Protein AF-0000000066665286 (afdb_homodimer)

Nearest PDB structures (foldseek):
  4p9f-assembly1_A  TM=8.351E-01  e=4.610E-09  Escherichia coli UMEA 3718-1
  3ihu-assembly2_B  TM=8.152E-01  e=9.048E-09  Cupriavidus pinatubonensis JMP134
  3sxy-assembly1_B  TM=8.335E-01  e=9.134E-08  Thermotoga maritima
  2hs5-assembly1_A  TM=7.498E-01  e=5.377E-08  Rhodococcus jostii RHA1
  3fms-assembly1_A-2  TM=7.267E-01  e=4.883E-08  Thermotoga maritima MSB8

Foldseek 3Di:
DVVVVVVVVVVVVVCVVVVLVVVLVVLLVVVLVCDLVVVAAAPDADDLVVSCVVVVHDSVSSVVSLVVVVVLVQWHQDPPRGIGGHAADLVNLLVLLQVLLQLLLLLQLLLLQPPDPVLLVVLVVLLVCLLVDDPVPPCNVVSVVVSSLSSSVSSVDVVSSVNSVSSVSNSSNNPPVPDCDPVNSVVLSVLSVVLSVCSVVSPSNSNSVSSSVSSVVVSVVSVVVVVD/DVVVVVVVVVVVVVVVVVVLVVVLVVLLVVVLVCDLVVVAAAPDADDLVVSCVVVVHDSVSSVVSLVVVVVLVQWHQDPPRGIGGHAADLVNLLVLLQVLLQLLLLLQLLLLQPPDPVLLVVLVVLLVVLLVDDPVPPCNVVSVVVSSLSSSVSSVDVVSSVNSVSSVSNSSNHPPDDDCDPVNSVVLSVLSVVLSVCSVVSPSNSNSVSSSVSSVVVSVVSVVVVVD

InterPro domains:
  IPR000524 Transcription regulator HTH, GntR [PF00392] (27-85)
  IPR000524 Transcription regulator HTH, GntR [PS50949] (21-88)
  IPR000524 Transcription regulator HTH, GntR [SM00345] (27-85)
  IPR000524 Transcription regulator HTH, GntR [cd07377] (22-86)
  IPR008920 Transcription regulator FadR/GntR, C-terminal [G3DSA:1.20.120.530] (90-227)
  IPR008920 Transcription regulator FadR/GntR, C-terminal [SSF48008] (92-225)
  IPR011711 GntR, C-terminal [PF07729] (95-215)
  IPR011711 GntR, C-terminal [SM00895] (95-217)
  IPR036388 Winged helix-like DNA-binding domain superfamily [G3DSA:1.10.10.10] (19-87)
  IPR036390 Winged helix DNA-binding domain superfamily [SSF46785] (20-89)

Radius of gyration: 23.95 Å; Cα contacts (8 Å, |Δi|>4): 564; chains: 2; bounding box: 70×64×53 Å

pLDDT: mean 87.31, std 14.68, range [46.09, 98.94]

Secondary structure (DSSP, 8-state):
-HHHHHHHHHHHHHHHHHHHHHHHHHHHHHHHHHHHHTSS-TT-EE-HHHHHHHHTS-HHHHHHHHHHHHHTTSEEEETTTEEEEPP--HHHHHHHHHHHHHHHHHHHHHHHTT--HHHHHHHHHHHHHHHT--TTSS-HHHHHHHHHHHHHHTTS-HHHHHHHHHHHHHHHHH-------HHHHHHHHHHHHHHHHHHHTT-HHHHHHHHHHHHHHHHHHHHHHHH-/-HHHHHHHHHHHHHHHHHHHHHHHHHHHHHHHHHHHHTSS-TT-EE-HHHHHHHHTS-HHHHHHHHHHHHHTTSEEEETTTEEEEPP--HHHHHHHHHHHHHHHHHHHHHHHTT--HHHHHHHHHHHHHHHT--TTSS-HHHHHHHHHHHHHHTTS-HHHHHHHHHHHHHHHHH-SS----HHHHHHHHHHHHHHHHHHHTT-HHHHHHHHHHHHHHHHHHHHHHHH-

Organism: Nocardia brasiliensis (strain ATCC 700358 / HUJEG-1) (NCBI:txid1133849)

Solvent-accessible surface area (backbone atoms only — not comparable to full-atom values): 23353 Å² total; per-residue (Å²): 118,67,65,61,54,52,46,53,50,48,50,51,48,23,52,48,36,39,46,38,58,48,41,31,51,49,50,35,50,49,51,50,48,33,43,75,75,50,80,41,42,56,65,37,71,56,55,58,65,61,51,14,60,74,68,72,48,61,54,65,55,50,53,38,23,48,36,32,37,30,69,56,52,50,27,40,78,38,74,61,73,42,41,24,30,37,69,49,48,72,70,55,43,52,48,43,36,55,51,42,14,49,52,41,13,51,16,28,29,44,14,17,74,66,64,47,74,68,58,49,52,54,51,50,52,53,51,52,52,54,69,65,50,50,85,86,57,87,50,50,63,65,51,52,52,50,51,52,51,53,50,32,52,52,31,74,36,70,69,58,40,53,52,44,50,40,45,51,54,38,45,53,49,45,50,64,74,58,77,74,44,70,67,55,49,52,52,50,50,52,49,51,52,52,32,49,53,29,34,70,69,42,36,29,68,59,12,14,49,44,39,20,49,53,40,44,51,51,43,52,51,53,54,50,58,69,77,96,118,68,65,61,55,51,45,53,49,48,51,50,48,22,53,48,36,38,46,40,58,48,41,29,50,48,52,35,51,50,53,50,47,32,42,76,74,50,80,42,42,57,66,37,72,57,56,59,65,61,50,14,60,74,69,72,48,61,54,66,55,48,52,39,23,49,37,33,36,32,70,55,51,50,27,40,76,38,74,63,73,44,42,24,30,37,70,51,49,73,69,55,43,53,49,44,36,54,52,43,13,49,50,40,13,50,16,29,30,44,14,18,74,66,64,48,73,68,58,48,51,54,50,49,53,54,51,51,51,53,69,66,50,50,86,86,57,88,50,50,63,65,52,52,51,49,50,52,51,53,50,32,52,52,31,75,37,69,67,58,40,52,53,44,51,39,46,52,56,39,45,50,48,54,52,70,73,73,74,77,45,69,67,54,49,53,52,50,49,52,48,52,52,53,31,51,54,28,34,71,69,42,36,29,67,60,13,15,50,45,37,21,48,52,40,44,52,52,41,52,51,53,54,49,59,69,78,94

Sequence (456 aa):
MSEQTQAISALQRRVAEHQASSLLQLIADELEQMIITGALSGGDRINESSLAARLGVSRGPVREALRQLEYGKLVEFRTNRGMFVREVSVTEAAQLYDIRASLFGLAGRLAAEQVTPDQVRELRAKVDRLQAAVPTVDDYYPRNVDLHRTLVALSGNPRLVNLYDDVSKELHLFRRHGLETDAARHVSNDQHAAILDTLAAGDTAATAHLMEAHILSGKDRMLAAVHGMSEQTQAISALQRRVAEHQASSLLQLIADELEQMIITGALSGGDRINESSLAARLGVSRGPVREALRQLEYGKLVEFRTNRGMFVREVSVTEAAQLYDIRASLFGLAGRLAAEQVTPDQVRELRAKVDRLQAAVPTVDDYYPRNVDLHRTLVALSGNPRLVNLYDDVSKELHLFRRHGLETDAARHVSNDQHAAILDTLAAGDTAATAHLMEAHILSGKDRMLAAVHG

Structure (mmCIF, N/CA/C/O backbone):
data_AF-0000000066665286-model_v1
#
loop_
_entity.id
_entity.type
_entity.pdbx_description
1 polymer 'GntR family transcriptional regulator'
#
loop_
_atom_site.group_PDB
_atom_site.id
_atom_site.type_symbol
_atom_site.label_atom_id
_atom_site.label_alt_id
_atom_site.label_comp_id
_atom_site.label_asym_id
_atom_site.label_entity_id
_atom_site.label_seq_id
_atom_site.pdbx_PDB_ins_code
_atom_site.Cartn_x
_atom_site.Cartn_y
_atom_site.Cartn_z
_atom_site.occupancy
_atom_site.B_iso_or_equiv
_atom_site.auth_seq_id
_atom_site.auth_comp_id
_atom_site.auth_asym_id
_atom_site.auth_atom_id
_atom_site.pdbx_PDB_model_num
ATOM 1 N N . MET A 1 1 ? 46.812 -11.93 16.781 1 48.34 1 MET A N 1
ATOM 2 C CA . MET A 1 1 ? 46.656 -10.477 16.688 1 48.34 1 MET A CA 1
ATOM 3 C C . MET A 1 1 ? 45.812 -10.086 15.477 1 48.34 1 MET A C 1
ATOM 5 O O . MET A 1 1 ? 45.031 -9.125 15.539 1 48.34 1 MET A O 1
ATOM 9 N N . SER A 1 2 ? 45.844 -10.883 14.453 1 57.53 2 SER A N 1
ATOM 10 C CA . SER A 1 2 ? 45.188 -10.57 13.18 1 57.53 2 SER A CA 1
ATOM 11 C C . SER A 1 2 ? 43.719 -10.906 13.219 1 57.53 2 SER A C 1
ATOM 13 O O . SER A 1 2 ? 42.875 -10.156 12.688 1 57.53 2 SER A O 1
ATOM 15 N N . GLU A 1 3 ? 43.344 -11.836 13.906 1 57.12 3 GLU A N 1
ATOM 16 C CA . GLU A 1 3 ? 41.938 -12.266 13.961 1 57.12 3 GLU A CA 1
ATOM 17 C C . GLU A 1 3 ? 41.125 -11.312 14.812 1 57.12 3 GLU A C 1
ATOM 19 O O . GLU A 1 3 ? 39.969 -11.008 14.477 1 57.12 3 GLU A O 1
ATOM 24 N N . GLN A 1 4 ? 41.719 -10.836 15.883 1 47.97 4 GLN A N 1
ATOM 25 C CA . GLN A 1 4 ? 41.031 -9.906 16.766 1 47.97 4 GLN A CA 1
ATOM 26 C C . GLN A 1 4 ? 40.75 -8.578 16.062 1 47.97 4 GLN A C 1
ATOM 28 O O . GLN A 1 4 ? 39.688 -7.988 16.234 1 47.97 4 GLN A O 1
ATOM 33 N N . THR A 1 5 ? 41.688 -8.172 15.242 1 53.03 5 THR A N 1
ATOM 34 C CA . THR A 1 5 ? 41.5 -6.922 14.508 1 53.03 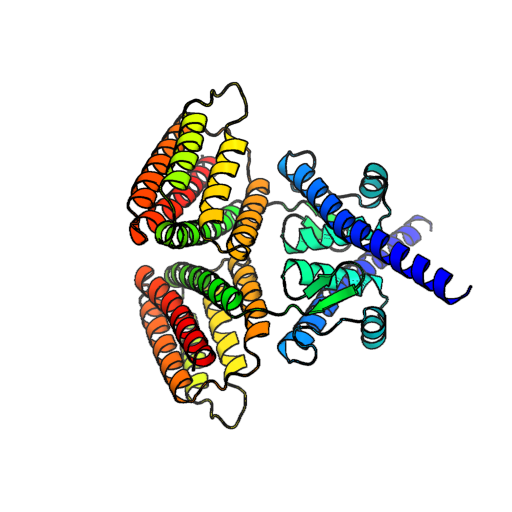5 THR A CA 1
ATOM 35 C C . THR A 1 5 ? 40.406 -7.059 13.477 1 53.03 5 THR A C 1
ATOM 37 O O . THR A 1 5 ? 39.594 -6.137 13.289 1 53.03 5 THR A O 1
ATOM 40 N N . GLN A 1 6 ? 40.25 -8.234 12.961 1 53 6 GLN A N 1
ATOM 41 C CA . GLN A 1 6 ? 39.219 -8.422 11.953 1 53 6 GLN A CA 1
ATOM 42 C C . GLN A 1 6 ? 37.844 -8.508 12.602 1 53 6 GLN A C 1
ATOM 44 O O . GLN A 1 6 ? 36.844 -8.031 12.023 1 53 6 GLN A O 1
ATOM 49 N N . ALA A 1 7 ? 37.906 -8.938 13.805 1 54.5 7 ALA A N 1
ATOM 50 C CA . ALA A 1 7 ? 36.625 -9.055 14.523 1 54.5 7 ALA A CA 1
ATOM 51 C C . ALA A 1 7 ? 36.125 -7.691 14.984 1 54.5 7 ALA A C 1
ATOM 53 O O . ALA A 1 7 ? 34.938 -7.395 14.898 1 54.5 7 ALA A O 1
ATOM 54 N N . ILE A 1 8 ? 37 -6.957 15.469 1 50.44 8 ILE A N 1
ATOM 55 C CA . ILE A 1 8 ? 36.656 -5.602 15.891 1 50.44 8 ILE A CA 1
ATOM 56 C C . ILE A 1 8 ? 36.156 -4.809 14.688 1 50.44 8 ILE A C 1
ATOM 58 O O . ILE A 1 8 ? 35.156 -4.086 14.789 1 50.44 8 ILE A O 1
ATOM 62 N N . SER A 1 9 ? 36.656 -5.219 13.5 1 56.12 9 SER A N 1
ATOM 63 C CA . SER A 1 9 ? 36.25 -4.512 12.289 1 56.12 9 SER A CA 1
ATOM 64 C C . SER A 1 9 ? 34.875 -4.941 11.836 1 56.12 9 SER A C 1
ATOM 66 O O . SER A 1 9 ? 34.062 -4.105 11.438 1 56.12 9 SER A O 1
ATOM 68 N N . ALA A 1 10 ? 34.656 -6.051 12.109 1 50.53 10 ALA A N 1
ATOM 69 C CA . ALA A 1 10 ? 33.312 -6.547 11.75 1 50.53 10 ALA A CA 1
ATOM 70 C C . ALA A 1 10 ? 32.25 -6.023 12.719 1 50.53 10 ALA A C 1
ATOM 72 O O . ALA A 1 10 ? 31.172 -5.637 12.297 1 50.53 10 ALA A O 1
ATOM 73 N N . LEU A 1 11 ? 32.562 -6.086 13.992 1 48.69 11 LEU A N 1
ATOM 74 C CA . LEU A 1 11 ? 31.656 -5.531 14.992 1 48.69 11 LEU A CA 1
ATOM 75 C C . LEU A 1 11 ? 31.422 -4.047 14.75 1 48.69 11 LEU A C 1
ATOM 77 O O . LEU A 1 11 ? 30.297 -3.568 14.844 1 48.69 11 LEU A O 1
ATOM 81 N N . GLN A 1 12 ? 32.5 -3.344 14.508 1 50.03 12 GLN A N 1
ATOM 82 C CA . GLN A 1 12 ? 32.375 -1.919 14.227 1 50.03 12 GLN A CA 1
ATOM 83 C C . GLN A 1 12 ? 31.516 -1.686 12.977 1 50.03 12 GLN A C 1
ATOM 85 O O . GLN A 1 12 ? 30.688 -0.771 12.945 1 50.03 12 GLN A O 1
ATOM 90 N N . ARG A 1 13 ? 31.688 -2.533 12.031 1 51.88 13 ARG A N 1
ATOM 91 C CA . ARG A 1 13 ? 30.875 -2.439 10.82 1 51.88 13 ARG A CA 1
ATOM 92 C C . ARG A 1 13 ? 29.406 -2.752 11.109 1 51.88 13 ARG A C 1
ATOM 94 O O . ARG A 1 13 ? 28.516 -2.094 10.578 1 51.88 13 ARG A O 1
ATOM 101 N N . ARG A 1 14 ? 29.219 -3.744 12 1 50.47 14 ARG A N 1
ATOM 102 C CA . ARG A 1 14 ? 27.859 -4.113 12.383 1 50.47 14 ARG A CA 1
ATOM 103 C C . ARG A 1 14 ? 27.188 -2.986 13.156 1 50.47 14 ARG A C 1
ATOM 105 O O . ARG A 1 14 ? 26.016 -2.705 12.953 1 50.47 14 ARG A O 1
ATOM 112 N N . VAL A 1 15 ? 27.906 -2.467 14.133 1 49 15 VAL A N 1
ATOM 113 C CA . VAL A 1 15 ? 27.391 -1.34 14.898 1 49 15 VAL A CA 1
ATOM 114 C C . VAL A 1 15 ? 27.094 -0.169 13.961 1 49 15 VAL A C 1
ATOM 116 O O . VAL A 1 15 ? 26.047 0.476 14.07 1 49 15 VAL A O 1
ATOM 119 N N . ALA A 1 16 ? 27.969 0.03 13.031 1 51.22 16 ALA A N 1
ATOM 120 C CA . ALA A 1 16 ? 27.812 1.121 12.07 1 51.22 16 ALA A CA 1
ATOM 121 C C . ALA A 1 16 ? 26.609 0.891 11.172 1 51.22 16 ALA A C 1
ATOM 123 O O . ALA A 1 16 ? 25.859 1.823 10.883 1 51.22 16 ALA A O 1
ATOM 124 N N . GLU A 1 17 ? 26.469 -0.277 10.812 1 51.38 17 GLU A N 1
ATOM 125 C CA . GLU A 1 17 ? 25.375 -0.637 9.93 1 51.38 17 GLU A CA 1
ATOM 126 C C . GLU A 1 17 ? 24.031 -0.604 10.672 1 51.38 17 GLU A C 1
ATOM 128 O O . GLU A 1 17 ? 23.031 -0.16 10.125 1 51.38 17 GLU A O 1
ATOM 133 N N . HIS A 1 18 ? 24.016 -1.262 11.891 1 52.19 18 HIS A N 1
ATOM 134 C CA . HIS A 1 18 ? 22.844 -1.104 12.742 1 52.19 18 HIS A CA 1
ATOM 135 C C . HIS A 1 18 ? 22.516 0.37 12.953 1 52.19 18 HIS A C 1
ATOM 137 O O . HIS A 1 18 ? 21.344 0.76 12.914 1 52.19 18 HIS A O 1
ATOM 143 N N . GLN A 1 19 ? 23.562 0.967 13.172 1 53.94 19 GLN A N 1
ATOM 144 C CA . GLN A 1 19 ? 23.422 2.406 13.367 1 53.94 19 GLN A CA 1
ATOM 145 C C . GLN A 1 19 ? 22.953 3.09 12.086 1 53.94 19 GLN A C 1
ATOM 147 O O . GLN A 1 19 ? 22.172 4.039 12.133 1 53.94 19 GLN A O 1
ATOM 152 N N . ALA A 1 20 ? 23.469 2.352 10.984 1 54.81 20 ALA A N 1
ATOM 153 C CA . ALA A 1 20 ? 23.109 2.953 9.703 1 54.81 20 ALA A CA 1
ATOM 154 C C . ALA A 1 20 ? 21.641 2.707 9.391 1 54.81 20 ALA A C 1
ATOM 156 O O . ALA A 1 20 ? 20.938 3.613 8.93 1 54.81 20 ALA A O 1
ATOM 157 N N . SER A 1 21 ? 21.156 1.356 9.508 1 59.88 21 SER A N 1
ATOM 158 C CA . SER A 1 21 ? 19.734 1.068 9.297 1 59.88 21 SER A CA 1
ATOM 159 C C . SER A 1 21 ? 18.875 1.865 10.266 1 59.88 21 SER A C 1
ATOM 161 O O . SER A 1 21 ? 17.844 2.412 9.867 1 59.88 21 SER A O 1
ATOM 163 N N . SER A 1 22 ? 19.438 1.928 11.359 1 70.56 22 SER A N 1
ATOM 164 C CA . SER A 1 22 ? 18.766 2.727 12.375 1 70.56 22 SER A CA 1
ATOM 165 C C . SER A 1 22 ? 18.828 4.215 12.039 1 70.56 22 SER A C 1
ATOM 167 O O . SER A 1 22 ? 17.828 4.926 12.18 1 70.56 22 SER A O 1
ATOM 169 N N . LEU A 1 23 ? 19.969 4.512 11.445 1 76.31 23 LEU A N 1
ATOM 170 C CA . LEU A 1 23 ? 20.125 5.918 11.094 1 76.31 23 LEU A CA 1
ATOM 171 C C . LEU A 1 23 ? 19.203 6.293 9.93 1 76.31 23 LEU A C 1
ATOM 173 O O . LEU A 1 23 ? 18.562 7.344 9.961 1 76.31 23 LEU A O 1
ATOM 177 N N . LEU A 1 24 ? 19.156 5.379 8.93 1 82.25 24 LEU A N 1
ATOM 178 C CA . LEU A 1 24 ? 18.281 5.605 7.777 1 82.25 24 LEU A CA 1
ATOM 179 C C . LEU A 1 24 ? 16.828 5.758 8.211 1 82.25 24 LEU A C 1
ATOM 181 O O . LEU A 1 24 ? 16.141 6.68 7.766 1 82.25 24 LEU A O 1
ATOM 185 N N . GLN A 1 25 ? 16.469 4.844 9.031 1 84.62 25 GLN A N 1
ATOM 186 C CA . GLN A 1 25 ? 15.086 4.902 9.516 1 84.62 25 GLN A CA 1
ATOM 187 C C . GLN A 1 25 ? 14.844 6.176 10.32 1 84.62 25 GLN A C 1
ATOM 189 O O . GLN A 1 25 ? 13.773 6.781 10.227 1 84.62 25 GLN A O 1
ATOM 194 N N . LEU A 1 26 ? 15.836 6.562 11.062 1 85.44 26 LEU A N 1
ATOM 195 C CA . LEU A 1 26 ? 15.719 7.785 11.852 1 85.44 26 LEU A CA 1
ATOM 196 C C . LEU A 1 26 ? 15.602 9 10.945 1 85.44 26 LEU A C 1
ATOM 198 O O . LEU A 1 26 ? 14.797 9.898 11.211 1 85.44 26 LEU A O 1
ATOM 202 N N . ILE A 1 27 ? 16.391 9.023 9.961 1 89 27 ILE A N 1
ATOM 203 C CA . ILE A 1 27 ? 16.359 10.133 9.023 1 89 27 ILE A CA 1
ATOM 204 C C . ILE A 1 27 ? 15 10.164 8.305 1 89 27 ILE A C 1
ATOM 206 O O . ILE A 1 27 ? 14.391 11.227 8.18 1 89 27 ILE A O 1
ATOM 210 N N . ALA A 1 28 ? 14.57 8.992 7.84 1 89.81 28 ALA A N 1
ATOM 211 C CA . ALA A 1 28 ? 13.281 8.906 7.168 1 89.81 28 ALA A CA 1
ATOM 212 C C . ALA A 1 28 ? 12.148 9.375 8.078 1 89.81 28 ALA A C 1
ATOM 214 O O . ALA A 1 28 ? 11.266 10.125 7.652 1 89.81 28 ALA A O 1
ATOM 215 N N . ASP A 1 29 ? 12.234 8.953 9.289 1 88.44 29 ASP A N 1
ATOM 216 C CA . ASP A 1 29 ? 11.227 9.344 10.273 1 88.44 29 ASP A CA 1
ATOM 217 C C . ASP A 1 29 ? 11.227 10.859 10.492 1 88.44 29 ASP A C 1
ATOM 219 O O . ASP A 1 29 ? 10.164 11.477 10.594 1 88.44 29 ASP A O 1
ATOM 223 N N . GLU A 1 30 ? 12.367 11.43 10.594 1 87.19 30 GLU A N 1
ATOM 224 C CA . GLU A 1 30 ? 12.484 12.867 10.789 1 87.19 30 GLU A CA 1
ATOM 225 C C . GLU A 1 30 ? 11.922 13.633 9.594 1 87.19 30 GLU A C 1
ATOM 227 O O . GLU A 1 30 ? 11.203 14.617 9.766 1 87.19 30 GLU A O 1
ATOM 232 N N . LEU A 1 31 ? 12.234 13.211 8.469 1 90.44 31 LEU A N 1
ATOM 233 C CA . LEU A 1 31 ? 11.727 13.844 7.258 1 90.44 31 LEU A CA 1
ATOM 234 C C . LEU A 1 31 ? 10.203 13.75 7.188 1 90.44 31 LEU A C 1
ATOM 236 O O . LEU A 1 31 ? 9.531 14.727 6.859 1 90.44 31 LEU A O 1
ATOM 240 N N . GLU A 1 32 ? 9.711 12.57 7.504 1 90.69 32 GLU A N 1
ATOM 241 C CA . GLU A 1 32 ? 8.266 12.391 7.543 1 90.69 32 GLU A CA 1
ATOM 242 C C . GLU A 1 32 ? 7.609 13.352 8.531 1 90.69 32 GLU A C 1
ATOM 244 O O . GLU A 1 32 ? 6.578 13.953 8.227 1 90.69 32 GLU A O 1
ATOM 249 N N . GLN A 1 33 ? 8.258 13.484 9.656 1 86.56 33 GLN A N 1
ATOM 250 C CA . GLN A 1 33 ? 7.738 14.391 10.672 1 86.56 33 GLN A CA 1
ATOM 251 C C . GLN A 1 33 ? 7.734 15.836 10.18 1 86.56 33 GLN A C 1
ATOM 253 O O . GLN A 1 33 ? 6.785 16.578 10.422 1 86.56 33 GLN A O 1
ATOM 258 N N . MET A 1 34 ? 8.75 16.219 9.508 1 86.56 34 MET A N 1
ATOM 259 C CA . MET A 1 34 ? 8.82 17.578 8.961 1 86.56 34 MET A CA 1
ATOM 260 C C . MET A 1 34 ? 7.703 17.812 7.949 1 86.56 34 MET A C 1
ATOM 262 O O . MET A 1 34 ? 7.152 18.906 7.879 1 86.56 34 MET A O 1
ATOM 266 N N . ILE A 1 35 ? 7.348 16.812 7.25 1 87.56 35 ILE A N 1
ATOM 267 C CA . ILE A 1 35 ? 6.305 16.906 6.234 1 87.56 35 ILE A CA 1
ATOM 268 C C . ILE A 1 35 ? 4.934 16.953 6.906 1 87.56 35 ILE A C 1
ATOM 270 O O . ILE A 1 35 ? 4.102 17.797 6.578 1 87.56 35 ILE A O 1
ATOM 274 N N . ILE A 1 36 ? 4.742 16.109 7.891 1 82 36 ILE A N 1
ATOM 275 C CA . ILE A 1 36 ? 3.455 15.969 8.562 1 82 36 ILE A CA 1
ATOM 276 C C . ILE A 1 36 ? 3.156 17.219 9.391 1 82 36 ILE A C 1
ATOM 278 O O . ILE A 1 36 ? 2.012 17.672 9.445 1 82 36 ILE A O 1
ATOM 282 N N . THR A 1 37 ? 4.219 17.844 9.984 1 79.31 37 THR A N 1
ATOM 283 C CA . THR A 1 37 ? 4.027 19 10.844 1 79.31 37 THR A CA 1
ATOM 284 C C . THR A 1 37 ? 3.953 20.281 10.008 1 79.31 37 THR A C 1
ATOM 286 O O . THR A 1 37 ? 3.598 21.344 10.523 1 79.31 37 THR A O 1
ATOM 289 N N . GLY A 1 38 ? 4.367 20.172 8.734 1 83.25 38 GLY A N 1
ATOM 290 C CA . GLY A 1 38 ? 4.289 21.328 7.844 1 83.25 38 GLY A CA 1
ATOM 291 C C . GLY A 1 38 ? 5.594 22.109 7.758 1 83.25 38 GLY A C 1
ATOM 292 O O . GLY A 1 38 ? 5.664 23.125 7.082 1 83.25 38 GLY A O 1
ATOM 293 N N . ALA A 1 39 ? 6.594 21.656 8.469 1 85.12 39 ALA A N 1
ATOM 294 C CA . ALA A 1 39 ? 7.906 22.281 8.297 1 85.12 39 ALA A CA 1
ATOM 295 C C . ALA A 1 39 ? 8.367 22.172 6.844 1 85.12 39 ALA A C 1
ATOM 297 O O . ALA A 1 39 ? 9.07 23.047 6.348 1 85.12 39 ALA A O 1
ATOM 298 N N . LEU A 1 40 ? 8.023 21.125 6.164 1 88.94 40 LEU A N 1
ATOM 299 C CA . LEU A 1 40 ? 8.102 20.938 4.715 1 88.94 40 LEU A CA 1
ATOM 300 C C . LEU A 1 40 ? 6.707 20.797 4.113 1 88.94 40 LEU A C 1
ATOM 302 O O . LEU A 1 40 ? 5.934 19.938 4.527 1 88.94 40 LEU A O 1
ATOM 306 N N . SER A 1 41 ? 6.402 21.656 3.15 1 89.69 41 SER A N 1
ATOM 307 C CA . SER A 1 41 ? 5.062 21.656 2.566 1 89.69 41 SER A CA 1
ATOM 308 C C . SER A 1 41 ? 5.078 21.094 1.15 1 89.69 41 SER A C 1
ATOM 310 O O . SER A 1 41 ? 6.129 21.031 0.511 1 89.69 41 SER A O 1
ATOM 312 N N . GLY A 1 42 ? 3.895 20.703 0.756 1 91.5 42 GLY A N 1
ATOM 313 C CA . GLY A 1 42 ? 3.783 20.281 -0.631 1 91.5 42 GLY A CA 1
ATOM 314 C C . GLY A 1 42 ? 4.352 21.297 -1.608 1 91.5 42 GLY A C 1
ATOM 315 O O . GLY A 1 42 ? 4.078 22.5 -1.499 1 91.5 42 GLY A O 1
ATOM 316 N N . GLY A 1 43 ? 5.184 20.766 -2.479 1 93.56 43 GLY A N 1
ATOM 317 C CA . GLY A 1 43 ? 5.773 21.625 -3.49 1 93.56 43 GLY A CA 1
ATOM 318 C C . GLY A 1 43 ? 7.145 22.141 -3.104 1 93.56 43 GLY A C 1
ATOM 319 O O . GLY A 1 43 ? 7.883 22.656 -3.949 1 93.56 43 GLY A O 1
ATOM 320 N N . ASP A 1 44 ? 7.535 22.031 -1.835 1 94.5 44 ASP A N 1
ATOM 321 C CA . ASP A 1 44 ? 8.852 22.484 -1.389 1 94.5 44 ASP A CA 1
ATOM 322 C C . ASP A 1 44 ? 9.961 21.625 -1.988 1 94.5 44 ASP A C 1
ATOM 324 O O . ASP A 1 44 ? 9.844 20.406 -2.051 1 94.5 44 ASP A O 1
ATOM 328 N N . ARG A 1 45 ? 11 22.234 -2.383 1 95.5 45 ARG A N 1
ATOM 329 C CA . ARG A 1 45 ? 12.211 21.516 -2.77 1 95.5 45 ARG A CA 1
ATOM 330 C C . ARG A 1 45 ? 12.992 21.062 -1.541 1 95.5 45 ARG A C 1
ATOM 332 O O . ARG A 1 45 ? 13.117 21.812 -0.569 1 95.5 45 ARG A O 1
ATOM 339 N N . ILE A 1 46 ? 13.43 19.906 -1.601 1 94.62 46 ILE A N 1
ATOM 340 C CA . ILE A 1 46 ? 14.25 19.375 -0.514 1 94.62 46 ILE A CA 1
ATOM 341 C C . ILE A 1 46 ? 15.727 19.5 -0.872 1 94.62 46 ILE A C 1
ATOM 343 O O . ILE A 1 46 ? 16.203 18.859 -1.81 1 94.62 46 ILE A O 1
ATOM 347 N N . ASN A 1 47 ? 16.438 20.312 -0.16 1 92.88 47 ASN A N 1
ATOM 348 C CA . ASN A 1 47 ? 17.875 20.453 -0.316 1 92.88 47 ASN A CA 1
ATOM 349 C C . ASN A 1 47 ? 18.625 19.391 0.491 1 92.88 47 ASN A C 1
ATOM 351 O O . ASN A 1 47 ? 18.75 19.516 1.711 1 92.88 47 ASN A O 1
ATOM 355 N N . GLU A 1 48 ? 19.125 18.406 -0.193 1 90.75 48 GLU A N 1
ATOM 356 C CA . GLU A 1 48 ? 19.75 17.266 0.452 1 90.75 48 GLU A CA 1
ATOM 357 C C . GLU A 1 48 ? 20.953 17.672 1.296 1 90.75 48 GLU A C 1
ATOM 359 O O . GLU A 1 48 ? 21.141 17.156 2.4 1 90.75 48 GLU A O 1
ATOM 364 N N . SER A 1 49 ? 21.75 18.625 0.755 1 91.38 49 SER A N 1
ATOM 365 C CA . SER A 1 49 ? 22.938 19.078 1.468 1 91.38 49 SER A CA 1
ATOM 366 C C . SER A 1 49 ? 22.562 19.812 2.754 1 91.38 49 SER A C 1
ATOM 368 O O . SER A 1 49 ? 23.172 19.562 3.805 1 91.38 49 SER A O 1
ATOM 370 N N . SER A 1 50 ? 21.672 20.688 2.623 1 90.62 50 SER A N 1
ATOM 371 C CA . SER A 1 50 ? 21.203 21.422 3.793 1 90.62 50 SER A CA 1
ATOM 372 C C . SER A 1 50 ? 20.609 20.484 4.84 1 90.62 50 SER A C 1
ATOM 374 O O . SER A 1 50 ? 20.875 20.641 6.039 1 90.62 50 SER A O 1
ATOM 376 N N . LEU A 1 51 ? 19.844 19.531 4.41 1 87.94 51 LEU A N 1
ATOM 377 C CA . LEU A 1 51 ? 19.219 18.578 5.316 1 87.94 51 LEU A CA 1
ATOM 378 C C . LEU A 1 51 ? 20.281 17.719 6 1 87.94 51 LEU A C 1
ATOM 380 O O . LEU A 1 51 ? 20.188 17.453 7.203 1 87.94 51 LEU A O 1
ATOM 384 N N . ALA A 1 52 ? 21.234 17.281 5.238 1 89.12 52 ALA A N 1
ATOM 385 C CA . ALA A 1 52 ? 22.328 16.5 5.793 1 89.12 52 ALA A CA 1
ATOM 386 C C . ALA A 1 52 ? 23.062 17.266 6.887 1 89.12 52 ALA A C 1
ATOM 388 O O . ALA A 1 52 ? 23.344 16.734 7.957 1 89.12 52 ALA A O 1
ATOM 389 N N . ALA A 1 53 ? 23.312 18.531 6.613 1 89.19 53 ALA A N 1
ATOM 390 C CA . ALA A 1 53 ? 23.984 19.406 7.578 1 89.19 53 ALA A CA 1
ATOM 391 C C . ALA A 1 53 ? 23.156 19.578 8.844 1 89.19 53 ALA A C 1
ATOM 393 O O . ALA A 1 53 ? 23.672 19.469 9.953 1 89.19 53 ALA A O 1
ATOM 394 N N . ARG A 1 54 ? 21.938 19.75 8.641 1 84.25 54 ARG A N 1
ATOM 395 C CA . ARG A 1 54 ? 21.016 19.938 9.758 1 84.25 54 ARG A CA 1
ATOM 396 C C . ARG A 1 54 ? 20.969 18.703 10.641 1 84.25 54 ARG A C 1
ATOM 398 O O . ARG A 1 54 ? 20.875 18.812 11.867 1 84.25 54 ARG A O 1
ATOM 405 N N . LEU A 1 55 ? 21.078 17.578 10 1 84.94 55 LEU A N 1
ATOM 406 C CA . LEU A 1 55 ? 20.922 16.328 10.734 1 84.94 55 LEU A CA 1
ATOM 407 C C . LEU A 1 55 ? 22.281 15.805 11.195 1 84.94 55 LEU A C 1
ATOM 409 O O . LEU A 1 55 ? 22.344 14.812 11.922 1 84.94 55 LEU A O 1
ATOM 413 N N . GLY A 1 56 ? 23.312 16.391 10.789 1 87.38 56 GLY A N 1
ATOM 414 C CA . GLY A 1 56 ? 24.656 15.992 11.18 1 87.38 56 GLY A CA 1
ATOM 415 C C . GLY A 1 56 ? 25.094 14.688 10.539 1 87.38 56 GLY A C 1
ATOM 416 O O . GLY A 1 56 ? 25.734 13.859 11.188 1 87.38 56 GLY A O 1
ATOM 417 N N . VAL A 1 57 ? 24.641 14.445 9.383 1 85.88 57 VAL A N 1
ATOM 418 C CA . VAL A 1 57 ? 24.984 13.219 8.68 1 85.88 57 VAL A CA 1
ATOM 419 C C . VAL A 1 57 ? 25.5 13.547 7.281 1 85.88 57 VAL A C 1
ATOM 421 O O . VAL A 1 57 ? 25.484 14.711 6.863 1 85.88 57 VAL A O 1
ATOM 424 N N . SER A 1 58 ? 26.062 12.477 6.664 1 86.56 58 SER A N 1
ATOM 425 C CA . SER A 1 58 ? 26.484 12.656 5.281 1 86.56 58 SER A CA 1
ATOM 426 C C . SER A 1 58 ? 25.297 12.633 4.328 1 86.56 58 SER A C 1
ATOM 428 O O . SER A 1 58 ? 24.188 12.305 4.727 1 86.56 58 SER A O 1
ATOM 430 N N . ARG A 1 59 ? 25.469 12.953 3.041 1 87.31 59 ARG A N 1
ATOM 431 C CA . ARG A 1 59 ? 24.391 13.047 2.053 1 87.31 59 ARG A CA 1
ATOM 432 C C . ARG A 1 59 ? 23.891 11.656 1.657 1 87.31 59 ARG A C 1
ATOM 434 O O . ARG A 1 59 ? 22.734 11.5 1.257 1 87.31 59 ARG A O 1
ATOM 441 N N . GLY A 1 60 ? 24.688 10.656 1.753 1 85.06 60 GLY A N 1
ATOM 442 C CA . GLY A 1 60 ? 24.344 9.297 1.358 1 85.06 60 GLY A CA 1
ATOM 443 C C . GLY A 1 60 ? 23.094 8.781 2.031 1 85.06 60 GLY A C 1
ATOM 444 O O . GLY A 1 60 ? 22.094 8.5 1.364 1 85.06 60 GLY A O 1
ATOM 445 N N . PRO A 1 61 ? 23.109 8.781 3.363 1 86.56 61 PRO A N 1
ATOM 446 C CA . PRO A 1 61 ? 21.922 8.312 4.098 1 86.56 61 PRO A CA 1
ATOM 447 C C . PRO A 1 61 ? 20.688 9.164 3.84 1 86.56 61 PRO A C 1
ATOM 449 O O . PRO A 1 61 ? 19.562 8.648 3.846 1 86.56 61 PRO A O 1
ATOM 452 N N . VAL A 1 62 ? 20.859 10.43 3.588 1 88.5 62 VAL A N 1
ATOM 453 C CA . VAL A 1 62 ? 19.734 11.312 3.293 1 88.5 62 VAL A CA 1
ATOM 454 C C . VAL A 1 62 ? 19.109 10.914 1.958 1 88.5 62 VAL A C 1
ATOM 456 O O . VAL A 1 62 ? 17.875 10.812 1.849 1 88.5 62 VAL A O 1
ATOM 459 N N . ARG A 1 63 ? 19.906 10.68 1.009 1 87.44 63 ARG A N 1
ATOM 460 C CA . ARG A 1 63 ? 19.422 10.266 -0.303 1 87.44 63 ARG A CA 1
ATOM 461 C C . ARG A 1 63 ? 18.688 8.93 -0.215 1 87.44 63 ARG A C 1
ATOM 463 O O . ARG A 1 63 ? 17.641 8.758 -0.842 1 87.44 63 ARG A O 1
ATOM 470 N N . GLU A 1 64 ? 19.234 8.055 0.53 1 87.31 64 GLU A N 1
ATOM 471 C CA . GLU A 1 64 ? 18.578 6.758 0.719 1 87.31 64 GLU A CA 1
ATOM 472 C C . GLU A 1 64 ? 17.219 6.914 1.385 1 87.31 64 GLU A C 1
ATOM 474 O O . GLU A 1 64 ? 16.25 6.281 0.972 1 87.31 64 GLU A O 1
ATOM 479 N N . ALA A 1 65 ? 17.172 7.734 2.381 1 89.69 65 ALA A N 1
ATOM 480 C CA . ALA A 1 65 ? 15.914 7.988 3.078 1 89.69 65 ALA A CA 1
ATOM 481 C C . ALA A 1 65 ? 14.891 8.625 2.145 1 89.69 65 ALA A C 1
ATOM 483 O O . ALA A 1 65 ? 13.711 8.273 2.178 1 89.69 65 ALA A O 1
ATOM 484 N N . LEU A 1 66 ? 15.367 9.516 1.342 1 91.12 66 LEU A N 1
ATOM 485 C CA . LEU A 1 66 ? 14.484 10.195 0.409 1 91.12 66 LEU A CA 1
ATOM 486 C C . LEU A 1 66 ? 13.938 9.227 -0.634 1 91.12 66 LEU A C 1
ATOM 488 O O . LEU A 1 66 ? 12.789 9.359 -1.064 1 91.12 66 LEU A O 1
ATOM 492 N N . ARG A 1 67 ? 14.688 8.289 -0.992 1 88.38 67 ARG A N 1
ATOM 493 C CA . ARG A 1 67 ? 14.211 7.289 -1.941 1 88.38 67 ARG A CA 1
ATOM 494 C C . ARG A 1 67 ? 13.133 6.414 -1.317 1 88.38 67 ARG A C 1
ATOM 496 O O . ARG A 1 67 ? 12.164 6.043 -1.984 1 88.38 67 ARG A O 1
ATOM 503 N N . GLN A 1 68 ? 13.32 6.117 -0.107 1 89.06 68 GLN A N 1
ATOM 504 C CA . GLN A 1 68 ? 12.281 5.387 0.604 1 89.06 68 GLN A CA 1
ATOM 505 C C . GLN A 1 68 ? 10.969 6.176 0.627 1 89.06 68 GLN A C 1
ATOM 507 O O . GLN A 1 68 ? 9.906 5.633 0.326 1 89.06 68 GLN A O 1
ATOM 512 N N . LEU A 1 69 ? 11.109 7.441 0.926 1 92 69 LEU A N 1
ATOM 513 C CA . LEU A 1 69 ? 9.93 8.289 1.024 1 92 69 LEU A CA 1
ATOM 514 C C . LEU A 1 69 ? 9.305 8.516 -0.349 1 92 69 LEU A C 1
ATOM 516 O O . LEU A 1 69 ? 8.109 8.781 -0.456 1 92 69 LEU A O 1
ATOM 520 N N . GLU A 1 70 ? 10.164 8.453 -1.377 1 92.75 70 GLU A N 1
ATOM 521 C CA . GLU A 1 70 ? 9.648 8.555 -2.736 1 92.75 70 GLU A CA 1
ATOM 522 C C . GLU A 1 70 ? 8.766 7.352 -3.08 1 92.75 70 GLU A C 1
ATOM 524 O O . GLU A 1 70 ? 7.711 7.504 -3.693 1 92.75 70 GLU A O 1
ATOM 529 N N . TYR A 1 71 ? 9.195 6.203 -2.658 1 89.56 71 TYR A N 1
ATOM 530 C CA . TYR A 1 71 ? 8.406 4.996 -2.875 1 89.56 71 TYR A CA 1
ATOM 531 C C . TYR A 1 71 ? 7.062 5.09 -2.16 1 89.56 71 TYR A C 1
ATOM 533 O O . TYR A 1 71 ? 6.039 4.66 -2.693 1 89.56 71 TYR A O 1
ATOM 541 N N . GLY A 1 72 ? 7.094 5.695 -1.019 1 91.75 72 GLY A N 1
ATOM 542 C CA . GLY A 1 72 ? 5.875 5.898 -0.255 1 91.75 72 GLY A CA 1
ATOM 543 C C . GLY A 1 72 ? 5.066 7.094 -0.729 1 91.75 72 GLY A C 1
ATOM 544 O O . GLY A 1 72 ? 4.012 7.398 -0.167 1 91.75 72 GLY A O 1
ATOM 545 N N . LYS A 1 73 ? 5.555 7.836 -1.686 1 95.5 73 LYS A N 1
ATOM 546 C CA . LYS A 1 73 ? 4.852 8.891 -2.412 1 95.5 73 LYS A CA 1
ATOM 547 C C . LYS A 1 73 ? 4.715 10.148 -1.559 1 95.5 73 LYS A C 1
ATOM 549 O O . LYS A 1 73 ? 3.746 10.898 -1.698 1 95.5 73 LYS A O 1
ATOM 554 N N . LEU A 1 74 ? 5.625 10.352 -0.62 1 94.62 74 LEU A N 1
ATOM 555 C CA . LEU A 1 74 ? 5.633 11.594 0.137 1 94.62 74 LEU A CA 1
ATOM 556 C C . LEU A 1 74 ? 6.469 12.656 -0.572 1 94.62 74 LEU A C 1
ATOM 558 O O . LEU A 1 74 ? 6.211 13.859 -0.428 1 94.62 74 LEU A O 1
ATOM 562 N N . VAL A 1 75 ? 7.516 12.148 -1.289 1 95.38 75 VAL A N 1
ATOM 563 C CA . VAL A 1 75 ? 8.367 13.039 -2.072 1 95.38 75 VAL A CA 1
ATOM 564 C C . VAL A 1 75 ? 8.469 12.531 -3.508 1 95.38 75 VAL A C 1
ATOM 566 O O . VAL A 1 75 ? 8.055 11.406 -3.803 1 95.38 75 VAL A O 1
ATOM 569 N N . GLU A 1 76 ? 8.883 13.312 -4.387 1 94.62 76 GLU A N 1
ATOM 570 C CA . GLU A 1 76 ? 9.039 12.93 -5.785 1 94.62 76 GLU A CA 1
ATOM 571 C C . GLU A 1 76 ? 10.281 13.57 -6.398 1 94.62 76 GLU A C 1
ATOM 573 O O . GLU A 1 76 ? 10.602 14.719 -6.102 1 94.62 76 GLU A O 1
ATOM 578 N N . PHE A 1 77 ? 10.922 12.789 -7.125 1 90.88 77 PHE A N 1
ATOM 579 C CA . PHE A 1 77 ? 12.047 13.312 -7.891 1 90.88 77 PHE A CA 1
ATOM 580 C C . PHE A 1 77 ? 11.562 13.938 -9.195 1 90.88 77 PHE A C 1
ATOM 582 O O . PHE A 1 77 ? 10.773 13.344 -9.93 1 90.88 77 PHE A O 1
ATOM 589 N N . ARG A 1 78 ? 11.93 15.094 -9.398 1 88.5 78 ARG A N 1
ATOM 590 C CA . ARG A 1 78 ? 11.688 15.781 -10.664 1 88.5 78 ARG A CA 1
ATOM 591 C C . ARG A 1 78 ? 12.977 15.938 -11.461 1 88.5 78 ARG A C 1
ATOM 593 O O . ARG A 1 78 ? 13.945 16.516 -10.961 1 88.5 78 ARG A O 1
ATOM 600 N N . THR A 1 79 ? 12.844 15.461 -12.625 1 83.62 79 THR A N 1
ATOM 601 C CA . THR A 1 79 ? 14.023 15.438 -13.484 1 83.62 79 THR A CA 1
ATOM 602 C C . THR A 1 79 ? 14.648 16.828 -13.578 1 83.62 79 THR A C 1
ATOM 604 O O . THR A 1 79 ? 13.953 17.812 -13.82 1 83.62 79 THR A O 1
ATOM 607 N N . ASN A 1 80 ? 15.914 16.859 -13.25 1 80.25 80 ASN A N 1
ATOM 608 C CA . ASN A 1 80 ? 16.766 18.047 -13.344 1 80.25 80 ASN A CA 1
ATOM 609 C C . ASN A 1 80 ? 16.375 19.094 -12.312 1 80.25 80 ASN A C 1
ATOM 611 O O . ASN A 1 80 ? 16.797 20.25 -12.406 1 80.25 80 ASN A O 1
ATOM 615 N N . ARG A 1 81 ? 15.523 18.812 -11.477 1 87.75 81 ARG A N 1
ATOM 616 C CA . ARG A 1 81 ? 15.094 19.781 -10.477 1 87.75 81 ARG A CA 1
ATOM 617 C C . ARG A 1 81 ? 15.352 19.266 -9.062 1 87.75 81 ARG A C 1
ATOM 619 O O . ARG A 1 81 ? 15.492 20.047 -8.125 1 87.75 81 ARG A O 1
ATOM 626 N N . GLY A 1 82 ? 15.367 17.922 -8.969 1 90.69 82 GLY A N 1
ATOM 627 C CA . GLY A 1 82 ? 15.688 17.359 -7.664 1 90.69 82 GLY A CA 1
ATOM 628 C C . GLY A 1 82 ? 14.477 16.797 -6.945 1 90.69 82 GLY A C 1
ATOM 629 O O . GLY A 1 82 ? 13.547 16.297 -7.582 1 90.69 82 GLY A O 1
ATOM 630 N N . MET A 1 83 ? 14.578 16.734 -5.629 1 93.69 83 MET A N 1
ATOM 631 C CA . MET A 1 83 ? 13.555 16.109 -4.797 1 93.69 83 MET A CA 1
ATOM 632 C C . MET A 1 83 ? 12.594 17.156 -4.238 1 93.69 83 MET A C 1
ATOM 634 O O . MET A 1 83 ? 13.023 18.203 -3.771 1 93.69 83 MET A O 1
ATOM 638 N N . PHE A 1 84 ? 11.305 16.875 -4.348 1 95.94 84 PHE A N 1
ATOM 639 C CA . PHE A 1 84 ? 10.258 17.766 -3.855 1 95.94 84 PHE A CA 1
ATOM 640 C C . PHE A 1 84 ? 9.281 17.016 -2.963 1 95.94 84 PHE A C 1
ATOM 642 O O . PHE A 1 84 ? 9.031 15.82 -3.168 1 95.94 84 PHE A O 1
ATOM 649 N N . VAL A 1 85 ? 8.727 17.719 -2 1 95.88 85 VAL A N 1
ATOM 650 C CA . VAL A 1 85 ? 7.547 17.188 -1.328 1 95.88 85 VAL A CA 1
ATOM 651 C C . VAL A 1 85 ? 6.371 17.141 -2.299 1 95.88 85 VAL A C 1
ATOM 653 O O . VAL A 1 85 ? 6.094 18.125 -2.992 1 95.88 85 VAL A O 1
ATOM 656 N N . ARG A 1 86 ? 5.695 16.062 -2.344 1 95.38 86 ARG A N 1
ATOM 657 C CA . ARG A 1 86 ? 4.602 15.898 -3.299 1 95.38 86 ARG A CA 1
ATOM 658 C C . ARG A 1 86 ? 3.43 16.812 -2.955 1 95.38 86 ARG A C 1
ATOM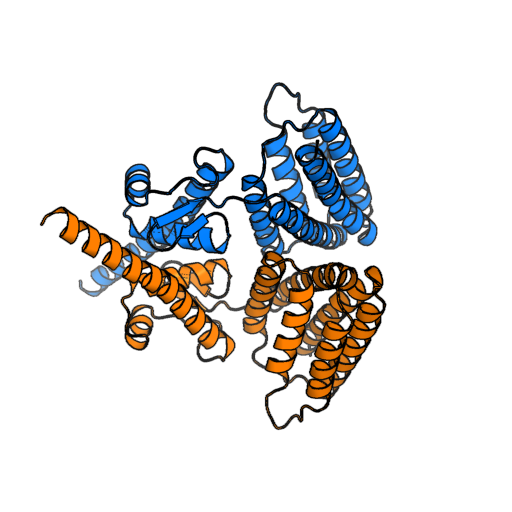 660 O O . ARG A 1 86 ? 3.178 17.078 -1.78 1 95.38 86 ARG A O 1
ATOM 667 N N . GLU A 1 87 ? 2.777 17.281 -4.031 1 93.75 87 GLU A N 1
ATOM 668 C CA . GLU A 1 87 ? 1.466 17.906 -3.916 1 93.75 87 GLU A CA 1
ATOM 669 C C . GLU A 1 87 ? 0.353 16.953 -4.324 1 93.75 87 GLU A C 1
ATOM 671 O O . GLU A 1 87 ? 0.475 16.234 -5.324 1 93.75 87 GLU A O 1
ATOM 676 N N . VAL A 1 88 ? -0.642 16.922 -3.527 1 94.25 88 VAL A N 1
ATOM 677 C CA . VAL A 1 88 ? -1.754 16.016 -3.777 1 94.25 88 VAL A CA 1
ATOM 678 C C . VAL A 1 88 ? -2.969 16.797 -4.262 1 94.25 88 VAL A C 1
ATOM 680 O O . VAL A 1 88 ? -3.426 17.719 -3.588 1 94.25 88 VAL A O 1
ATOM 683 N N . SER A 1 89 ? -3.451 16.484 -5.449 1 93.94 89 SER A N 1
ATOM 684 C CA . SER A 1 89 ? -4.633 17.141 -6 1 93.94 89 SER A CA 1
ATOM 685 C C . SER A 1 89 ? -5.906 16.641 -5.324 1 93.94 89 SER A C 1
ATOM 687 O O . SER A 1 89 ? -5.879 15.641 -4.602 1 93.94 89 SER A O 1
ATOM 689 N N . VAL A 1 90 ? -7 17.328 -5.582 1 93.94 90 VAL A N 1
ATOM 690 C CA . VAL A 1 90 ? -8.297 16.922 -5.055 1 93.94 90 VAL A CA 1
ATOM 691 C C . VAL A 1 90 ? -8.656 15.539 -5.574 1 93.94 90 VAL A C 1
ATOM 693 O O . VAL A 1 90 ? -9.141 14.688 -4.82 1 93.94 90 VAL A O 1
ATOM 696 N N . THR A 1 91 ? -8.367 15.305 -6.859 1 96 91 THR A N 1
ATOM 697 C CA . THR A 1 91 ? -8.656 14.008 -7.469 1 96 91 THR A CA 1
ATOM 698 C C . THR A 1 91 ? -7.832 12.906 -6.812 1 96 91 THR A C 1
ATOM 700 O O . THR A 1 91 ? -8.367 11.844 -6.473 1 96 91 THR A O 1
ATOM 703 N N . GLU A 1 92 ? -6.555 13.164 -6.621 1 96.25 92 GLU A N 1
ATOM 704 C CA . GLU A 1 92 ? -5.695 12.18 -5.961 1 96.25 92 GLU A CA 1
ATOM 705 C C . GLU A 1 92 ? -6.145 11.93 -4.523 1 96.25 92 GLU A C 1
ATOM 707 O O . GLU A 1 92 ? -6.137 10.789 -4.059 1 96.25 92 GLU A O 1
ATOM 712 N N . ALA A 1 93 ? -6.508 13 -3.834 1 95.5 93 ALA A N 1
ATOM 713 C CA . ALA A 1 93 ? -6.988 12.852 -2.461 1 95.5 93 ALA A CA 1
ATOM 714 C C . ALA A 1 93 ? -8.227 11.969 -2.402 1 95.5 93 ALA A C 1
ATOM 716 O O . ALA A 1 93 ? -8.328 11.078 -1.55 1 95.5 93 ALA A O 1
ATOM 717 N N . ALA A 1 94 ? -9.148 12.195 -3.326 1 96.88 94 ALA A N 1
ATOM 718 C CA . ALA A 1 94 ? -10.367 11.391 -3.375 1 96.88 94 ALA A CA 1
ATOM 719 C C . ALA A 1 94 ? -10.047 9.922 -3.609 1 96.88 94 ALA A C 1
ATOM 721 O O . ALA A 1 94 ? -10.641 9.039 -2.986 1 96.88 94 ALA A O 1
ATOM 722 N N . GLN A 1 95 ? -9.109 9.703 -4.465 1 98.31 95 GLN A N 1
ATOM 723 C CA . GLN A 1 95 ? -8.672 8.344 -4.762 1 98.31 95 GLN A CA 1
ATOM 724 C C . GLN A 1 95 ? -8 7.707 -3.551 1 98.31 95 GLN A C 1
ATOM 726 O O . GLN A 1 95 ? -8.203 6.52 -3.277 1 98.31 95 GLN A O 1
ATOM 731 N N . LEU A 1 96 ? -7.211 8.461 -2.855 1 97.88 96 LEU A N 1
ATOM 732 C CA . LEU A 1 96 ? -6.559 7.969 -1.646 1 97.88 96 LEU A CA 1
ATOM 733 C C . LEU A 1 96 ? -7.586 7.633 -0.57 1 97.88 96 LEU A C 1
ATOM 735 O O . LEU A 1 96 ? -7.43 6.652 0.16 1 97.88 96 LEU A O 1
ATOM 739 N N . TYR A 1 97 ? -8.656 8.453 -0.447 1 97.81 97 TYR A N 1
ATOM 740 C CA . TYR A 1 97 ? -9.727 8.156 0.503 1 97.81 97 TYR A CA 1
ATOM 741 C C . TYR A 1 97 ? -10.359 6.801 0.208 1 97.81 97 TYR A C 1
ATOM 743 O O . TYR A 1 97 ? -10.664 6.039 1.128 1 97.81 97 TYR A O 1
ATOM 751 N N . ASP A 1 98 ? -10.547 6.504 -1.078 1 98.75 98 ASP A N 1
ATOM 752 C CA . ASP A 1 98 ? -11.133 5.219 -1.451 1 98.75 98 ASP A CA 1
ATOM 753 C C . ASP A 1 98 ? -10.258 4.059 -0.972 1 98.75 98 ASP A C 1
ATOM 755 O O . ASP A 1 98 ? -10.766 3.078 -0.426 1 98.75 98 ASP A O 1
ATOM 759 N N . ILE A 1 99 ? -8.984 4.191 -1.205 1 98.88 99 ILE A N 1
ATOM 760 C CA . ILE A 1 99 ? -8.055 3.146 -0.794 1 98.88 99 ILE A CA 1
ATOM 761 C C . ILE A 1 99 ? -8.047 3.033 0.729 1 98.88 99 ILE A C 1
ATOM 763 O O . ILE A 1 99 ? -8.148 1.932 1.275 1 98.88 99 ILE A O 1
ATOM 767 N N . ARG A 1 100 ? -7.906 4.148 1.434 1 98.75 100 ARG A N 1
ATOM 768 C CA . ARG A 1 100 ? -7.867 4.164 2.893 1 98.75 100 ARG A CA 1
ATOM 769 C C . ARG A 1 100 ? -9.109 3.51 3.48 1 98.75 100 ARG A C 1
ATOM 771 O O . ARG A 1 100 ? -9.023 2.738 4.438 1 98.75 100 ARG A O 1
ATOM 778 N N . ALA A 1 101 ? -10.266 3.871 2.871 1 98.88 101 ALA A N 1
ATOM 779 C CA . ALA A 1 101 ? -11.531 3.301 3.334 1 98.88 101 ALA A CA 1
ATOM 780 C C . ALA A 1 101 ? -11.531 1.781 3.197 1 98.88 101 ALA A C 1
ATOM 782 O O . ALA A 1 101 ? -11.945 1.069 4.113 1 98.88 101 ALA A O 1
ATOM 783 N N . SER A 1 102 ? -11.055 1.317 2.1 1 98.88 102 SER A N 1
ATOM 784 C CA . SER A 1 102 ? -11.008 -0.121 1.855 1 98.88 102 SER A CA 1
ATOM 785 C C . SER A 1 102 ? -10.094 -0.822 2.854 1 98.88 102 SER A C 1
ATOM 787 O O . SER A 1 102 ? -10.469 -1.846 3.432 1 98.88 102 SER A O 1
ATOM 789 N N . LEU A 1 103 ? -8.914 -0.271 3.072 1 98.94 103 LEU A N 1
ATOM 790 C CA . LEU A 1 103 ? -7.969 -0.848 4.02 1 98.94 103 LEU A CA 1
ATOM 791 C C . LEU A 1 103 ? -8.523 -0.808 5.438 1 98.94 103 LEU A C 1
ATOM 793 O O . LEU A 1 103 ? -8.344 -1.758 6.207 1 98.94 103 LEU A O 1
ATOM 797 N N . PHE A 1 104 ? -9.156 0.285 5.797 1 98.94 104 PHE A N 1
ATOM 798 C CA . PHE A 1 104 ? -9.742 0.432 7.125 1 98.94 104 PHE A CA 1
ATOM 799 C C . PHE A 1 104 ? -10.859 -0.58 7.34 1 98.94 104 PHE A C 1
ATOM 801 O O . PHE A 1 104 ? -10.961 -1.178 8.414 1 98.94 104 PHE A O 1
ATOM 808 N N . GLY A 1 105 ? -11.719 -0.771 6.324 1 98.88 105 GLY A N 1
ATOM 809 C CA . GLY A 1 105 ? -12.758 -1.785 6.391 1 98.88 105 GLY A CA 1
ATOM 810 C C . GLY A 1 105 ? -12.211 -3.186 6.59 1 98.88 105 GLY A C 1
ATOM 811 O O . GLY A 1 105 ? -12.727 -3.947 7.414 1 98.88 105 GLY A O 1
ATOM 812 N N . LEU A 1 106 ? -11.156 -3.492 5.848 1 98.94 106 LEU A N 1
ATOM 813 C CA . LEU A 1 106 ? -10.516 -4.793 6.027 1 98.94 106 LEU A CA 1
ATOM 814 C C . LEU A 1 106 ? -10.008 -4.957 7.453 1 98.94 106 LEU A C 1
ATOM 816 O O . LEU A 1 106 ? -10.195 -6.008 8.07 1 98.94 106 LEU A O 1
ATOM 820 N N . ALA A 1 107 ? -9.344 -3.906 7.941 1 98.94 107 ALA A N 1
ATOM 821 C CA . ALA A 1 107 ? -8.844 -3.947 9.312 1 98.94 107 ALA A CA 1
ATOM 822 C C . ALA A 1 107 ? -9.969 -4.215 10.305 1 98.94 107 ALA A C 1
ATOM 824 O O . ALA A 1 107 ? -9.797 -4.988 11.25 1 98.94 107 ALA A O 1
ATOM 825 N N . GLY A 1 108 ? -11.086 -3.531 10.078 1 98.88 108 GLY A N 1
ATOM 826 C CA . GLY A 1 108 ? -12.227 -3.738 10.953 1 98.88 108 GLY A CA 1
ATOM 827 C C . GLY A 1 108 ? -12.734 -5.168 10.938 1 98.88 108 GLY A C 1
ATOM 828 O O . GLY A 1 108 ? -13.039 -5.73 11.992 1 98.88 108 GLY A O 1
ATOM 829 N N . ARG A 1 109 ? -12.852 -5.738 9.719 1 98.75 109 ARG A N 1
ATOM 830 C CA . ARG A 1 109 ? -13.281 -7.125 9.602 1 98.75 109 ARG A CA 1
ATOM 831 C C . ARG A 1 109 ? -12.375 -8.055 10.398 1 98.75 109 ARG A C 1
ATOM 833 O O . ARG A 1 109 ? -12.852 -8.875 11.18 1 98.75 109 ARG A O 1
ATOM 840 N N . LEU A 1 110 ? -11.094 -7.934 10.188 1 98.75 110 LEU A N 1
ATOM 841 C CA . LEU A 1 110 ? -10.109 -8.797 10.836 1 98.75 110 LEU A CA 1
ATOM 842 C C . LEU A 1 110 ? -10.094 -8.562 12.344 1 98.75 110 LEU A C 1
ATOM 844 O O . LEU A 1 110 ? -10.008 -9.508 13.117 1 98.75 110 LEU A O 1
ATOM 848 N N . ALA A 1 111 ? -10.156 -7.312 12.75 1 98.75 111 ALA A N 1
ATOM 849 C CA . ALA A 1 111 ? -10.133 -6.965 14.172 1 98.75 111 ALA A CA 1
ATOM 850 C C . ALA A 1 111 ? -11.336 -7.566 14.898 1 98.75 111 ALA A C 1
ATOM 852 O O . ALA A 1 111 ? -11.195 -8.07 16.016 1 98.75 111 ALA A O 1
ATOM 853 N N . ALA A 1 112 ? -12.484 -7.523 14.289 1 98.75 112 ALA A N 1
ATOM 854 C CA . ALA A 1 112 ? -13.719 -7.992 14.914 1 98.75 112 ALA A CA 1
ATOM 855 C C . ALA A 1 112 ? -13.664 -9.492 15.18 1 98.75 112 ALA A C 1
ATOM 857 O O . ALA A 1 112 ? -14.383 -10 16.047 1 98.75 112 ALA A O 1
ATOM 858 N N . GLU A 1 113 ? -12.852 -10.234 14.445 1 98.06 113 GLU A N 1
ATOM 859 C CA . GLU A 1 113 ? -12.711 -11.68 14.609 1 98.06 113 GLU A CA 1
ATOM 860 C C . GLU A 1 113 ? -11.938 -12.016 15.875 1 98.06 113 GLU A C 1
ATOM 862 O O . GLU A 1 113 ? -12.008 -13.141 16.375 1 98.06 113 GLU A O 1
ATOM 867 N N . GLN A 1 114 ? -11.18 -11.062 16.375 1 97.5 114 GLN A N 1
ATOM 868 C CA . GLN A 1 114 ? -10.219 -11.5 17.375 1 97.5 114 GLN A CA 1
ATOM 869 C C . GLN A 1 114 ? -10.156 -10.516 18.547 1 97.5 114 GLN A C 1
ATOM 871 O O . GLN A 1 114 ? -9.43 -10.734 19.516 1 97.5 114 GLN A O 1
ATOM 876 N N . VAL A 1 115 ? -10.828 -9.391 18.484 1 98.12 115 VAL A N 1
ATOM 877 C CA . VAL A 1 115 ? -10.711 -8.328 19.469 1 98.12 115 VAL A CA 1
ATOM 878 C C . VAL A 1 115 ? -11.133 -8.859 20.844 1 98.12 115 VAL A C 1
ATOM 880 O O . VAL A 1 115 ? -12.07 -9.656 20.953 1 98.12 115 VAL A O 1
ATOM 883 N N . THR A 1 116 ? -10.477 -8.383 21.891 1 98.25 116 THR A N 1
ATOM 884 C CA . THR A 1 116 ? -10.805 -8.758 23.266 1 98.25 116 THR A CA 1
ATOM 885 C C . THR A 1 116 ? -11.57 -7.648 23.969 1 98.25 116 THR A C 1
ATOM 887 O O . THR A 1 116 ? -11.492 -6.484 23.578 1 98.25 116 THR A O 1
ATOM 890 N N . PRO A 1 117 ? -12.258 -8.023 25 1 98 117 PRO A N 1
ATOM 891 C CA . PRO A 1 117 ? -12.984 -7.008 25.766 1 98 117 PRO A CA 1
ATOM 892 C C . PRO A 1 117 ? -12.062 -5.918 26.312 1 98 117 PRO A C 1
ATOM 894 O O . PRO A 1 117 ? -12.438 -4.742 26.344 1 98 117 PRO A O 1
ATOM 897 N N . ASP A 1 118 ? -10.875 -6.266 26.719 1 98.38 118 ASP A N 1
ATOM 898 C CA . ASP A 1 118 ? -9.922 -5.289 27.234 1 98.38 118 ASP A CA 1
ATOM 899 C C . ASP A 1 118 ? -9.5 -4.301 26.141 1 98.38 118 ASP A C 1
ATOM 901 O O . ASP A 1 118 ? -9.375 -3.104 26.406 1 98.38 118 ASP A O 1
ATOM 905 N N . GLN A 1 119 ? -9.281 -4.781 24.969 1 98.5 119 GLN A N 1
ATOM 906 C CA . GLN A 1 119 ? -8.922 -3.918 23.844 1 98.5 119 GLN A CA 1
ATOM 907 C C . GLN A 1 119 ? -10.055 -2.957 23.5 1 98.5 119 GLN A C 1
ATOM 909 O O . GLN A 1 119 ? -9.82 -1.785 23.203 1 98.5 119 GLN A O 1
ATOM 914 N N . VAL A 1 120 ? -11.305 -3.461 23.562 1 98.56 120 VAL A N 1
ATOM 915 C CA . VAL A 1 120 ? -12.461 -2.609 23.297 1 98.56 120 VAL A CA 1
ATOM 916 C C . VAL A 1 120 ? -12.539 -1.513 24.359 1 98.56 120 VAL A C 1
ATOM 918 O O . VAL A 1 120 ? -12.82 -0.354 24.047 1 98.56 120 VAL A O 1
ATOM 921 N N . ARG A 1 121 ? -12.32 -1.859 25.594 1 98.19 121 ARG A N 1
ATOM 922 C CA . ARG A 1 121 ? -12.344 -0.887 26.672 1 98.19 121 ARG A CA 1
ATOM 923 C C . ARG A 1 121 ? -11.312 0.211 26.453 1 98.19 121 ARG A C 1
ATOM 925 O O . ARG A 1 121 ? -11.602 1.393 26.656 1 98.19 121 ARG A O 1
ATOM 932 N N . GLU A 1 122 ? -10.125 -0.154 26.047 1 98 122 GLU A N 1
ATOM 933 C CA . GLU A 1 122 ? -9.07 0.816 25.75 1 98 122 GLU A CA 1
ATOM 934 C C . GLU A 1 122 ? -9.477 1.748 24.625 1 98 122 GLU A C 1
ATOM 936 O O . GLU A 1 122 ? -9.219 2.953 24.672 1 98 122 GLU A O 1
ATOM 941 N N . LEU A 1 123 ? -10.086 1.207 23.594 1 98.5 123 LEU A N 1
ATOM 942 C CA . LEU A 1 123 ? -10.539 2.004 22.453 1 98.5 123 LEU A CA 1
ATOM 943 C C . LEU A 1 123 ? -11.633 2.979 22.875 1 98.5 123 LEU A C 1
ATOM 945 O O . LEU A 1 123 ? -11.641 4.133 22.453 1 98.5 123 LEU A O 1
ATOM 949 N N . ARG A 1 124 ? -12.531 2.523 23.719 1 98.12 124 ARG A N 1
ATOM 950 C CA . ARG A 1 124 ? -13.594 3.398 24.203 1 98.12 124 ARG A CA 1
ATOM 951 C C . ARG A 1 124 ? -13.023 4.566 25 1 98.12 124 ARG A C 1
ATOM 953 O O . ARG A 1 124 ? -13.508 5.695 24.891 1 98.12 124 ARG A O 1
ATOM 960 N N . ALA A 1 125 ? -12.016 4.273 25.797 1 97.31 125 ALA A N 1
ATOM 961 C CA . ALA A 1 125 ? -11.344 5.34 26.547 1 97.31 125 ALA A CA 1
ATOM 962 C C . ALA A 1 125 ? -10.734 6.367 25.594 1 97.31 125 ALA A C 1
ATOM 964 O O . ALA A 1 125 ? -10.773 7.57 25.875 1 97.31 125 ALA A O 1
ATOM 965 N N . LYS A 1 126 ? -10.141 5.941 24.484 1 95.94 126 LYS A N 1
ATOM 966 C CA . LYS A 1 126 ? -9.586 6.852 23.484 1 95.94 126 LYS A CA 1
ATOM 967 C C . LYS A 1 126 ? -10.68 7.715 22.859 1 95.94 126 LYS A C 1
ATOM 969 O O . LYS A 1 126 ? -10.492 8.922 22.672 1 95.94 126 LYS A O 1
ATOM 974 N N . VAL A 1 127 ? -11.844 7.102 22.547 1 95.75 127 VAL A N 1
ATOM 975 C CA . VAL A 1 127 ? -12.953 7.836 21.938 1 95.75 127 VAL A CA 1
ATOM 976 C C . VAL A 1 127 ? -13.492 8.867 22.922 1 95.75 127 VAL A C 1
ATOM 978 O O . VAL A 1 127 ? -13.805 10 22.547 1 95.75 127 VAL A O 1
ATOM 981 N N . ASP A 1 128 ? -13.57 8.508 24.188 1 94.38 128 ASP A N 1
ATOM 982 C CA . ASP A 1 128 ? -14.023 9.422 25.234 1 94.38 128 ASP A CA 1
ATOM 983 C C . ASP A 1 128 ? -13.109 10.641 25.328 1 94.38 128 ASP A C 1
ATOM 985 O O . ASP A 1 128 ? -13.578 11.766 25.484 1 94.38 128 ASP A O 1
ATOM 989 N N . ARG A 1 129 ? -11.844 10.422 25.25 1 91.88 129 ARG A N 1
ATOM 990 C CA . ARG A 1 129 ? -10.875 11.516 25.281 1 91.88 129 ARG A CA 1
ATOM 991 C C . ARG A 1 129 ? -11.039 12.43 24.078 1 91.88 129 ARG A C 1
ATOM 993 O O . ARG A 1 129 ? -10.883 13.648 24.188 1 91.88 129 ARG A O 1
ATOM 1000 N N . LEU A 1 130 ? -11.352 11.844 22.922 1 91.12 130 LEU A N 1
ATOM 1001 C CA . LEU A 1 130 ? -11.594 12.633 21.719 1 91.12 130 LEU A CA 1
ATOM 1002 C C . LEU A 1 130 ? -12.836 13.508 21.891 1 91.12 130 LEU A C 1
ATOM 1004 O O . LEU A 1 130 ? -12.828 14.68 21.5 1 91.12 130 LEU A O 1
ATOM 1008 N N . GLN A 1 131 ? -13.859 12.922 22.453 1 88.88 131 GLN A N 1
ATOM 1009 C CA . GLN A 1 131 ? -15.109 13.648 22.656 1 88.88 131 GLN A CA 1
ATOM 1010 C C . GLN A 1 131 ? -14.906 14.812 23.625 1 88.88 131 GLN A C 1
ATOM 1012 O O . GLN A 1 131 ? -15.539 15.859 23.484 1 88.88 131 GLN A O 1
ATOM 1017 N N . ALA A 1 132 ? -14.008 14.648 24.531 1 86.44 132 ALA A N 1
ATOM 1018 C CA . ALA A 1 132 ? -13.773 15.656 25.562 1 86.44 132 ALA A CA 1
ATOM 1019 C C . ALA A 1 132 ? -12.797 16.719 25.062 1 86.44 132 ALA A C 1
ATOM 1021 O O . ALA A 1 132 ? -12.586 17.734 25.75 1 86.44 132 ALA A O 1
ATOM 1022 N N . ALA A 1 133 ? -12.172 16.344 23.906 1 78.69 133 ALA A N 1
ATOM 1023 C CA . ALA A 1 133 ? -11.172 17.281 23.406 1 78.69 133 ALA A CA 1
ATOM 1024 C C . ALA A 1 133 ? -11.797 18.641 23.109 1 78.69 133 ALA A C 1
ATOM 1026 O O . ALA A 1 133 ? -12.922 18.719 22.594 1 78.69 133 ALA A O 1
ATOM 1027 N N . VAL A 1 134 ? -11.273 19.719 23.609 1 66.19 134 VAL A N 1
ATOM 1028 C CA . VAL A 1 134 ? -11.727 21.094 23.438 1 66.19 134 VAL A CA 1
ATOM 1029 C C . VAL A 1 134 ? -10.938 21.766 22.312 1 66.19 134 VAL A C 1
ATOM 1031 O O . VAL A 1 134 ? -9.75 21.5 22.141 1 66.19 134 VAL A O 1
ATOM 1034 N N . PRO A 1 135 ? -11.758 22.453 21.391 1 61.31 135 PRO A N 1
ATOM 1035 C CA . PRO A 1 135 ? -11.188 23.125 20.219 1 61.31 135 PRO A CA 1
ATOM 1036 C C . PRO A 1 135 ? -9.875 23.828 20.531 1 61.31 135 PRO A C 1
ATOM 1038 O O . PRO A 1 135 ? -8.992 23.906 19.656 1 61.31 135 PRO A O 1
ATOM 1041 N N . THR A 1 136 ? -9.898 24.453 21.703 1 54.34 136 THR A N 1
ATOM 1042 C CA . THR A 1 136 ? -8.781 25.359 21.938 1 54.34 136 THR A CA 1
ATOM 1043 C C . THR A 1 136 ? -7.461 24.594 21.969 1 54.34 136 THR A C 1
ATOM 1045 O O . THR A 1 136 ? -6.406 25.156 21.672 1 54.34 136 THR A O 1
ATOM 1048 N N . VAL A 1 137 ? -7.461 23.422 22.484 1 54.53 137 VAL A N 1
ATOM 1049 C CA . VAL A 1 137 ? -6.188 22.719 22.594 1 54.53 137 VAL A CA 1
ATOM 1050 C C . VAL A 1 137 ? -6.043 21.75 21.406 1 54.53 137 VAL A C 1
ATOM 1052 O O . VAL A 1 137 ? -6.949 20.953 21.141 1 54.53 137 VAL A O 1
ATOM 1055 N N . ASP A 1 138 ? -5.449 22.047 20.25 1 58.41 138 ASP A N 1
ATOM 1056 C CA . ASP A 1 138 ? -5.078 21.469 18.953 1 58.41 138 ASP A CA 1
ATOM 1057 C C . ASP A 1 138 ? -4.629 20.016 19.094 1 58.41 138 ASP A C 1
ATOM 1059 O O . ASP A 1 138 ? -3.547 19.656 18.641 1 58.41 138 ASP A O 1
ATOM 1063 N N . ASP A 1 139 ? -5.531 19.234 20 1 71.62 139 ASP A N 1
ATOM 1064 C CA . ASP A 1 139 ? -4.973 17.906 20.156 1 71.62 139 ASP A CA 1
ATOM 1065 C C . ASP A 1 139 ? -5.898 16.844 19.562 1 71.62 139 ASP A C 1
ATOM 1067 O O . ASP A 1 139 ? -5.656 15.641 19.703 1 71.62 139 ASP A O 1
ATOM 1071 N N . TYR A 1 140 ? -6.938 17.297 18.875 1 82.94 140 TYR A N 1
ATOM 1072 C CA . TYR A 1 140 ? -7.887 16.297 18.375 1 82.94 140 TYR A CA 1
ATOM 1073 C C . TYR A 1 140 ? -7.254 15.445 17.281 1 82.94 140 TYR A C 1
ATOM 1075 O O . TYR A 1 140 ? -7.344 14.219 17.312 1 82.94 140 TYR A O 1
ATOM 1083 N N . TYR A 1 141 ? -6.582 16.109 16.422 1 82.62 141 TYR A N 1
ATOM 1084 C CA . TYR A 1 141 ? -6.117 15.422 15.227 1 82.62 141 TYR A CA 1
ATOM 1085 C C . TYR A 1 141 ? -5.145 14.305 15.578 1 82.62 141 TYR A C 1
ATOM 1087 O O . TYR A 1 141 ? -5.34 13.156 15.172 1 82.62 141 TYR A O 1
ATOM 1095 N N . PRO A 1 142 ? -4.117 14.602 16.406 1 83.88 142 PRO A N 1
ATOM 1096 C CA . PRO A 1 142 ? -3.203 13.508 16.75 1 83.88 142 PRO A CA 1
ATOM 1097 C C . PRO A 1 142 ? -3.896 12.359 17.469 1 83.88 142 PRO A C 1
ATOM 1099 O O . PRO A 1 142 ? -3.535 11.195 17.281 1 83.88 142 PRO A O 1
ATOM 1102 N N . ARG A 1 143 ? -4.836 12.672 18.25 1 89.25 143 ARG A N 1
ATOM 1103 C CA . ARG A 1 143 ? -5.57 11.641 18.984 1 89.25 143 ARG A CA 1
ATOM 1104 C C . ARG A 1 143 ? -6.438 10.812 18.031 1 89.25 143 ARG A C 1
ATOM 1106 O O . ARG A 1 143 ? -6.578 9.602 18.219 1 89.25 143 ARG A O 1
ATOM 1113 N N . ASN A 1 144 ? -7.055 11.516 17.094 1 92 144 ASN A N 1
ATOM 1114 C CA . ASN A 1 144 ? -7.855 10.828 16.094 1 92 144 ASN A CA 1
ATOM 1115 C C . ASN A 1 144 ? -7.004 9.891 15.242 1 92 144 ASN A C 1
ATOM 1117 O O . ASN A 1 144 ? -7.41 8.766 14.953 1 92 144 ASN A O 1
ATOM 1121 N N . VAL A 1 145 ? -5.836 10.32 14.883 1 90.69 145 VAL A N 1
ATOM 1122 C CA . VAL A 1 145 ? -4.895 9.508 14.125 1 90.69 145 VAL A CA 1
ATOM 1123 C C . VAL A 1 145 ? -4.496 8.281 14.945 1 90.69 145 VAL A C 1
ATOM 1125 O O . VAL A 1 145 ? -4.453 7.164 14.422 1 90.69 145 VAL A O 1
ATOM 1128 N N . ASP A 1 146 ? -4.23 8.492 16.172 1 93.31 146 ASP A N 1
ATOM 1129 C CA . ASP A 1 146 ? -3.834 7.402 17.047 1 93.31 146 ASP A CA 1
ATOM 1130 C C . ASP A 1 146 ? -4.949 6.363 17.172 1 93.31 146 ASP A C 1
ATOM 1132 O O . ASP A 1 146 ? -4.684 5.16 17.188 1 93.31 146 ASP A O 1
ATOM 1136 N N . LEU A 1 147 ? -6.168 6.809 17.328 1 97 147 LEU A N 1
ATOM 1137 C CA . LEU A 1 147 ? -7.305 5.902 17.406 1 97 147 LEU A CA 1
ATOM 1138 C C . LEU A 1 147 ? -7.391 5.02 16.172 1 97 147 LEU A C 1
ATOM 1140 O O . LEU A 1 147 ? -7.508 3.797 16.266 1 97 147 LEU A O 1
ATOM 1144 N N . HIS A 1 148 ? -7.309 5.605 14.992 1 97.81 148 HIS A N 1
ATOM 1145 C CA . HIS A 1 148 ? -7.41 4.859 13.742 1 97.81 148 HIS A CA 1
ATOM 1146 C C . HIS A 1 148 ? -6.285 3.834 13.617 1 97.81 148 HIS A C 1
ATOM 1148 O O . HIS A 1 148 ? -6.523 2.691 13.227 1 97.81 148 HIS A O 1
ATOM 1154 N N . ARG A 1 149 ? -5.137 4.258 13.977 1 96.69 149 ARG A N 1
ATOM 1155 C CA . ARG A 1 149 ? -3.996 3.35 13.898 1 96.69 149 ARG A CA 1
ATOM 1156 C C . ARG A 1 149 ? -4.168 2.166 14.844 1 96.69 149 ARG A C 1
ATOM 1158 O O . ARG A 1 149 ? -3.82 1.034 14.5 1 96.69 149 ARG A O 1
ATOM 1165 N N . THR A 1 150 ? -4.645 2.457 16.047 1 98 150 THR A N 1
ATOM 1166 C CA . THR A 1 150 ? -4.898 1.394 17.016 1 98 150 THR A CA 1
ATOM 1167 C C . THR A 1 150 ? -5.922 0.401 16.469 1 98 150 THR A C 1
ATOM 1169 O O . THR A 1 150 ? -5.746 -0.812 16.594 1 98 150 THR A O 1
ATOM 1172 N N . LEU A 1 151 ? -6.961 0.883 15.867 1 98.69 151 LEU A N 1
ATOM 1173 C CA . LEU A 1 151 ? -7.988 0.037 15.273 1 98.69 151 LEU A CA 1
ATOM 1174 C C . LEU A 1 151 ? -7.395 -0.853 14.188 1 98.69 151 LEU A C 1
ATOM 1176 O O . LEU A 1 151 ? -7.641 -2.061 14.164 1 98.69 151 LEU A O 1
ATOM 1180 N N . VAL A 1 152 ? -6.586 -0.29 13.328 1 98.81 152 VAL A N 1
ATOM 1181 C CA . VAL A 1 152 ? -5.996 -1.05 12.227 1 98.81 152 VAL A CA 1
ATOM 1182 C C . VAL A 1 152 ? -5.027 -2.092 12.789 1 98.81 152 VAL A C 1
ATOM 1184 O O . VAL A 1 152 ? -4.969 -3.221 12.289 1 98.81 152 VAL A O 1
ATOM 1187 N N . ALA A 1 153 ? -4.309 -1.752 13.836 1 98.44 153 ALA A N 1
ATOM 1188 C CA . ALA A 1 153 ? -3.336 -2.658 14.438 1 98.44 153 ALA A CA 1
ATOM 1189 C C . ALA A 1 153 ? -4.016 -3.902 15 1 98.44 153 ALA A C 1
ATOM 1191 O O . ALA A 1 153 ? -3.42 -4.98 15.039 1 98.44 153 ALA A O 1
ATOM 1192 N N . LEU A 1 154 ? -5.238 -3.805 15.375 1 98.5 154 LEU A N 1
ATOM 1193 C CA . LEU A 1 154 ? -5.98 -4.926 15.945 1 98.5 154 LEU A CA 1
ATOM 1194 C C . LEU A 1 154 ? -6.273 -5.98 14.883 1 98.5 154 LEU A C 1
ATOM 1196 O O . LEU A 1 154 ? -6.672 -7.098 15.203 1 98.5 154 LEU A O 1
ATOM 1200 N N . SER A 1 155 ? -6.066 -5.652 13.617 1 98.56 155 SER A N 1
ATOM 1201 C CA . SER A 1 155 ? -6.25 -6.609 12.531 1 98.56 155 SER A CA 1
ATOM 1202 C C . SER A 1 155 ? -5.27 -7.77 12.641 1 98.56 155 SER A C 1
ATOM 1204 O O . SER A 1 155 ? -5.449 -8.805 12 1 98.56 155 SER A O 1
ATOM 1206 N N . GLY A 1 156 ? -4.141 -7.539 13.367 1 97.81 156 GLY A N 1
ATOM 1207 C CA . GLY A 1 156 ? -3.09 -8.547 13.438 1 97.81 156 GLY A CA 1
ATOM 1208 C C . GLY A 1 156 ? -2.336 -8.711 12.133 1 97.81 156 GLY A C 1
ATOM 1209 O O . GLY A 1 156 ? -1.709 -9.75 11.898 1 97.81 156 GLY A O 1
ATOM 1210 N N . ASN A 1 157 ? -2.418 -7.844 11.266 1 98.44 157 ASN A N 1
ATOM 1211 C CA . ASN A 1 157 ? -1.773 -7.82 9.961 1 98.44 157 ASN A CA 1
ATOM 1212 C C . ASN A 1 157 ? -0.827 -6.633 9.82 1 98.44 157 ASN A C 1
ATOM 1214 O O . ASN A 1 157 ? -1.23 -5.562 9.359 1 98.44 157 ASN A O 1
ATOM 1218 N N . PRO A 1 158 ? 0.477 -6.777 10.133 1 97.69 158 PRO A N 1
ATOM 1219 C CA . PRO A 1 158 ? 1.416 -5.652 10.156 1 97.69 158 PRO A CA 1
ATOM 1220 C C . PRO A 1 158 ? 1.55 -4.969 8.797 1 97.69 158 PRO A C 1
ATOM 1222 O O . PRO A 1 158 ? 1.732 -3.748 8.727 1 97.69 158 PRO A O 1
ATOM 1225 N N . ARG A 1 159 ? 1.483 -5.742 7.738 1 98.19 159 ARG A N 1
ATOM 1226 C CA . ARG A 1 159 ? 1.592 -5.148 6.406 1 98.19 159 ARG A CA 1
ATOM 1227 C C . ARG A 1 159 ? 0.404 -4.238 6.117 1 98.19 159 ARG A C 1
ATOM 1229 O O . ARG A 1 159 ? 0.559 -3.189 5.488 1 98.19 159 ARG A O 1
ATOM 1236 N N . LEU A 1 160 ? -0.801 -4.633 6.547 1 98.69 160 LEU A N 1
ATOM 1237 C CA . LEU A 1 160 ? -1.986 -3.789 6.43 1 98.69 160 LEU A CA 1
ATOM 1238 C C . LEU A 1 160 ? -1.792 -2.469 7.168 1 98.69 160 LEU A C 1
ATOM 1240 O O . LEU A 1 160 ? -2.145 -1.406 6.648 1 98.69 160 LEU A O 1
ATOM 1244 N N . VAL A 1 161 ? -1.175 -2.506 8.352 1 98.25 161 VAL A N 1
ATOM 1245 C CA . VAL A 1 161 ? -0.9 -1.312 9.141 1 98.25 161 VAL A CA 1
ATOM 1246 C C . VAL A 1 161 ? 0.023 -0.377 8.367 1 98.25 161 VAL A C 1
ATOM 1248 O O . VAL A 1 161 ? -0.234 0.825 8.273 1 98.25 161 VAL A O 1
ATOM 1251 N N . ASN A 1 162 ? 1.038 -0.954 7.766 1 96.62 162 ASN A N 1
ATOM 1252 C CA . ASN A 1 162 ? 1.999 -0.16 7.008 1 96.62 162 ASN A CA 1
ATOM 1253 C C . ASN A 1 162 ? 1.339 0.533 5.82 1 96.62 162 ASN A C 1
ATOM 1255 O O . ASN A 1 162 ? 1.574 1.718 5.578 1 96.62 162 ASN A O 1
ATOM 1259 N N . LEU A 1 163 ? 0.537 -0.197 5.074 1 98 163 LEU A N 1
ATOM 1260 C CA . LEU A 1 163 ? -0.109 0.352 3.887 1 98 163 LEU A CA 1
ATOM 1261 C C . LEU A 1 163 ? -1.106 1.441 4.266 1 98 163 LEU A C 1
ATOM 1263 O O . LEU A 1 163 ? -1.178 2.48 3.604 1 98 163 LEU A O 1
ATOM 1267 N N . TYR A 1 164 ? -1.877 1.219 5.312 1 98.38 164 TYR A N 1
ATOM 1268 C CA . TYR A 1 164 ? -2.818 2.225 5.793 1 98.38 164 TYR A CA 1
ATOM 1269 C C . TYR A 1 164 ? -2.096 3.512 6.168 1 98.38 164 TYR A C 1
ATOM 1271 O O . TYR A 1 164 ? -2.529 4.605 5.797 1 98.38 164 TYR A O 1
ATOM 1279 N N . ASP A 1 165 ? -0.98 3.363 6.898 1 95.5 165 ASP A N 1
ATOM 1280 C CA . ASP A 1 165 ? -0.191 4.516 7.328 1 95.5 165 ASP A CA 1
ATOM 1281 C C . ASP A 1 165 ? 0.352 5.285 6.125 1 95.5 165 ASP A C 1
ATOM 1283 O O . ASP A 1 165 ? 0.338 6.516 6.113 1 95.5 165 ASP A O 1
ATOM 1287 N N . ASP A 1 166 ? 0.798 4.531 5.156 1 94.81 166 ASP A N 1
ATOM 1288 C CA . ASP A 1 166 ? 1.341 5.172 3.963 1 94.81 166 ASP A CA 1
ATOM 1289 C C . ASP A 1 166 ? 0.285 6.031 3.273 1 94.81 166 ASP A C 1
ATOM 1291 O O . ASP A 1 166 ? 0.534 7.199 2.961 1 94.81 166 ASP A O 1
ATOM 1295 N N . VAL A 1 167 ? -0.882 5.5 3.076 1 96.88 167 VAL A N 1
ATOM 1296 C CA . VAL A 1 167 ? -1.968 6.211 2.406 1 96.88 167 VAL A CA 1
ATOM 1297 C C . VAL A 1 167 ? -2.402 7.406 3.252 1 96.88 167 VAL A C 1
ATOM 1299 O O . VAL A 1 167 ? -2.658 8.492 2.719 1 96.88 167 VAL A O 1
ATOM 1302 N N . SER A 1 168 ? -2.445 7.219 4.57 1 94.19 168 SER A N 1
ATOM 1303 C CA . SER A 1 168 ? -2.826 8.297 5.477 1 94.19 168 SER A CA 1
ATOM 1304 C C . SER A 1 168 ? -1.828 9.453 5.418 1 94.19 168 SER A C 1
ATOM 1306 O O . SER A 1 168 ? -2.219 10.617 5.406 1 94.19 168 SER A O 1
ATOM 1308 N N . LYS A 1 169 ? -0.573 9.125 5.371 1 91.94 169 LYS A N 1
ATOM 1309 C CA . LYS A 1 169 ? 0.463 10.156 5.301 1 91.94 169 LYS A CA 1
ATOM 1310 C C . LYS A 1 169 ? 0.376 10.938 3.992 1 91.94 169 LYS A C 1
ATOM 1312 O O . LYS A 1 169 ? 0.584 12.148 3.975 1 91.94 169 LYS A O 1
ATOM 1317 N N . GLU A 1 170 ? 0.127 10.234 2.9 1 93.25 170 GLU A N 1
ATOM 1318 C CA . GLU A 1 170 ? -0.07 10.914 1.624 1 93.25 170 GLU A CA 1
ATOM 1319 C C . GLU A 1 170 ? -1.23 11.898 1.699 1 93.25 170 GLU A C 1
ATOM 1321 O O . GLU A 1 170 ? -1.131 13.023 1.198 1 93.25 170 GLU A O 1
ATOM 1326 N N . LEU A 1 171 ? -2.305 11.469 2.303 1 91.75 171 LEU A N 1
ATOM 1327 C CA . LEU A 1 171 ? -3.488 12.32 2.42 1 91.75 171 LEU A CA 1
ATOM 1328 C C . LEU A 1 171 ? -3.197 13.539 3.285 1 91.75 171 LEU A C 1
ATOM 1330 O O . LEU A 1 171 ? -3.824 14.586 3.113 1 91.75 171 LEU A O 1
ATOM 1334 N N . HIS A 1 172 ? -2.303 13.352 4.195 1 87.06 172 HIS A N 1
ATOM 1335 C CA . HIS A 1 172 ? -1.915 14.469 5.043 1 87.06 172 HIS A CA 1
ATOM 1336 C C . HIS A 1 172 ? -1.324 15.609 4.215 1 87.06 172 HIS A C 1
ATOM 1338 O O . HIS A 1 172 ? -1.427 16.781 4.598 1 87.06 172 HIS A O 1
ATOM 1344 N N . LEU A 1 173 ? -0.743 15.273 3.098 1 86.69 173 LEU A N 1
ATOM 1345 C CA . LEU A 1 173 ? -0.171 16.297 2.219 1 86.69 173 LEU A CA 1
ATOM 1346 C C . LEU A 1 173 ? -1.263 17.172 1.629 1 86.69 173 LEU A C 1
ATOM 1348 O O . LEU A 1 173 ? -1 18.312 1.237 1 86.69 173 LEU A O 1
ATOM 1352 N N . PHE A 1 174 ? -2.475 16.609 1.215 1 80.88 174 PHE A N 1
ATOM 1353 C CA . PHE A 1 174 ? -3.588 17.391 0.675 1 80.88 174 PHE A CA 1
ATOM 1354 C C . PHE A 1 174 ? -4.117 18.375 1.711 1 80.88 174 PHE A C 1
ATOM 1356 O O . PHE A 1 174 ? -4.605 19.438 1.36 1 80.88 174 PHE A O 1
ATOM 1363 N N . ARG A 1 175 ? -4.168 17.781 3.113 1 61.53 175 ARG A N 1
ATOM 1364 C CA . ARG A 1 175 ? -4.887 18.375 4.238 1 61.53 175 ARG A CA 1
ATOM 1365 C C . ARG A 1 175 ? -4.625 19.875 4.324 1 61.53 175 ARG A C 1
ATOM 1367 O O . ARG A 1 175 ? -3.516 20.297 4.648 1 61.53 175 ARG A O 1
ATOM 1374 N N . ARG A 1 176 ? -5.199 20.672 3.326 1 52.91 176 ARG A N 1
ATOM 1375 C CA . ARG A 1 176 ? -5.703 21.859 4 1 52.91 176 ARG A CA 1
ATOM 1376 C C . ARG A 1 176 ? -6.133 21.547 5.426 1 52.91 176 ARG A C 1
ATOM 1378 O O . ARG A 1 176 ? -6.941 20.641 5.652 1 52.91 176 ARG A O 1
ATOM 1385 N N . HIS A 1 177 ? -5.305 21.266 6.367 1 49.5 177 HIS A N 1
ATOM 1386 C CA . HIS A 1 177 ? -5.824 21.266 7.73 1 49.5 177 HIS A CA 1
ATOM 1387 C C . HIS A 1 177 ? -7.195 21.922 7.805 1 49.5 177 HIS A C 1
ATOM 1389 O O . HIS A 1 177 ? -7.289 23.156 7.938 1 49.5 177 HIS A O 1
ATOM 1395 N N . GLY A 1 178 ? -7.781 21.766 6.863 1 48.38 178 GLY A N 1
ATOM 1396 C CA . GLY A 1 178 ? -9.055 22.438 7.09 1 48.38 178 GLY A CA 1
ATOM 1397 C C . GLY A 1 178 ? -9.609 22.203 8.477 1 48.38 178 GLY A C 1
ATOM 1398 O O . GLY A 1 178 ? -9.234 21.234 9.148 1 48.38 178 GLY A O 1
ATOM 1399 N N . LEU A 1 179 ? -9.875 23.172 9.188 1 54.44 179 LEU A N 1
ATOM 1400 C CA . LEU A 1 179 ? -10.586 23.344 10.445 1 54.44 179 LEU A CA 1
ATOM 1401 C C . LEU A 1 179 ? -11.742 22.344 10.562 1 54.44 179 LEU A C 1
ATOM 1403 O O . LEU A 1 179 ? -12.664 22.375 9.75 1 54.44 179 LEU A O 1
ATOM 1407 N N . GLU A 1 180 ? -11.336 21.031 10.883 1 68.88 180 GLU A N 1
ATOM 1408 C CA . GLU A 1 180 ? -12.484 20.219 11.297 1 68.88 180 GLU A CA 1
ATOM 1409 C C . GLU A 1 180 ? -13.438 21.031 12.172 1 68.88 180 GLU A C 1
ATOM 1411 O O . GLU A 1 180 ? -13.039 21.562 13.211 1 68.88 180 GLU A O 1
ATOM 1416 N N . THR A 1 181 ? -14.539 21.281 11.578 1 78.12 181 THR A N 1
ATOM 1417 C CA . THR A 1 181 ? -15.555 21.969 12.352 1 78.12 181 THR A CA 1
ATOM 1418 C C . THR A 1 181 ? -15.953 21.156 13.57 1 78.12 181 THR A C 1
ATOM 1420 O O . THR A 1 181 ? -15.727 19.938 13.617 1 78.12 181 THR A O 1
ATOM 1423 N N . ASP A 1 182 ? -16.359 21.828 14.508 1 82.44 182 ASP A N 1
ATOM 1424 C CA . ASP A 1 182 ? -16.875 21.141 15.695 1 82.44 182 ASP A CA 1
ATOM 1425 C C . ASP A 1 182 ? -17.938 20.125 15.312 1 82.44 182 ASP A C 1
ATOM 1427 O O . ASP A 1 182 ? -17.953 19.016 15.852 1 82.44 182 ASP A O 1
ATOM 1431 N N . ALA A 1 183 ? -18.75 20.516 14.398 1 85.69 183 ALA A N 1
ATOM 1432 C CA . ALA A 1 183 ? -19.812 19.625 13.961 1 85.69 183 ALA A CA 1
ATOM 1433 C C . ALA A 1 183 ? -19.234 18.359 13.336 1 85.69 183 ALA A C 1
ATOM 1435 O O . ALA A 1 183 ? -19.734 17.25 13.594 1 85.69 183 ALA A O 1
ATOM 1436 N N . ALA A 1 184 ? -18.25 18.484 12.547 1 86.75 184 ALA A N 1
ATOM 1437 C CA . ALA A 1 184 ? -17.625 17.344 11.898 1 86.75 184 ALA A CA 1
ATOM 1438 C C . ALA A 1 184 ? -16.969 16.422 12.922 1 86.75 184 ALA A C 1
ATOM 1440 O O . ALA A 1 184 ? -17.016 15.188 12.781 1 86.75 184 ALA A O 1
ATOM 1441 N N . ARG A 1 185 ? -16.406 17.016 13.93 1 87.81 185 ARG A N 1
ATOM 1442 C CA . ARG A 1 185 ? -15.766 16.234 14.984 1 87.81 185 ARG A CA 1
ATOM 1443 C C . ARG A 1 185 ? -16.797 15.383 15.727 1 87.81 185 ARG A C 1
ATOM 1445 O O . ARG A 1 185 ? -16.547 14.227 16.047 1 87.81 185 ARG A O 1
ATOM 1452 N N . HIS A 1 186 ? -17.906 16.016 16.031 1 90.12 186 HIS A N 1
ATOM 1453 C CA . HIS A 1 186 ? -18.969 15.312 16.75 1 90.12 186 HIS A CA 1
ATOM 1454 C C . HIS A 1 186 ? -19.484 14.141 15.938 1 90.12 186 HIS A C 1
ATOM 1456 O O . HIS A 1 186 ? -19.688 13.047 16.469 1 90.12 186 HIS A O 1
ATOM 1462 N N . VAL A 1 187 ? -19.703 14.383 14.695 1 92.5 187 VAL A N 1
ATOM 1463 C CA . VAL A 1 187 ? -20.156 13.32 13.812 1 92.5 187 VAL A CA 1
ATOM 1464 C C . VAL A 1 187 ? -19.141 12.195 13.773 1 92.5 187 VAL A C 1
ATOM 1466 O O . VAL A 1 187 ? -19.484 11.016 13.906 1 92.5 187 VAL A O 1
ATOM 1469 N N . SER A 1 188 ? -17.906 12.547 13.625 1 93.69 188 SER A N 1
ATOM 1470 C CA . SER A 1 188 ? -16.828 11.57 13.586 1 93.69 188 SER A CA 1
ATOM 1471 C C . SER A 1 188 ? -16.766 10.75 14.875 1 93.69 188 SER A C 1
ATOM 1473 O O . SER A 1 188 ? -16.625 9.531 14.836 1 93.69 188 SER A O 1
ATOM 1475 N N . ASN A 1 189 ? -16.906 11.391 16.016 1 93.56 189 ASN A N 1
ATOM 1476 C CA . ASN A 1 189 ? -16.859 10.703 17.297 1 93.56 189 ASN A CA 1
ATOM 1477 C C . ASN A 1 189 ? -18.047 9.758 17.469 1 93.56 189 ASN A C 1
ATOM 1479 O O . ASN A 1 189 ? -17.906 8.672 18.031 1 93.56 189 ASN A O 1
ATOM 1483 N N . ASP A 1 190 ? -19.203 10.195 16.984 1 96.31 190 ASP A N 1
ATOM 1484 C CA . ASP A 1 190 ? -20.375 9.32 17.016 1 96.31 190 ASP A CA 1
ATOM 1485 C C . ASP A 1 190 ? -20.141 8.07 16.156 1 96.31 190 ASP A C 1
ATOM 1487 O O . ASP A 1 190 ? -20.516 6.965 16.547 1 96.31 190 ASP A O 1
ATOM 1491 N N . GLN A 1 191 ? -19.578 8.273 15.07 1 97.94 191 GLN A N 1
ATOM 1492 C CA . GLN A 1 191 ? -19.25 7.152 14.188 1 97.94 191 GLN A CA 1
ATOM 1493 C C . GLN A 1 191 ? -18.25 6.215 14.844 1 97.94 191 GLN A C 1
ATOM 1495 O O . GLN A 1 191 ? -18.375 4.992 14.742 1 97.94 191 GLN A O 1
ATOM 1500 N N . HIS A 1 192 ? -17.203 6.758 15.508 1 98.25 192 HIS A N 1
ATOM 1501 C CA . HIS A 1 192 ? -16.25 5.93 16.234 1 98.25 192 HIS A CA 1
ATOM 1502 C C . HIS A 1 192 ? -16.953 5.062 17.266 1 98.25 192 HIS A C 1
ATOM 1504 O O . HIS A 1 192 ? -16.656 3.871 17.391 1 98.25 192 HIS A O 1
ATOM 1510 N N . ALA A 1 193 ? -17.859 5.684 17.969 1 98 193 ALA A N 1
ATOM 1511 C CA . ALA A 1 193 ? -18.594 4.945 19 1 98 193 ALA A CA 1
ATOM 1512 C C . ALA A 1 193 ? -19.391 3.793 18.391 1 98 193 ALA A C 1
ATOM 1514 O O . ALA A 1 193 ? -19.391 2.682 18.922 1 98 193 ALA A O 1
ATOM 1515 N N . ALA A 1 194 ? -20.047 4.027 17.297 1 98.62 194 ALA A N 1
ATOM 1516 C CA . ALA A 1 194 ? -20.812 2.998 16.609 1 98.62 194 ALA A CA 1
ATOM 1517 C C . ALA A 1 194 ? -19.922 1.868 16.125 1 98.62 194 ALA A C 1
ATOM 1519 O O . ALA A 1 194 ? -20.281 0.694 16.188 1 98.62 194 ALA A O 1
ATOM 1520 N N . ILE A 1 195 ? -18.75 2.188 15.602 1 98.88 195 ILE A N 1
ATOM 1521 C CA . ILE A 1 195 ? -17.766 1.201 15.172 1 98.88 195 ILE A CA 1
ATO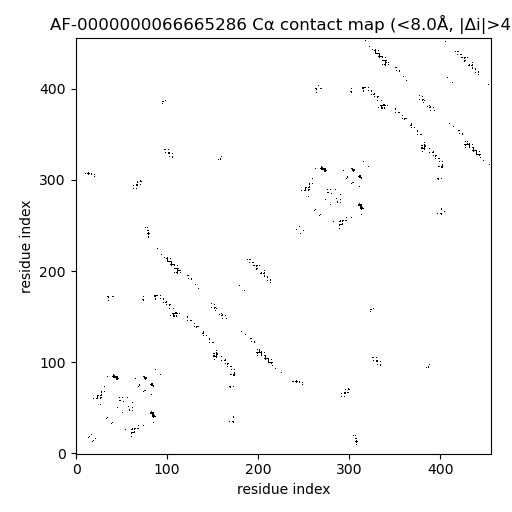M 1522 C C . ILE A 1 195 ? -17.391 0.299 16.344 1 98.88 195 ILE A C 1
ATOM 1524 O O . ILE A 1 195 ? -17.375 -0.927 16.219 1 98.88 195 ILE A O 1
ATOM 1528 N N . LEU A 1 196 ? -17.109 0.937 17.516 1 98.75 196 LEU A N 1
ATOM 1529 C CA . LEU A 1 196 ? -16.672 0.16 18.656 1 98.75 196 LEU A CA 1
ATOM 1530 C C . LEU A 1 196 ? -17.781 -0.758 19.156 1 98.75 196 LEU A C 1
ATOM 1532 O O . LEU A 1 196 ? -17.516 -1.856 19.656 1 98.75 196 LEU A O 1
ATOM 1536 N N . ASP A 1 197 ? -19.094 -0.334 18.984 1 98.75 197 ASP A N 1
ATOM 1537 C CA . ASP A 1 197 ? -20.219 -1.183 19.359 1 98.75 197 ASP A CA 1
ATOM 1538 C C . ASP A 1 197 ? -20.234 -2.463 18.531 1 98.75 197 ASP A C 1
ATOM 1540 O O . ASP A 1 197 ? -20.391 -3.559 19.062 1 98.75 197 ASP A O 1
ATOM 1544 N N . THR A 1 198 ? -20.109 -2.305 17.25 1 98.81 198 THR A N 1
ATOM 1545 C CA . THR A 1 198 ? -20.125 -3.479 16.375 1 98.81 198 THR A CA 1
ATOM 1546 C C . THR A 1 198 ? -18.859 -4.312 16.578 1 98.81 198 THR A C 1
ATOM 1548 O O . THR A 1 198 ? -18.906 -5.543 16.5 1 98.81 198 THR A O 1
ATOM 1551 N N . LEU A 1 199 ? -17.734 -3.656 16.859 1 98.75 199 LEU A N 1
ATOM 1552 C CA . LEU A 1 199 ? -16.484 -4.348 17.156 1 98.75 199 LEU A CA 1
ATOM 1553 C C . LEU A 1 199 ? -16.625 -5.215 18.406 1 98.75 199 LEU A C 1
ATOM 1555 O O . LEU A 1 199 ? -16.25 -6.391 18.391 1 98.75 199 LEU A O 1
ATOM 1559 N N . ALA A 1 200 ? -17.188 -4.672 19.422 1 98.38 200 ALA A N 1
ATOM 1560 C CA . ALA A 1 200 ? -17.406 -5.375 20.672 1 98.38 200 ALA A CA 1
ATOM 1561 C C . ALA A 1 200 ? -18.328 -6.574 20.484 1 98.38 200 ALA A C 1
ATOM 1563 O O . ALA A 1 200 ? -18.172 -7.602 21.156 1 98.38 200 ALA A O 1
ATOM 1564 N N . ALA A 1 201 ? -19.281 -6.477 19.594 1 98.31 201 ALA A N 1
ATOM 1565 C CA . ALA A 1 201 ? -20.266 -7.531 19.328 1 98.31 201 ALA A CA 1
ATOM 1566 C C . ALA A 1 201 ? -19.672 -8.625 18.453 1 98.31 201 ALA A C 1
ATOM 1568 O O . ALA A 1 201 ? -20.281 -9.664 18.234 1 98.31 201 ALA A O 1
ATOM 1569 N N . GLY A 1 202 ? -18.531 -8.336 17.891 1 98.19 202 GLY A N 1
ATOM 1570 C CA . GLY A 1 202 ? -17.891 -9.289 17 1 98.19 202 GLY A CA 1
ATOM 1571 C C . GLY A 1 202 ? -18.578 -9.398 15.656 1 98.19 202 GLY A C 1
ATOM 1572 O O . GLY A 1 202 ? -18.516 -10.438 15 1 98.19 202 GLY A O 1
ATOM 1573 N N . ASP A 1 203 ? -19.312 -8.406 15.336 1 98.5 203 ASP A N 1
ATOM 1574 C CA . ASP A 1 203 ? -20 -8.383 14.055 1 98.5 203 ASP A CA 1
ATOM 1575 C C . ASP A 1 203 ? -19.062 -7.93 12.938 1 98.5 203 ASP A C 1
ATOM 1577 O O . ASP A 1 203 ? -18.969 -6.738 12.633 1 98.5 203 ASP A O 1
ATOM 1581 N N . THR A 1 204 ? -18.438 -8.883 12.266 1 98.56 204 THR A N 1
ATOM 1582 C CA . THR A 1 204 ? -17.359 -8.609 11.312 1 98.56 204 THR A CA 1
ATOM 1583 C C . THR A 1 204 ? -17.875 -7.777 10.141 1 98.56 204 THR A C 1
ATOM 1585 O O . THR A 1 204 ? -17.25 -6.793 9.75 1 98.56 204 THR A O 1
ATOM 1588 N N . ALA A 1 205 ? -19.016 -8.133 9.609 1 98.25 205 ALA A N 1
ATOM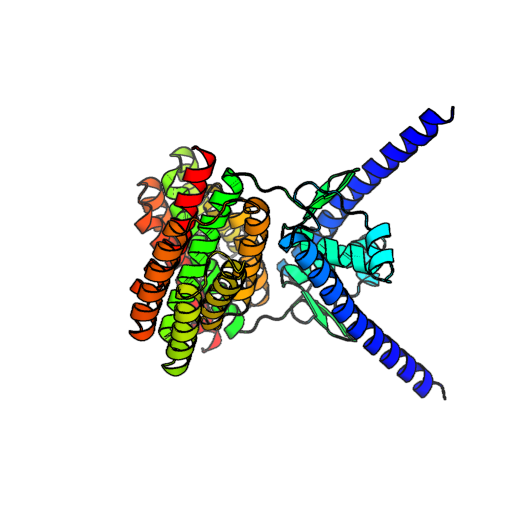 1589 C CA . ALA A 1 205 ? -19.562 -7.434 8.445 1 98.25 205 ALA A CA 1
ATOM 1590 C C . ALA A 1 205 ? -19.922 -5.992 8.797 1 98.25 205 ALA A C 1
ATOM 1592 O O . ALA A 1 205 ? -19.594 -5.062 8.062 1 98.25 205 ALA A O 1
ATOM 1593 N N . ALA A 1 206 ? -20.594 -5.797 9.891 1 98.75 206 ALA A N 1
ATOM 1594 C CA . ALA A 1 206 ? -21.016 -4.457 10.305 1 98.75 206 ALA A CA 1
ATOM 1595 C C . ALA A 1 206 ? -19.812 -3.586 10.633 1 98.75 206 ALA A C 1
ATOM 1597 O O . ALA A 1 206 ? -19.781 -2.402 10.289 1 98.75 206 ALA A O 1
ATOM 1598 N N . THR A 1 207 ? -18.812 -4.148 11.344 1 98.88 207 THR A N 1
ATOM 1599 C CA . THR A 1 207 ? -17.625 -3.383 11.688 1 98.88 207 THR A CA 1
ATOM 1600 C C . THR A 1 207 ? -16.891 -2.924 10.43 1 98.88 207 THR A C 1
ATOM 1602 O O . THR A 1 207 ? -16.516 -1.754 10.312 1 98.88 207 THR A O 1
ATOM 1605 N N . ALA A 1 208 ? -16.719 -3.85 9.477 1 98.81 208 ALA A N 1
ATOM 1606 C CA . ALA A 1 208 ? -16.078 -3.504 8.211 1 98.81 208 ALA A CA 1
ATOM 1607 C C . ALA A 1 208 ? -16.812 -2.363 7.512 1 98.81 208 ALA A C 1
ATOM 1609 O O . ALA A 1 208 ? -16.188 -1.386 7.086 1 98.81 208 ALA A O 1
ATOM 1610 N N . HIS A 1 209 ? -18.062 -2.51 7.449 1 98.62 209 HIS A N 1
ATOM 1611 C CA . HIS A 1 209 ? -18.891 -1.519 6.766 1 98.62 209 HIS A CA 1
ATOM 1612 C C . HIS A 1 209 ? -18.781 -0.152 7.434 1 98.62 209 HIS A 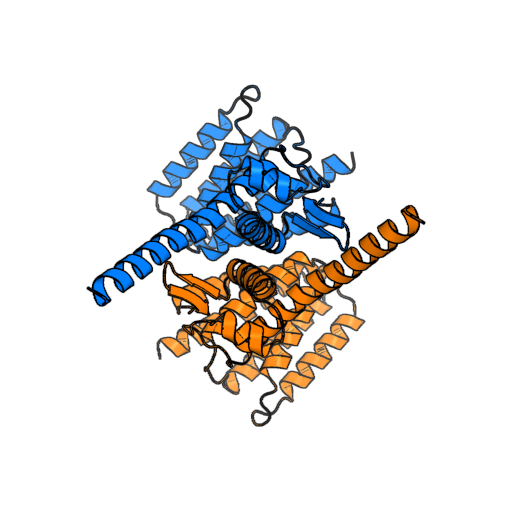C 1
ATOM 1614 O O . HIS A 1 209 ? -18.562 0.858 6.758 1 98.62 209 HIS A O 1
ATOM 1620 N N . LEU A 1 210 ? -18.891 -0.066 8.734 1 98.88 210 LEU A N 1
ATOM 1621 C CA . LEU A 1 210 ? -18.891 1.205 9.453 1 98.88 210 LEU A CA 1
ATOM 1622 C C . LEU A 1 210 ? -17.516 1.859 9.375 1 98.88 210 LEU A C 1
ATOM 1624 O O . LEU A 1 210 ? -17.406 3.084 9.281 1 98.88 210 LEU A O 1
ATOM 1628 N N . MET A 1 211 ? -16.484 1.092 9.445 1 98.88 211 MET A N 1
ATOM 1629 C CA . MET A 1 211 ? -15.141 1.651 9.344 1 98.88 211 MET A CA 1
ATOM 1630 C C . MET A 1 211 ? -14.883 2.217 7.953 1 98.88 211 MET A C 1
ATOM 1632 O O . MET A 1 211 ? -14.328 3.305 7.812 1 98.88 211 MET A O 1
ATOM 1636 N N . GLU A 1 212 ? -15.273 1.479 6.914 1 98.81 212 GLU A N 1
ATOM 1637 C CA . GLU A 1 212 ? -15.172 2.014 5.562 1 98.81 212 GLU A CA 1
ATOM 1638 C C . GLU A 1 212 ? -15.984 3.295 5.41 1 98.81 212 GLU A C 1
ATOM 1640 O O . GLU A 1 212 ? -15.484 4.297 4.895 1 98.81 212 GLU A O 1
ATOM 1645 N N . ALA A 1 213 ? -17.219 3.262 5.898 1 98.69 213 ALA A N 1
ATOM 1646 C CA . ALA A 1 213 ? -18.141 4.395 5.777 1 98.69 213 ALA A CA 1
ATOM 1647 C C . ALA A 1 213 ? -17.594 5.621 6.504 1 98.69 213 ALA A C 1
ATOM 1649 O O . ALA A 1 213 ? -17.781 6.754 6.062 1 98.69 213 ALA A O 1
ATOM 1650 N N . HIS A 1 214 ? -16.938 5.449 7.641 1 98.25 214 HIS A N 1
ATOM 1651 C CA . HIS A 1 214 ? -16.359 6.539 8.414 1 98.25 214 HIS A CA 1
ATOM 1652 C C . HIS A 1 214 ? -15.336 7.316 7.582 1 98.25 214 HIS A C 1
ATOM 1654 O O . HIS A 1 214 ? -15.375 8.547 7.547 1 98.25 214 HIS A O 1
ATOM 1660 N N . ILE A 1 215 ? -14.508 6.598 6.906 1 97.75 215 ILE A N 1
ATOM 1661 C CA . ILE A 1 215 ? -13.484 7.234 6.074 1 97.75 215 ILE A CA 1
ATOM 1662 C C . ILE A 1 215 ? -14.156 7.93 4.891 1 97.75 215 ILE A C 1
ATOM 1664 O O . ILE A 1 215 ? -13.789 9.055 4.535 1 97.75 215 ILE A O 1
ATOM 1668 N N . LEU A 1 216 ? -15.133 7.27 4.285 1 97.69 216 LEU A N 1
ATOM 1669 C CA . LEU A 1 216 ? -15.789 7.844 3.115 1 97.69 216 LEU A CA 1
ATOM 1670 C C . LEU A 1 216 ? -16.578 9.086 3.494 1 97.69 216 LEU A C 1
ATOM 1672 O O . LEU A 1 216 ? -16.703 10.023 2.701 1 97.69 216 LEU A O 1
ATOM 1676 N N . SER A 1 217 ? -17.125 9.109 4.727 1 95.94 217 SER A N 1
ATOM 1677 C CA . SER A 1 217 ? -17.75 10.328 5.219 1 95.94 217 SER A CA 1
ATOM 1678 C C . SER A 1 217 ? -16.766 11.484 5.238 1 95.94 217 SER A C 1
ATOM 1680 O O . SER A 1 217 ? -17.109 12.617 4.902 1 95.94 217 SER A O 1
ATOM 1682 N N . GLY A 1 218 ? -15.562 11.195 5.691 1 93.19 218 GLY A N 1
ATOM 1683 C CA . GLY A 1 218 ? -14.508 12.195 5.617 1 93.19 218 GLY A CA 1
ATOM 1684 C C . GLY A 1 218 ? -14.219 12.648 4.199 1 93.19 218 GLY A C 1
ATOM 1685 O O . GLY A 1 218 ? -13.969 13.828 3.957 1 93.19 218 GLY A O 1
ATOM 1686 N N . LYS A 1 219 ? -14.219 11.719 3.277 1 94.69 219 LYS A N 1
ATOM 1687 C CA . LYS A 1 219 ? -14.031 12.039 1.866 1 94.69 219 LYS A CA 1
ATOM 1688 C C . LYS A 1 219 ? -15.094 13.023 1.383 1 94.69 219 LYS A C 1
ATOM 1690 O O . LYS A 1 219 ? -14.773 14.016 0.721 1 94.69 219 LYS A O 1
ATOM 1695 N N . ASP A 1 220 ? -16.312 12.719 1.744 1 94 220 ASP A N 1
ATOM 1696 C CA . ASP A 1 220 ? -17.438 13.57 1.33 1 94 220 ASP A CA 1
ATOM 1697 C C . ASP A 1 220 ? -17.266 14.992 1.87 1 94 220 ASP A C 1
ATOM 1699 O O . ASP A 1 220 ? -17.516 15.961 1.153 1 94 220 ASP A O 1
ATOM 1703 N N . ARG A 1 221 ? -16.906 15.102 3.1 1 90.81 221 ARG A N 1
ATOM 1704 C CA . ARG A 1 221 ? -16.688 16.422 3.695 1 90.81 221 ARG A CA 1
ATOM 1705 C C . ARG A 1 221 ? -15.57 17.156 2.979 1 90.81 221 ARG A C 1
ATOM 1707 O O . ARG A 1 221 ? -15.68 18.359 2.73 1 90.81 221 ARG A O 1
ATOM 1714 N N . MET A 1 222 ? -14.516 16.469 2.73 1 89.44 222 MET A N 1
ATOM 1715 C CA . MET A 1 222 ? -13.383 17.078 2.031 1 89.44 222 MET A CA 1
ATOM 1716 C C . MET A 1 222 ? -13.805 17.594 0.663 1 89.44 222 MET A C 1
ATOM 1718 O O . MET A 1 222 ? -13.469 18.734 0.297 1 89.44 222 MET A O 1
ATOM 1722 N N . LEU A 1 223 ? -14.539 16.812 -0.075 1 92 223 LEU A N 1
ATOM 1723 C CA . LEU A 1 223 ? -14.977 17.219 -1.409 1 92 223 LEU A CA 1
ATOM 1724 C C . LEU A 1 223 ? -15.93 18.406 -1.339 1 92 223 LEU A C 1
ATOM 1726 O O . LEU A 1 223 ? -15.883 19.297 -2.195 1 92 223 LEU A O 1
ATOM 1730 N N . ALA A 1 224 ? -16.75 18.438 -0.321 1 89.88 224 ALA A N 1
ATOM 1731 C CA . ALA A 1 224 ? -17.672 19.562 -0.133 1 89.88 224 ALA A CA 1
ATOM 1732 C C . ALA A 1 224 ? -16.922 20.844 0.185 1 89.88 224 ALA A C 1
ATOM 1734 O O . ALA A 1 224 ? -17.328 21.938 -0.233 1 89.88 224 ALA A O 1
ATOM 1735 N N . ALA A 1 225 ? -15.891 20.75 0.934 1 84.56 225 ALA A N 1
ATOM 1736 C CA . ALA A 1 225 ? -15.109 21.906 1.339 1 84.56 225 ALA A CA 1
ATOM 1737 C C . ALA A 1 225 ? -14.359 22.5 0.153 1 84.56 225 ALA A C 1
ATOM 1739 O O . ALA A 1 225 ? -14.133 23.719 0.096 1 84.56 225 ALA A O 1
ATOM 1740 N N . VAL A 1 226 ? -13.945 21.734 -0.78 1 84.88 226 VAL A N 1
ATOM 1741 C CA . VAL A 1 226 ? -13.195 22.203 -1.944 1 84.88 226 VAL A CA 1
ATOM 1742 C C . VAL A 1 226 ? -14.141 22.891 -2.928 1 84.88 226 VAL A C 1
ATOM 1744 O O . VAL A 1 226 ? -13.766 23.859 -3.576 1 84.88 226 VAL A O 1
ATOM 1747 N N . HIS A 1 227 ? -15.336 22.359 -3.129 1 77.44 227 HIS A N 1
ATOM 1748 C CA . HIS A 1 227 ? -16.281 22.922 -4.094 1 77.44 227 HIS A CA 1
ATOM 1749 C C . HIS A 1 227 ? -17.047 24.078 -3.494 1 77.44 227 HIS A C 1
ATOM 1751 O O . HIS A 1 227 ? -17.75 24.812 -4.211 1 77.44 227 HIS A O 1
ATOM 1757 N N . GLY A 1 228 ? -17.031 24.281 -2.252 1 66.19 228 GLY A N 1
ATOM 1758 C CA . GLY A 1 228 ? -17.734 25.422 -1.663 1 66.19 228 GLY A CA 1
ATOM 1759 C C . GLY A 1 228 ? -16.797 26.578 -1.328 1 66.19 228 GLY A C 1
ATOM 1760 O O . GLY A 1 228 ? -15.578 26.438 -1.404 1 66.19 228 GLY A O 1
ATOM 1761 N N . MET B 1 1 ? 30.781 33.812 -22.406 1 49.88 1 MET B N 1
ATOM 1762 C CA . MET B 1 1 ? 31.453 32.531 -22.359 1 49.88 1 MET B CA 1
ATOM 1763 C C . MET B 1 1 ? 31.094 31.766 -21.078 1 49.88 1 MET B C 1
ATOM 1765 O O . MET B 1 1 ? 30.953 30.547 -21.094 1 49.88 1 MET B O 1
ATOM 1769 N N . SER B 1 2 ? 30.812 32.5 -20 1 58.69 2 SER B N 1
ATOM 1770 C CA . SER B 1 2 ? 30.594 31.938 -18.672 1 58.69 2 SER B CA 1
ATOM 1771 C C . SER B 1 2 ? 29.172 31.406 -18.531 1 58.69 2 SER B C 1
ATOM 1773 O O . SER B 1 2 ? 28.953 30.344 -17.938 1 58.69 2 SER B O 1
ATOM 1775 N N . GLU B 1 3 ? 28.297 31.969 -19.141 1 57.28 3 GLU B N 1
ATOM 1776 C CA . GLU B 1 3 ? 26.906 31.562 -19.031 1 57.28 3 GLU B CA 1
ATOM 1777 C C . GLU B 1 3 ? 26.641 30.281 -19.797 1 57.28 3 GLU B C 1
ATOM 1779 O O . GLU B 1 3 ? 25.875 29.422 -19.328 1 57.28 3 GLU B O 1
ATOM 1784 N N . GLN B 1 4 ? 27.266 30.141 -20.953 1 49.19 4 GLN B N 1
ATOM 1785 C CA . GLN B 1 4 ? 27.094 28.953 -21.781 1 49.19 4 GLN B CA 1
ATOM 1786 C C . GLN B 1 4 ? 27.641 27.719 -21.078 1 49.19 4 GLN B C 1
ATOM 1788 O O . GLN B 1 4 ? 27.047 26.641 -21.156 1 49.19 4 GLN B O 1
ATOM 1793 N N . THR B 1 5 ? 28.734 27.891 -20.359 1 53.72 5 THR B N 1
ATOM 1794 C CA . THR B 1 5 ? 29.344 26.766 -19.656 1 53.72 5 THR B CA 1
ATOM 1795 C C . THR B 1 5 ? 28.469 26.312 -18.484 1 53.72 5 THR B C 1
ATOM 1797 O O . THR B 1 5 ? 28.328 25.109 -18.25 1 53.72 5 THR B O 1
ATOM 1800 N N . GLN B 1 6 ? 27.781 27.266 -17.922 1 53.28 6 GLN B N 1
ATOM 1801 C CA . GLN B 1 6 ? 26.922 26.906 -16.781 1 53.28 6 GLN B CA 1
ATOM 1802 C C . GLN B 1 6 ? 25.656 26.203 -17.25 1 53.28 6 GLN B C 1
ATOM 1804 O O . GLN B 1 6 ? 25.156 25.297 -16.578 1 53.28 6 GLN B O 1
ATOM 1809 N N . ALA B 1 7 ? 25.359 26.562 -18.484 1 53.91 7 ALA B N 1
ATOM 1810 C CA . ALA B 1 7 ? 24.156 25.953 -19.031 1 53.91 7 ALA B CA 1
ATOM 1811 C C . ALA B 1 7 ? 24.422 24.516 -19.453 1 53.91 7 ALA B C 1
ATOM 1813 O O . ALA B 1 7 ? 23.578 23.641 -19.234 1 53.91 7 ALA B O 1
ATOM 1814 N N . ILE B 1 8 ? 25.484 24.359 -20.047 1 51.19 8 ILE B N 1
ATOM 1815 C CA . ILE B 1 8 ? 25.859 23.016 -20.469 1 51.19 8 ILE B CA 1
ATOM 1816 C C . ILE B 1 8 ? 26 22.109 -19.234 1 51.19 8 ILE B C 1
ATOM 1818 O O . ILE B 1 8 ? 25.531 20.969 -19.25 1 51.19 8 ILE B O 1
ATOM 1822 N N . SER B 1 9 ? 26.359 22.766 -18.094 1 56.75 9 SER B N 1
ATOM 1823 C CA . SER B 1 9 ? 26.531 22 -16.859 1 56.75 9 SER B CA 1
ATOM 1824 C C . SER B 1 9 ? 25.188 21.641 -16.234 1 56.75 9 SER B C 1
ATOM 1826 O O . SER B 1 9 ? 25 20.516 -15.766 1 56.75 9 SER B O 1
ATOM 1828 N N . ALA B 1 10 ? 24.375 22.453 -16.438 1 50.91 10 ALA B N 1
ATOM 1829 C CA . ALA B 1 10 ? 23.047 22.188 -15.922 1 50.91 10 ALA B CA 1
ATOM 1830 C C . ALA B 1 10 ? 22.328 21.156 -16.781 1 50.91 10 ALA B C 1
ATOM 1832 O O . ALA B 1 10 ? 21.656 20.25 -16.25 1 50.91 10 ALA B O 1
ATOM 1833 N N . LEU B 1 11 ? 22.422 21.328 -18.078 1 50.41 11 LEU B N 1
ATOM 1834 C CA . LEU B 1 11 ? 21.828 20.344 -19 1 50.41 11 LEU B CA 1
ATOM 1835 C C . LEU B 1 11 ? 22.438 18.969 -18.781 1 50.41 11 LEU B C 1
ATOM 1837 O O . LEU B 1 11 ? 21.734 17.969 -18.766 1 50.41 11 LEU B O 1
ATOM 1841 N N . GLN B 1 12 ? 23.766 18.969 -18.672 1 51.53 12 GLN B N 1
ATOM 1842 C CA . GLN B 1 12 ? 24.453 17.703 -18.422 1 51.53 12 GLN B CA 1
ATOM 1843 C C . GLN B 1 12 ? 24 17.078 -17.094 1 51.53 12 GLN B C 1
ATOM 1845 O O . GLN B 1 12 ? 23.781 15.875 -17.016 1 51.53 12 GLN B O 1
ATOM 1850 N N . ARG B 1 13 ? 23.781 17.953 -16.156 1 52.94 13 ARG B N 1
ATOM 1851 C CA . ARG B 1 13 ? 23.312 17.484 -14.859 1 52.94 13 ARG B CA 1
ATOM 1852 C C . ARG B 1 13 ? 21.875 16.953 -14.961 1 52.94 13 ARG B C 1
ATOM 1854 O O . ARG B 1 13 ? 21.547 15.93 -14.352 1 52.94 13 ARG B O 1
ATOM 1861 N N . ARG B 1 14 ? 21.062 17.641 -15.781 1 51.81 14 ARG B N 1
ATOM 1862 C CA . ARG B 1 14 ? 19.688 17.219 -15.992 1 51.81 14 ARG B CA 1
ATOM 1863 C C . ARG B 1 14 ? 19.625 15.883 -16.719 1 51.81 14 ARG B C 1
ATOM 1865 O O . ARG B 1 14 ? 18.812 15.023 -16.391 1 51.81 14 ARG B O 1
ATOM 1872 N N . VAL B 1 15 ? 20.422 15.797 -17.812 1 49.81 15 VAL B N 1
ATOM 1873 C CA . VAL B 1 15 ? 20.484 14.547 -18.562 1 49.81 15 VAL B CA 1
ATOM 1874 C C . VAL B 1 15 ? 20.953 13.422 -17.641 1 49.81 15 VAL B C 1
ATOM 1876 O O . VAL B 1 15 ? 20.406 12.32 -17.641 1 49.81 15 VAL B O 1
ATOM 1879 N N . ALA B 1 16 ? 21.906 13.742 -16.828 1 52.84 16 ALA B N 1
ATOM 1880 C CA . ALA B 1 16 ? 22.469 12.758 -15.906 1 52.84 16 ALA B CA 1
ATOM 1881 C C . ALA B 1 16 ? 21.438 12.32 -14.867 1 52.84 16 ALA B C 1
ATOM 1883 O O . ALA B 1 16 ? 21.344 11.133 -14.539 1 52.84 16 ALA B O 1
ATOM 1884 N N . GLU B 1 17 ? 20.734 13.266 -14.422 1 52.12 17 GLU B N 1
ATOM 1885 C CA . GLU B 1 17 ? 19.734 13.008 -13.398 1 52.12 17 GLU B CA 1
ATOM 1886 C C . GLU B 1 17 ? 18.547 12.25 -13.977 1 52.12 17 GLU B C 1
ATOM 1888 O O . GLU B 1 17 ? 18 11.344 -13.328 1 52.12 17 GLU B O 1
ATOM 1893 N N . HIS B 1 18 ? 18 12.742 -15.148 1 53.28 18 HIS B N 1
ATOM 1894 C CA . HIS B 1 18 ? 17 11.961 -15.852 1 53.28 18 HIS B CA 1
ATOM 1895 C C . HIS B 1 18 ? 17.484 10.539 -16.109 1 53.28 18 HIS B C 1
ATOM 1897 O O . HIS B 1 18 ? 16.719 9.586 -15.938 1 53.28 18 HIS B O 1
ATOM 1903 N N . GLN B 1 19 ? 18.656 10.594 -16.453 1 55.56 19 GLN B N 1
ATOM 1904 C CA . GLN B 1 19 ? 19.266 9.289 -16.703 1 55.56 19 GLN B CA 1
ATOM 1905 C C . GLN B 1 19 ? 19.406 8.492 -15.406 1 55.56 19 GLN B C 1
ATOM 1907 O O . GLN B 1 19 ? 19.219 7.277 -15.398 1 55.56 19 GLN B O 1
ATOM 1912 N N . ALA B 1 20 ? 19.609 9.422 -14.352 1 54.84 20 ALA B N 1
ATOM 1913 C CA . ALA B 1 20 ? 19.781 8.75 -13.062 1 54.84 20 ALA B CA 1
ATOM 1914 C C . ALA B 1 20 ? 18.453 8.188 -12.555 1 54.84 20 ALA B C 1
ATOM 1916 O O . ALA B 1 20 ? 18.406 7.066 -12.055 1 54.84 20 ALA B O 1
ATOM 1917 N N . SER B 1 21 ? 17.344 9.078 -12.578 1 60.72 21 SER B N 1
ATOM 1918 C CA . SER B 1 21 ? 16.031 8.586 -12.172 1 60.72 21 SER B CA 1
ATOM 1919 C C . SER B 1 21 ? 15.586 7.414 -13.039 1 60.72 21 SER B C 1
ATOM 1921 O O . SER B 1 21 ? 15.07 6.422 -12.531 1 60.72 21 SER B O 1
ATOM 1923 N N . SER B 1 22 ? 15.953 7.617 -14.203 1 71.62 22 SER B N 1
ATOM 1924 C CA . SER B 1 22 ? 15.656 6.543 -15.141 1 71.62 22 SER B CA 1
ATOM 1925 C C . SER B 1 22 ? 16.531 5.32 -14.875 1 71.62 22 SER B C 1
ATOM 1927 O O . SER B 1 22 ? 16.047 4.188 -14.898 1 71.62 22 SER B O 1
ATOM 1929 N N . LEU B 1 23 ? 17.719 5.68 -14.477 1 76.88 23 LEU B N 1
ATOM 1930 C CA . LEU B 1 23 ? 18.641 4.582 -14.195 1 76.88 23 LEU B CA 1
ATOM 1931 C C . LEU B 1 23 ? 18.219 3.832 -12.938 1 76.88 23 LEU B C 1
ATOM 1933 O O . LEU B 1 23 ? 18.219 2.598 -12.914 1 76.88 23 LEU B O 1
ATOM 1937 N N . LEU B 1 24 ? 17.828 4.609 -11.906 1 82.56 24 LEU B N 1
ATOM 1938 C CA . LEU B 1 24 ? 17.375 4.008 -10.656 1 82.56 24 LEU B CA 1
ATOM 1939 C C . LEU B 1 24 ? 16.172 3.104 -10.891 1 82.56 24 LEU B C 1
ATOM 1941 O O . LEU B 1 24 ? 16.141 1.977 -10.391 1 82.56 24 LEU B O 1
ATOM 1945 N N . GLN B 1 25 ? 15.281 3.652 -11.617 1 84.81 25 GLN B N 1
ATOM 1946 C CA . GLN B 1 25 ? 14.086 2.863 -11.914 1 84.81 25 GLN B CA 1
ATOM 1947 C C . GLN B 1 25 ? 14.438 1.618 -12.727 1 84.81 25 GLN B C 1
ATOM 1949 O O . GLN B 1 25 ? 13.875 0.546 -12.5 1 84.81 25 GLN B O 1
ATOM 1954 N N . LEU B 1 26 ? 15.367 1.774 -13.617 1 85.69 26 LEU B N 1
ATOM 1955 C CA . LEU B 1 26 ? 15.805 0.638 -14.422 1 85.69 26 LEU B CA 1
ATOM 1956 C C . LEU B 1 26 ? 16.469 -0.425 -13.547 1 85.69 26 LEU B C 1
ATOM 1958 O O . LEU B 1 26 ? 16.219 -1.62 -13.734 1 85.69 26 LEU B O 1
ATOM 1962 N N . ILE B 1 27 ? 17.266 0.01 -12.68 1 89.25 27 ILE B N 1
ATOM 1963 C CA . ILE B 1 27 ? 17.938 -0.916 -11.781 1 89.25 27 ILE B CA 1
ATOM 1964 C C . ILE B 1 27 ? 16.906 -1.616 -10.891 1 89.25 27 ILE B C 1
ATOM 1966 O O . ILE B 1 27 ? 16.969 -2.836 -10.711 1 89.25 27 ILE B O 1
ATOM 1970 N N . ALA B 1 28 ? 16 -0.821 -10.32 1 90 28 ALA B N 1
ATOM 1971 C CA . ALA B 1 28 ? 14.961 -1.39 -9.477 1 90 28 ALA B CA 1
ATOM 1972 C C . ALA B 1 28 ? 14.133 -2.418 -10.242 1 90 28 ALA B C 1
ATOM 1974 O O . ALA B 1 28 ? 13.836 -3.498 -9.727 1 90 28 ALA B O 1
ATOM 1975 N N . ASP B 1 29 ? 13.82 -2.07 -11.438 1 88.62 29 ASP B N 1
ATOM 1976 C CA . ASP B 1 29 ? 13.039 -2.971 -12.281 1 88.62 29 ASP B CA 1
ATOM 1977 C C . ASP B 1 29 ? 13.805 -4.266 -12.555 1 88.62 29 ASP B C 1
ATOM 1979 O O . ASP B 1 29 ? 13.219 -5.352 -12.531 1 88.62 29 ASP B O 1
ATOM 1983 N N . GLU B 1 30 ? 15.039 -4.156 -12.836 1 87.44 30 GLU B N 1
ATOM 1984 C CA . GLU B 1 30 ? 15.867 -5.332 -13.094 1 87.44 30 GLU B CA 1
ATOM 1985 C C . GLU B 1 30 ? 15.953 -6.23 -11.867 1 87.44 30 GLU B C 1
ATOM 1987 O O . GLU B 1 30 ? 15.836 -7.453 -11.969 1 87.44 30 GLU B O 1
ATOM 1992 N N . LEU B 1 31 ? 16.141 -5.668 -10.781 1 90.75 31 LEU B N 1
ATOM 1993 C CA . LEU B 1 31 ? 16.219 -6.422 -9.531 1 90.75 31 LEU B CA 1
ATOM 1994 C C . LEU B 1 31 ? 14.891 -7.129 -9.25 1 90.75 31 LEU B C 1
ATOM 1996 O O . LEU B 1 31 ? 14.883 -8.305 -8.875 1 90.75 31 LEU B O 1
ATOM 2000 N N . GLU B 1 32 ? 13.82 -6.398 -9.445 1 90.94 32 GLU B N 1
ATOM 2001 C CA . GLU B 1 32 ? 12.5 -6.996 -9.281 1 90.94 32 GLU B CA 1
ATOM 2002 C C . GLU B 1 32 ? 12.312 -8.195 -10.203 1 90.94 32 GLU B C 1
ATOM 2004 O O . GLU B 1 32 ? 11.805 -9.234 -9.781 1 90.94 32 GLU B O 1
ATOM 2009 N N . GLN B 1 33 ? 12.781 -8.008 -11.422 1 86.62 33 GLN B N 1
ATOM 2010 C CA . GLN B 1 33 ? 12.672 -9.094 -12.391 1 86.62 33 GLN B CA 1
ATOM 2011 C C . GLN B 1 33 ? 13.492 -10.305 -11.953 1 86.62 33 GLN B C 1
ATOM 2013 O O . GLN B 1 33 ? 13.047 -11.445 -12.094 1 86.62 33 GLN B O 1
ATOM 2018 N N . MET B 1 34 ? 14.633 -10.078 -11.445 1 86.94 34 MET B N 1
ATOM 2019 C CA . MET B 1 34 ? 15.477 -11.172 -10.953 1 86.94 34 MET B CA 1
ATOM 2020 C C . MET B 1 34 ? 14.797 -11.914 -9.812 1 86.94 34 MET B 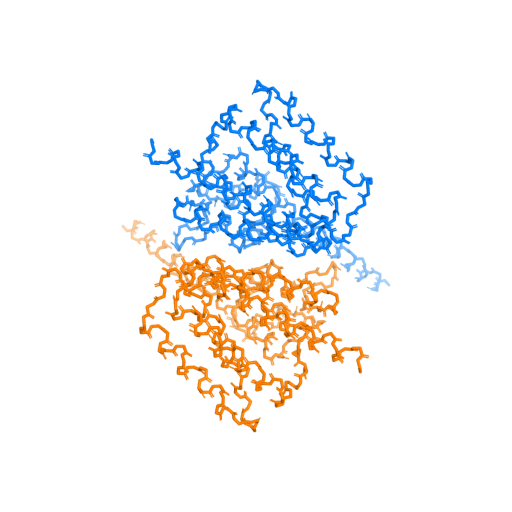C 1
ATOM 2022 O O . MET B 1 34 ? 14.906 -13.141 -9.711 1 86.94 34 MET B O 1
ATOM 2026 N N . ILE B 1 35 ? 14.078 -11.219 -9.031 1 87.75 35 ILE B N 1
ATOM 2027 C CA . ILE B 1 35 ? 13.391 -11.805 -7.883 1 87.75 35 ILE B CA 1
ATOM 2028 C C . ILE B 1 35 ? 12.164 -12.586 -8.359 1 87.75 35 ILE B C 1
ATOM 2030 O O . ILE B 1 35 ? 11.953 -13.727 -7.953 1 87.75 35 ILE B O 1
ATOM 2034 N N . ILE B 1 36 ? 11.422 -12.023 -9.281 1 82.06 36 ILE B N 1
ATOM 2035 C CA . ILE B 1 36 ? 10.172 -12.594 -9.766 1 82.06 36 ILE B CA 1
ATOM 2036 C C . ILE B 1 36 ? 10.461 -13.852 -10.586 1 82.06 36 ILE B C 1
ATOM 2038 O O . ILE B 1 36 ? 9.727 -14.836 -10.5 1 82.06 36 ILE B O 1
ATOM 2042 N N . THR B 1 37 ? 11.609 -13.844 -11.336 1 79.56 37 THR B N 1
ATOM 2043 C CA . THR B 1 37 ? 11.938 -14.977 -12.203 1 79.56 37 THR B CA 1
ATOM 2044 C C . THR B 1 37 ? 12.656 -16.062 -11.414 1 79.56 37 THR B C 1
ATOM 2046 O O . THR B 1 37 ? 12.844 -17.172 -11.906 1 79.56 37 THR B O 1
ATOM 2049 N N . GLY B 1 38 ? 13.117 -15.719 -10.203 1 83.38 38 GLY B N 1
ATOM 2050 C CA . GLY B 1 38 ? 13.773 -16.703 -9.359 1 83.38 38 GLY B CA 1
ATOM 2051 C C . GLY B 1 38 ? 15.289 -16.672 -9.477 1 83.38 38 GLY B C 1
ATOM 2052 O O . GLY B 1 38 ? 15.977 -17.484 -8.852 1 83.38 38 GLY B O 1
ATOM 2053 N N . ALA B 1 39 ? 15.797 -15.805 -10.305 1 85.38 39 ALA B N 1
ATOM 2054 C CA . ALA B 1 39 ? 17.25 -15.633 -10.336 1 85.38 39 ALA B CA 1
ATOM 2055 C C . ALA B 1 39 ? 17.781 -15.25 -8.961 1 85.38 39 ALA B C 1
ATOM 2057 O O . ALA B 1 39 ? 18.906 -15.609 -8.594 1 85.38 39 ALA B O 1
ATOM 2058 N N . LEU B 1 40 ? 17.047 -14.508 -8.195 1 89.31 40 LEU B N 1
ATOM 2059 C CA . LEU B 1 40 ? 17.219 -14.258 -6.77 1 89.31 40 LEU B CA 1
ATOM 2060 C C . LEU B 1 40 ? 16.062 -14.836 -5.973 1 89.31 40 LEU B C 1
ATOM 2062 O O . LEU B 1 40 ? 14.891 -14.516 -6.242 1 89.31 40 LEU B O 1
ATOM 2066 N N . SER B 1 41 ? 16.375 -15.695 -5.016 1 90 41 SER B N 1
ATOM 2067 C CA . SER B 1 41 ? 15.328 -16.375 -4.25 1 90 41 SER B CA 1
ATOM 2068 C C . SER B 1 41 ? 15.242 -15.82 -2.83 1 90 41 SER B C 1
ATOM 2070 O O . SER B 1 41 ? 16.172 -15.195 -2.344 1 90 41 SER B O 1
ATOM 2072 N N . GLY B 1 42 ? 14.094 -16.094 -2.258 1 91.69 42 GLY B N 1
ATOM 2073 C CA . GLY B 1 42 ? 13.969 -15.742 -0.853 1 91.69 42 GLY B CA 1
ATOM 2074 C C . GLY B 1 42 ? 15.109 -16.266 -0.002 1 91.69 42 GLY B C 1
ATOM 2075 O O . GLY B 1 42 ? 15.492 -17.422 -0.115 1 91.69 42 GLY B O 1
ATOM 2076 N N . GLY B 1 43 ? 15.648 -15.336 0.763 1 93.62 43 GLY B N 1
ATOM 2077 C CA . GLY B 1 43 ? 16.734 -15.711 1.649 1 93.62 43 GLY B CA 1
ATOM 2078 C C . GLY B 1 43 ? 18.109 -15.453 1.057 1 93.62 43 GLY B C 1
ATOM 2079 O O . GLY B 1 43 ? 19.109 -15.469 1.772 1 93.62 43 GLY B O 1
ATOM 2080 N N . ASP B 1 44 ? 18.188 -15.203 -0.245 1 94.69 44 ASP B N 1
ATOM 2081 C CA . ASP B 1 44 ? 19.469 -14.93 -0.886 1 94.69 44 ASP B CA 1
ATOM 2082 C C . ASP B 1 44 ? 20.047 -13.594 -0.417 1 94.69 44 ASP B C 1
ATOM 2084 O O . ASP B 1 44 ? 19.328 -12.609 -0.291 1 94.69 44 ASP B O 1
ATOM 2088 N N . ARG B 1 45 ? 21.297 -13.547 -0.193 1 95.44 45 ARG B N 1
ATOM 2089 C CA . ARG B 1 45 ? 22 -12.289 0.047 1 95.44 45 ARG B CA 1
ATOM 2090 C C . ARG B 1 45 ? 22.25 -11.539 -1.261 1 95.44 45 ARG B C 1
ATOM 2092 O O . ARG B 1 45 ? 22.609 -12.156 -2.268 1 95.44 45 ARG B O 1
ATOM 2099 N N . ILE B 1 46 ? 22.031 -10.336 -1.223 1 94.75 46 ILE B N 1
ATOM 2100 C CA . ILE B 1 46 ? 22.281 -9.5 -2.393 1 94.75 46 ILE B CA 1
ATOM 2101 C C . ILE B 1 46 ? 23.641 -8.82 -2.25 1 94.75 46 ILE B C 1
ATOM 2103 O O . ILE B 1 46 ? 23.828 -7.977 -1.366 1 94.75 46 ILE B O 1
ATOM 2107 N N . ASN B 1 47 ? 24.562 -9.172 -3.078 1 93 47 ASN B N 1
ATOM 2108 C CA . ASN B 1 47 ? 25.875 -8.516 -3.129 1 93 47 ASN B CA 1
ATOM 2109 C C . ASN B 1 47 ? 25.828 -7.262 -3.994 1 93 47 ASN B C 1
ATOM 2111 O O . ASN B 1 47 ? 25.828 -7.348 -5.223 1 93 47 ASN B O 1
ATOM 2115 N N . GLU B 1 48 ? 25.844 -6.145 -3.359 1 90.94 48 GLU B N 1
ATOM 2116 C CA . GLU B 1 48 ? 25.672 -4.863 -4.039 1 90.94 48 GLU B CA 1
ATOM 2117 C C . GLU B 1 48 ? 26.781 -4.629 -5.059 1 90.94 48 GLU B C 1
ATOM 2119 O O . GLU B 1 48 ? 26.531 -4.141 -6.16 1 90.94 48 GLU B O 1
ATOM 2124 N N . SER B 1 49 ? 28.031 -4.996 -4.672 1 91.5 49 SER B N 1
ATOM 2125 C CA . SER B 1 49 ? 29.172 -4.789 -5.559 1 91.5 49 SER B CA 1
ATOM 2126 C C . SER B 1 49 ? 29.062 -5.66 -6.809 1 91.5 49 SER B C 1
ATOM 2128 O O . SER B 1 49 ? 29.297 -5.188 -7.922 1 91.5 49 SER B O 1
ATOM 2130 N N . SER B 1 50 ? 28.781 -6.867 -6.586 1 90.69 50 SER B N 1
ATOM 2131 C CA . SER B 1 50 ? 28.609 -7.789 -7.707 1 90.69 50 SER B CA 1
ATOM 2132 C C . SER B 1 50 ? 27.484 -7.344 -8.625 1 90.69 50 SER B C 1
ATOM 2134 O O . SER B 1 50 ? 27.625 -7.395 -9.852 1 90.69 50 SER B O 1
ATOM 2136 N N . LEU B 1 51 ? 26.391 -6.918 -8.055 1 88.12 51 LEU B N 1
ATOM 2137 C CA . LEU B 1 51 ? 25.25 -6.461 -8.828 1 88.12 51 LEU B CA 1
ATOM 2138 C C . LEU B 1 51 ? 25.594 -5.203 -9.617 1 88.12 51 LEU B C 1
ATOM 2140 O O . LEU B 1 51 ? 25.219 -5.074 -10.789 1 88.12 51 LEU B O 1
ATOM 2144 N N . ALA B 1 52 ? 26.266 -4.309 -8.984 1 89.44 52 ALA B N 1
ATOM 2145 C CA . ALA B 1 52 ? 26.703 -3.092 -9.656 1 89.44 52 ALA B CA 1
ATOM 2146 C C . ALA B 1 52 ? 27.578 -3.418 -10.867 1 89.44 52 ALA B C 1
ATOM 2148 O O . ALA B 1 52 ? 27.391 -2.852 -11.945 1 89.44 52 ALA B O 1
ATOM 2149 N N . ALA B 1 53 ? 28.5 -4.348 -10.688 1 89.44 53 ALA B N 1
ATOM 2150 C CA . ALA B 1 53 ? 29.375 -4.773 -11.766 1 89.44 53 ALA B CA 1
ATOM 2151 C C . ALA B 1 53 ? 28.594 -5.406 -12.906 1 89.44 53 ALA B C 1
ATOM 2153 O O . ALA B 1 53 ? 28.828 -5.09 -14.078 1 89.44 53 ALA B O 1
ATOM 2154 N N . ARG B 1 54 ? 27.688 -6.18 -12.547 1 84.31 54 ARG B N 1
ATOM 2155 C CA . ARG B 1 54 ? 26.844 -6.867 -13.531 1 84.31 54 ARG B CA 1
ATOM 2156 C C . ARG B 1 54 ? 26.047 -5.871 -14.352 1 84.31 54 ARG B C 1
ATOM 2158 O O . ARG B 1 54 ? 25.844 -6.062 -15.555 1 84.31 54 ARG B O 1
ATOM 2165 N N . LEU B 1 55 ? 25.641 -4.84 -13.688 1 85.25 55 LEU B N 1
ATOM 2166 C CA . LEU B 1 55 ? 24.766 -3.879 -14.344 1 85.25 55 LEU B CA 1
ATOM 2167 C C . LEU B 1 55 ? 25.562 -2.744 -14.961 1 85.25 55 LEU B C 1
ATOM 2169 O O . LEU B 1 55 ? 25 -1.892 -15.664 1 85.25 55 LEU B O 1
ATOM 2173 N N . GLY B 1 56 ? 26.797 -2.707 -14.734 1 87.81 56 GLY B N 1
ATOM 2174 C CA . GLY B 1 56 ? 27.672 -1.682 -15.289 1 87.81 56 GLY B CA 1
ATOM 2175 C C . GLY B 1 56 ? 27.453 -0.313 -14.672 1 87.81 56 GLY B C 1
ATOM 2176 O O . GLY B 1 56 ? 27.484 0.701 -15.367 1 87.81 56 GLY B O 1
ATOM 2177 N N . VAL B 1 57 ? 27.094 -0.292 -13.453 1 86.31 57 VAL B N 1
ATOM 2178 C CA . VAL B 1 57 ? 26.844 0.967 -12.758 1 86.31 57 VAL B CA 1
ATOM 2179 C C . VAL B 1 57 ? 27.641 1.008 -11.453 1 86.31 57 VAL B C 1
ATOM 2181 O O . VAL B 1 57 ? 28.281 0.022 -11.078 1 86.31 57 VAL B O 1
ATOM 2184 N N . SER B 1 58 ? 27.641 2.24 -10.875 1 86.94 58 SER B N 1
ATOM 2185 C CA . SER B 1 58 ? 28.281 2.365 -9.57 1 86.94 58 SER B CA 1
ATOM 2186 C C . SER B 1 58 ? 27.406 1.806 -8.461 1 86.94 58 SER B C 1
ATOM 2188 O O . SER B 1 58 ? 26.234 1.493 -8.695 1 86.94 58 SER B O 1
ATOM 2190 N N . ARG B 1 59 ? 27.891 1.669 -7.223 1 87.5 59 ARG B N 1
ATOM 2191 C CA . ARG B 1 59 ? 27.172 1.079 -6.102 1 87.5 59 ARG B CA 1
ATOM 2192 C C . ARG B 1 59 ? 26.078 2.02 -5.59 1 87.5 59 ARG B C 1
ATOM 2194 O O . ARG B 1 59 ? 25.078 1.572 -5.031 1 87.5 59 ARG B O 1
ATOM 2201 N N . GLY B 1 60 ? 26.219 3.287 -5.762 1 85.25 60 GLY B N 1
ATOM 2202 C CA . GLY B 1 60 ? 25.281 4.285 -5.273 1 85.25 60 GLY B CA 1
ATOM 2203 C C . GLY B 1 60 ? 23.859 4.043 -5.746 1 85.25 60 GLY B C 1
ATOM 2204 O O . GLY B 1 60 ? 22.969 3.793 -4.934 1 85.25 60 GLY B O 1
ATOM 2205 N N . PRO B 1 61 ? 23.688 3.986 -7.062 1 86.69 61 PRO B N 1
ATOM 2206 C CA . PRO B 1 61 ? 22.344 3.748 -7.605 1 86.69 61 PRO B CA 1
ATOM 2207 C C . PRO B 1 61 ? 21.781 2.385 -7.211 1 86.69 61 PRO B C 1
ATOM 2209 O O . PRO B 1 61 ? 20.578 2.24 -7.047 1 86.69 61 PRO B O 1
ATOM 2212 N N . VAL B 1 62 ? 22.625 1.412 -7.051 1 88.75 62 VAL B N 1
ATOM 2213 C CA . VAL B 1 62 ? 22.172 0.085 -6.637 1 88.75 62 VAL B CA 1
ATOM 2214 C C . VAL B 1 62 ? 21.625 0.144 -5.215 1 88.75 62 VAL B C 1
ATOM 2216 O O . VAL B 1 62 ? 20.547 -0.403 -4.934 1 88.75 62 VAL B O 1
ATOM 2219 N N . ARG B 1 63 ? 22.312 0.807 -4.367 1 87.56 63 ARG B N 1
ATOM 2220 C CA . ARG B 1 63 ? 21.859 0.96 -2.986 1 87.56 63 ARG B CA 1
ATOM 2221 C C . ARG B 1 63 ? 20.531 1.701 -2.922 1 87.56 63 ARG B C 1
ATOM 2223 O O . ARG B 1 63 ? 19.641 1.328 -2.15 1 87.56 63 ARG B O 1
ATOM 2230 N N . GLU B 1 64 ? 20.422 2.709 -3.699 1 87.31 64 GLU B N 1
ATOM 2231 C CA . GLU B 1 64 ? 19.188 3.467 -3.748 1 87.31 64 GLU B CA 1
ATOM 2232 C C . GLU B 1 64 ? 18.016 2.596 -4.223 1 87.31 64 GLU B C 1
ATOM 2234 O O . GLU B 1 64 ? 16.922 2.646 -3.66 1 87.31 64 GLU B O 1
ATOM 2239 N N . ALA B 1 65 ? 18.281 1.84 -5.23 1 89.88 65 ALA B N 1
ATOM 2240 C CA . ALA B 1 65 ? 17.25 0.939 -5.758 1 89.88 65 ALA B CA 1
ATOM 2241 C C . ALA B 1 65 ? 16.844 -0.099 -4.715 1 89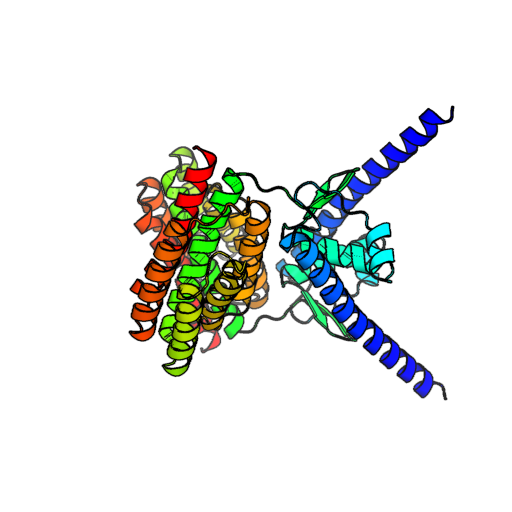.88 65 ALA B C 1
ATOM 2243 O O . ALA B 1 65 ? 15.664 -0.419 -4.574 1 89.88 65 ALA B O 1
ATOM 2244 N N . LEU B 1 66 ? 17.828 -0.579 -4.031 1 91.25 66 LEU B N 1
ATOM 2245 C CA . LEU B 1 66 ? 17.562 -1.588 -3.01 1 91.25 66 LEU B CA 1
ATOM 2246 C C . LEU B 1 66 ? 16.734 -1.005 -1.868 1 91.25 66 LEU B C 1
ATOM 2248 O O . LEU B 1 66 ? 15.898 -1.695 -1.29 1 91.25 66 LEU B O 1
ATOM 2252 N N . ARG B 1 67 ? 16.938 0.206 -1.571 1 88.44 67 ARG B N 1
ATOM 2253 C CA . ARG B 1 67 ? 16.141 0.848 -0.529 1 88.44 67 ARG B CA 1
ATOM 2254 C C . ARG B 1 67 ? 14.688 1.004 -0.966 1 88.44 67 ARG B C 1
ATOM 2256 O O . ARG B 1 67 ? 13.773 0.843 -0.159 1 88.44 67 ARG B O 1
ATOM 2263 N N . GLN B 1 68 ? 14.531 1.307 -2.182 1 89.06 68 GLN B N 1
ATOM 2264 C CA . GLN B 1 68 ? 13.172 1.356 -2.715 1 89.06 68 GLN B CA 1
ATOM 2265 C C . GLN B 1 68 ? 12.477 0.003 -2.588 1 89.06 68 GLN B C 1
ATOM 2267 O O . GLN B 1 68 ? 11.344 -0.077 -2.123 1 89.06 68 GLN B O 1
ATOM 2272 N N . LEU B 1 69 ? 13.211 -1.012 -2.949 1 92.12 69 LEU B N 1
ATOM 2273 C CA . LEU B 1 69 ? 12.641 -2.355 -2.914 1 92.12 69 LEU B CA 1
ATOM 2274 C C . LEU B 1 69 ? 12.422 -2.814 -1.477 1 92.12 69 LEU B C 1
ATOM 2276 O O . LEU B 1 69 ? 11.562 -3.664 -1.216 1 92.12 69 LEU B O 1
ATOM 2280 N N . GLU B 1 70 ? 13.258 -2.275 -0.571 1 92.75 70 GLU B N 1
ATOM 2281 C CA . GLU B 1 70 ? 13.055 -2.568 0.845 1 92.75 70 GLU B CA 1
ATOM 2282 C C . GLU B 1 70 ? 11.734 -1.992 1.346 1 92.75 70 GLU B C 1
ATOM 2284 O O . GLU B 1 70 ? 11.008 -2.648 2.096 1 92.75 70 GLU B O 1
ATOM 2289 N N . TYR B 1 71 ? 11.438 -0.811 0.906 1 89.5 71 TYR B N 1
ATOM 2290 C CA . TYR B 1 71 ? 10.172 -0.188 1.271 1 89.5 71 TYR B CA 1
ATOM 2291 C C . TYR B 1 71 ? 8.992 -1.001 0.747 1 89.5 71 TYR B C 1
ATOM 2293 O O . TYR B 1 71 ? 7.98 -1.148 1.433 1 89.5 71 TYR B O 1
ATOM 2301 N N . GLY B 1 72 ? 9.172 -1.549 -0.412 1 91.75 72 GLY B N 1
ATOM 2302 C CA . GLY B 1 72 ? 8.148 -2.395 -1.006 1 91.75 72 GLY B CA 1
ATOM 2303 C C . GLY B 1 72 ? 8.164 -3.812 -0.469 1 91.75 72 GLY B C 1
ATOM 2304 O O . GLY B 1 72 ? 7.359 -4.648 -0.888 1 91.75 72 GLY B O 1
ATOM 2305 N N . LYS B 1 73 ? 9.094 -4.16 0.386 1 95.5 73 LYS B N 1
ATOM 2306 C CA . LYS B 1 73 ? 9.156 -5.391 1.166 1 95.5 73 LYS B CA 1
ATOM 2307 C C . LYS B 1 73 ? 9.594 -6.57 0.298 1 95.5 73 LYS B C 1
ATOM 2309 O O . LYS B 1 73 ? 9.195 -7.711 0.552 1 95.5 73 LYS B O 1
ATOM 2314 N N . LEU B 1 74 ? 10.32 -6.309 -0.765 1 94.94 74 LEU B N 1
ATOM 2315 C CA . LEU B 1 74 ? 10.875 -7.398 -1.56 1 94.94 74 LEU B CA 1
ATOM 2316 C C . LEU B 1 74 ? 12.227 -7.84 -1.009 1 94.94 74 LEU B C 1
ATOM 2318 O O . LEU B 1 74 ? 12.617 -9 -1.16 1 94.94 74 LEU B O 1
ATOM 2322 N N . VAL B 1 75 ? 12.945 -6.828 -0.43 1 95.5 75 VAL B N 1
ATOM 2323 C CA . VAL B 1 75 ? 14.234 -7.105 0.196 1 95.5 75 VAL B CA 1
ATOM 2324 C C . VAL B 1 75 ? 14.242 -6.559 1.621 1 95.5 75 VAL B C 1
ATOM 2326 O O . VAL B 1 75 ? 13.352 -5.805 2.01 1 95.5 75 VAL B O 1
ATOM 2329 N N . GLU B 1 76 ? 15.125 -6.973 2.398 1 94.69 76 GLU B N 1
ATOM 2330 C CA . GLU B 1 76 ? 15.25 -6.508 3.777 1 94.69 76 GLU B CA 1
ATOM 2331 C C . GLU B 1 76 ? 16.719 -6.371 4.188 1 94.69 76 GLU B C 1
ATOM 2333 O O . GLU B 1 76 ? 17.547 -7.191 3.805 1 94.69 76 GLU B O 1
ATOM 2338 N N . PHE B 1 77 ? 16.953 -5.344 4.848 1 90.81 77 PHE B N 1
ATOM 2339 C CA . PHE B 1 77 ? 18.266 -5.164 5.434 1 90.81 77 PHE B CA 1
ATOM 2340 C C . PHE B 1 77 ? 18.375 -5.891 6.77 1 90.81 77 PHE B C 1
ATOM 2342 O O . PHE B 1 77 ? 17.5 -5.762 7.625 1 90.81 77 PHE B O 1
ATOM 2349 N N . ARG B 1 78 ? 19.312 -6.668 6.883 1 88.5 78 ARG B N 1
ATOM 2350 C CA . ARG B 1 78 ? 19.641 -7.324 8.148 1 88.5 78 ARG B CA 1
ATOM 2351 C C . ARG B 1 78 ? 20.922 -6.75 8.75 1 88.5 78 ARG B C 1
ATOM 2353 O O . ARG B 1 78 ? 21.969 -6.746 8.102 1 88.5 78 ARG B O 1
ATOM 2360 N N . THR B 1 79 ? 20.719 -6.367 9.938 1 83.56 79 THR B N 1
ATOM 2361 C CA . THR B 1 79 ? 21.812 -5.695 10.625 1 83.56 79 THR B CA 1
ATOM 2362 C C . THR B 1 79 ? 23.078 -6.547 10.578 1 83.56 79 THR B C 1
ATOM 2364 O O . THR B 1 79 ? 23.047 -7.742 10.883 1 83.56 79 THR B O 1
ATOM 2367 N N . ASN B 1 80 ? 24.125 -5.926 10.078 1 80.12 80 ASN B N 1
ATOM 2368 C CA . ASN B 1 80 ? 25.484 -6.48 10 1 80.12 80 ASN B CA 1
ATOM 2369 C C . ASN B 1 80 ? 25.562 -7.621 8.992 1 80.12 80 ASN B C 1
ATOM 2371 O O . ASN B 1 80 ? 26.531 -8.383 8.984 1 80.12 80 ASN B O 1
ATOM 2375 N N . ARG B 1 81 ? 24.562 -7.859 8.32 1 87.75 81 ARG B N 1
ATOM 2376 C CA . ARG B 1 81 ? 24.578 -8.961 7.359 1 87.75 81 ARG B CA 1
ATOM 2377 C C . ARG B 1 81 ? 24.328 -8.445 5.945 1 87.75 81 ARG B C 1
ATOM 2379 O O . ARG B 1 81 ? 24.734 -9.078 4.969 1 87.75 81 ARG B O 1
ATOM 2386 N N . GLY B 1 82 ? 23.625 -7.312 5.883 1 90.81 82 GLY B N 1
ATOM 2387 C CA . GLY B 1 82 ? 23.422 -6.734 4.566 1 90.81 82 GLY B CA 1
ATOM 2388 C C . GLY B 1 82 ? 22.016 -6.91 4.043 1 90.81 82 GLY B C 1
ATOM 2389 O O . GLY B 1 82 ? 21.047 -6.945 4.824 1 90.81 82 GLY B O 1
ATOM 2390 N N . MET B 1 83 ? 21.875 -6.855 2.725 1 93.88 83 MET B N 1
ATOM 2391 C CA . MET B 1 83 ? 20.578 -6.898 2.066 1 93.88 83 MET B CA 1
ATOM 2392 C C . MET B 1 83 ? 20.234 -8.312 1.608 1 93.88 83 MET B C 1
ATOM 2394 O O . MET B 1 83 ? 21.094 -9.008 1.045 1 93.88 83 MET B O 1
ATOM 2398 N N . PHE B 1 84 ? 19.016 -8.734 1.911 1 96.06 84 PHE B N 1
ATOM 2399 C CA . PHE B 1 84 ? 18.547 -10.062 1.534 1 96.06 84 PHE B CA 1
ATOM 2400 C C . PHE B 1 84 ? 17.203 -9.977 0.816 1 96.06 84 PHE B C 1
ATOM 2402 O O . PHE B 1 84 ? 16.406 -9.078 1.097 1 96.06 84 PHE B O 1
ATOM 2409 N N . VAL B 1 85 ? 16.969 -10.914 -0.089 1 96.12 85 VAL B N 1
ATOM 2410 C CA . VAL B 1 85 ? 15.602 -11.094 -0.571 1 96.12 85 VAL B CA 1
ATOM 2411 C C . VAL B 1 85 ? 14.727 -11.633 0.554 1 96.12 85 VAL B C 1
ATOM 2413 O O . VAL B 1 85 ? 15.102 -12.586 1.241 1 96.12 85 VAL B O 1
ATOM 2416 N N . ARG B 1 86 ? 13.602 -11.062 0.735 1 95.5 86 ARG B N 1
ATOM 2417 C CA . ARG B 1 86 ? 12.727 -11.445 1.835 1 95.5 86 ARG B CA 1
ATOM 2418 C C . ARG B 1 86 ? 12.164 -12.852 1.62 1 95.5 86 ARG B C 1
ATOM 2420 O O . ARG B 1 86 ? 11.938 -13.266 0.482 1 95.5 86 ARG B O 1
ATOM 2427 N N . GLU B 1 87 ? 12.008 -13.555 2.746 1 93.94 87 GLU B N 1
ATOM 2428 C CA . GLU B 1 87 ? 11.227 -14.781 2.789 1 93.94 87 GLU B CA 1
ATOM 2429 C C . GLU B 1 87 ? 9.836 -14.531 3.379 1 93.94 87 GLU B C 1
ATOM 2431 O O . GLU B 1 87 ? 9.703 -13.82 4.379 1 93.94 87 GLU B O 1
ATOM 2436 N N . VAL B 1 88 ? 8.875 -15.055 2.73 1 94.31 88 VAL B N 1
ATOM 2437 C CA . VAL B 1 88 ? 7.5 -14.852 3.164 1 94.31 88 VAL B CA 1
ATOM 2438 C C . VAL B 1 88 ? 6.953 -16.141 3.777 1 94.31 88 VAL B C 1
ATOM 2440 O O . VAL B 1 88 ? 6.957 -17.188 3.131 1 94.31 88 VAL B O 1
ATOM 2443 N N . SER B 1 89 ? 6.551 -16.094 5.035 1 94.31 89 SER B N 1
ATOM 2444 C CA . SER B 1 89 ? 5.969 -17.25 5.715 1 94.31 89 SER B CA 1
ATOM 2445 C C . SER B 1 89 ? 4.543 -17.5 5.242 1 94.31 89 SER B C 1
ATOM 2447 O O . SER B 1 89 ? 3.947 -16.672 4.562 1 94.31 89 SER B O 1
ATOM 2449 N N . VAL B 1 90 ? 4.02 -18.656 5.625 1 94.06 90 VAL B N 1
ATOM 2450 C CA . VAL B 1 90 ? 2.641 -19.016 5.297 1 94.06 90 VAL B CA 1
ATOM 2451 C C . VAL B 1 90 ? 1.687 -17.984 5.914 1 94.06 90 VAL B C 1
ATOM 2453 O O . VAL B 1 90 ? 0.733 -17.547 5.266 1 94.06 90 VAL B O 1
ATOM 2456 N N . THR B 1 91 ? 1.983 -17.578 7.164 1 96.31 91 THR B N 1
ATOM 2457 C CA . THR B 1 91 ? 1.148 -16.609 7.855 1 96.31 91 THR B CA 1
ATOM 2458 C C . THR B 1 91 ? 1.178 -15.266 7.133 1 96.31 91 THR B C 1
ATOM 2460 O O . THR B 1 91 ? 0.133 -14.648 6.914 1 96.31 91 THR B O 1
ATOM 2463 N N . GLU B 1 92 ? 2.355 -14.82 6.75 1 96.5 92 GLU B N 1
ATOM 2464 C CA . GLU B 1 92 ? 2.479 -13.562 6.016 1 96.5 92 GLU B CA 1
ATOM 2465 C C . GLU B 1 92 ? 1.773 -13.641 4.664 1 96.5 92 GLU B C 1
ATOM 2467 O O . GLU B 1 92 ? 1.12 -12.68 4.242 1 96.5 92 GLU B O 1
ATOM 2472 N N . ALA B 1 93 ? 1.93 -14.766 3.986 1 95.62 93 ALA B N 1
ATOM 2473 C CA . ALA B 1 93 ? 1.261 -14.945 2.699 1 95.62 93 ALA B CA 1
ATOM 2474 C C . ALA B 1 93 ? -0.254 -14.836 2.85 1 95.62 93 ALA B C 1
ATOM 2476 O O . ALA B 1 93 ? -0.916 -14.172 2.053 1 95.62 93 ALA B O 1
ATOM 2477 N N . ALA B 1 94 ? -0.776 -15.484 3.893 1 97.06 94 ALA B N 1
ATOM 2478 C CA . ALA B 1 94 ? -2.215 -15.43 4.141 1 97.06 94 ALA B CA 1
ATOM 2479 C C . ALA B 1 94 ? -2.674 -13.992 4.383 1 97.06 94 ALA B C 1
ATOM 2481 O O . ALA B 1 94 ? -3.723 -13.578 3.885 1 97.06 94 ALA B O 1
ATOM 2482 N N . GLN B 1 95 ? -1.88 -13.289 5.109 1 98.38 95 GLN B N 1
ATOM 2483 C CA . GLN B 1 95 ? -2.18 -11.883 5.395 1 98.38 95 GLN B CA 1
ATOM 2484 C C . GLN B 1 95 ? -2.117 -11.039 4.125 1 98.38 95 GLN B C 1
ATOM 2486 O O . GLN B 1 95 ? -2.943 -10.148 3.926 1 98.38 95 GLN B O 1
ATOM 2491 N N . LEU B 1 96 ? -1.156 -11.305 3.299 1 98 96 LEU B N 1
ATOM 2492 C CA . LEU B 1 96 ? -1.029 -10.594 2.029 1 98 96 LEU B CA 1
ATOM 2493 C C . LEU B 1 96 ? -2.219 -10.891 1.121 1 98 96 LEU B C 1
ATOM 2495 O O . LEU B 1 96 ? -2.699 -10 0.413 1 98 96 LEU B O 1
ATOM 2499 N N . TYR B 1 97 ? -2.715 -12.148 1.115 1 97.88 97 TYR B N 1
ATOM 2500 C CA . TYR B 1 97 ? -3.898 -12.492 0.336 1 97.88 97 TYR B CA 1
ATOM 2501 C C . TYR B 1 97 ? -5.098 -11.656 0.771 1 97.88 97 TYR B C 1
ATOM 2503 O O . TYR B 1 97 ? -5.883 -11.203 -0.066 1 97.88 97 TYR B O 1
ATOM 2511 N N . ASP B 1 98 ? -5.238 -11.445 2.082 1 98.75 98 ASP B N 1
ATOM 2512 C CA . ASP B 1 98 ? -6.348 -10.641 2.582 1 98.75 98 ASP B CA 1
ATOM 2513 C C . ASP B 1 98 ? -6.281 -9.219 2.031 1 98.75 98 ASP B C 1
ATOM 2515 O O . ASP B 1 98 ? -7.297 -8.664 1.599 1 98.75 98 ASP B O 1
ATOM 2519 N N . ILE B 1 99 ? -5.098 -8.656 2.074 1 98.88 99 ILE B N 1
ATOM 2520 C CA . ILE B 1 99 ? -4.914 -7.293 1.582 1 98.88 99 ILE B CA 1
ATOM 2521 C C . ILE B 1 99 ? -5.176 -7.25 0.079 1 98.88 99 ILE B C 1
ATOM 2523 O O . ILE B 1 99 ? -5.91 -6.387 -0.405 1 98.88 99 ILE B O 1
ATOM 2527 N N . ARG B 1 100 ? -4.578 -8.156 -0.681 1 98.75 100 ARG B N 1
ATOM 2528 C CA . ARG B 1 100 ? -4.742 -8.203 -2.131 1 98.75 100 ARG B CA 1
ATOM 2529 C C . ARG B 1 100 ? -6.211 -8.32 -2.514 1 98.75 100 ARG B C 1
ATOM 2531 O O . ARG B 1 100 ? -6.672 -7.652 -3.441 1 98.75 100 ARG B O 1
ATOM 2538 N N . ALA B 1 101 ? -6.91 -9.211 -1.762 1 98.88 101 ALA B N 1
ATOM 2539 C CA . ALA B 1 101 ? -8.336 -9.398 -2.023 1 98.88 101 ALA B CA 1
ATOM 2540 C C . ALA B 1 101 ? -9.109 -8.102 -1.829 1 98.88 101 ALA B C 1
ATOM 2542 O O . ALA B 1 101 ? -9.961 -7.746 -2.648 1 98.88 101 ALA B O 1
ATOM 2543 N N . SER B 1 102 ? -8.805 -7.414 -0.792 1 98.88 102 SER B N 1
ATOM 2544 C CA . SER B 1 102 ? -9.477 -6.156 -0.501 1 98.88 102 SER B CA 1
ATOM 2545 C C . SER B 1 102 ? -9.211 -5.117 -1.588 1 98.88 102 SER B C 1
ATOM 2547 O 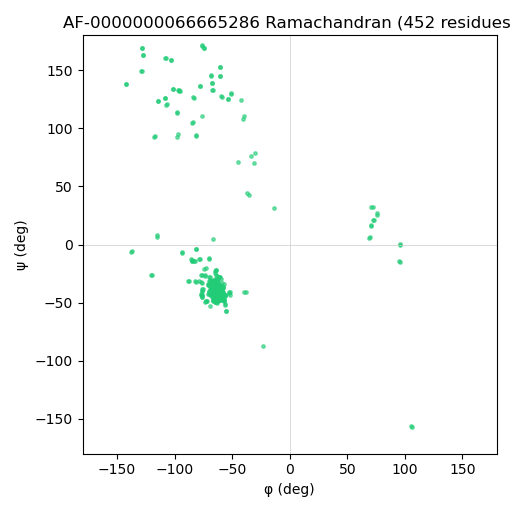O . SER B 1 102 ? -10.141 -4.461 -2.068 1 98.88 102 SER B O 1
ATOM 2549 N N . LEU B 1 103 ? -7.965 -4.984 -1.99 1 98.94 103 LEU B N 1
ATOM 2550 C CA . LEU B 1 103 ? -7.598 -4.035 -3.037 1 98.94 103 LEU B CA 1
ATOM 2551 C C . LEU B 1 103 ? -8.242 -4.414 -4.367 1 98.94 103 LEU B C 1
ATOM 2553 O O . LEU B 1 103 ? -8.695 -3.543 -5.109 1 98.94 103 LEU B O 1
ATOM 2557 N N . PHE B 1 104 ? -8.266 -5.699 -4.672 1 98.94 104 PHE B N 1
ATOM 2558 C CA . PHE B 1 104 ? -8.859 -6.18 -5.91 1 98.94 104 PHE B CA 1
ATOM 2559 C C . PHE B 1 104 ? -10.359 -5.906 -5.93 1 98.94 104 PHE B C 1
ATOM 2561 O O . PHE B 1 104 ? -10.906 -5.492 -6.957 1 98.94 104 PHE B O 1
ATOM 2568 N N . GLY B 1 105 ? -11.031 -6.141 -4.793 1 98.88 105 GLY B N 1
ATOM 2569 C CA . GLY B 1 105 ? -12.445 -5.82 -4.68 1 98.88 105 GLY B CA 1
ATOM 2570 C C . GLY B 1 105 ? -12.742 -4.352 -4.898 1 98.88 105 GLY B C 1
ATOM 2571 O O . GLY B 1 105 ? -13.688 -4 -5.609 1 98.88 105 GLY B O 1
ATOM 2572 N N . LEU B 1 106 ? -11.914 -3.506 -4.297 1 98.94 106 LEU B N 1
ATOM 2573 C CA . LEU B 1 106 ? -12.078 -2.072 -4.512 1 98.94 106 LEU B CA 1
ATOM 2574 C C . LEU B 1 106 ? -11.93 -1.723 -5.988 1 98.94 106 LEU B C 1
ATOM 2576 O O . LEU B 1 106 ? -12.727 -0.948 -6.531 1 98.94 106 LEU B O 1
ATOM 2580 N N . ALA B 1 107 ? -10.898 -2.297 -6.605 1 98.94 107 ALA B N 1
ATOM 2581 C CA . ALA B 1 107 ? -10.68 -2.051 -8.031 1 98.94 107 ALA B CA 1
ATOM 2582 C C . ALA B 1 107 ? -11.906 -2.447 -8.844 1 98.94 107 ALA B C 1
ATOM 2584 O O . ALA B 1 107 ? -12.297 -1.738 -9.773 1 98.94 107 ALA B O 1
ATOM 2585 N N . GLY B 1 108 ? -12.461 -3.604 -8.492 1 98.88 108 GLY B N 1
ATOM 2586 C CA . GLY B 1 108 ? -13.648 -4.059 -9.188 1 98.88 108 GLY B CA 1
ATOM 2587 C C . GLY B 1 108 ? -14.82 -3.104 -9.055 1 98.88 108 GLY B C 1
ATOM 2588 O O . GLY B 1 108 ? -15.516 -2.824 -10.031 1 98.88 108 GLY B O 1
ATOM 2589 N N . ARG B 1 109 ? -15.039 -2.629 -7.812 1 98.75 109 ARG B N 1
ATOM 2590 C CA . ARG B 1 109 ? -16.109 -1.664 -7.578 1 98.75 109 ARG B CA 1
ATOM 2591 C C . ARG B 1 109 ? -15.938 -0.431 -8.461 1 98.75 109 ARG B C 1
ATOM 2593 O O . ARG B 1 109 ? -16.875 -0.01 -9.133 1 98.75 109 ARG B O 1
ATOM 2600 N N . LEU B 1 110 ? -14.766 0.141 -8.422 1 98.75 110 LEU B N 1
ATOM 2601 C CA . LEU B 1 110 ? -14.477 1.362 -9.172 1 98.75 110 LEU B CA 1
ATOM 2602 C C . LEU B 1 110 ? -14.547 1.11 -10.672 1 98.75 110 LEU B C 1
ATOM 2604 O O . LEU B 1 110 ? -15.078 1.936 -11.422 1 98.75 110 LEU B O 1
ATOM 2608 N N . ALA B 1 111 ? -14.016 -0.005 -11.125 1 98.75 111 ALA B N 1
ATOM 2609 C CA . ALA B 1 111 ? -14.016 -0.349 -12.547 1 98.75 111 ALA B CA 1
ATOM 2610 C C . ALA B 1 111 ? -15.438 -0.483 -13.078 1 98.75 111 ALA B C 1
ATOM 2612 O O . ALA B 1 111 ? -15.742 -0.032 -14.188 1 98.75 111 ALA B O 1
ATOM 2613 N N . ALA B 1 112 ? -16.312 -1.098 -12.305 1 98.69 112 ALA B N 1
ATOM 2614 C CA . ALA B 1 112 ? -17.672 -1.366 -12.742 1 98.69 112 ALA B CA 1
ATOM 2615 C C . ALA B 1 112 ? -18.453 -0.067 -12.953 1 98.69 112 ALA B C 1
ATOM 2617 O O . ALA B 1 112 ? -19.438 -0.041 -13.688 1 98.69 112 ALA B O 1
ATOM 2618 N N . GLU B 1 113 ? -18.047 1.021 -12.32 1 98.06 113 GLU B N 1
ATOM 2619 C CA . GLU B 1 113 ? -18.703 2.318 -12.445 1 98.06 113 GLU B CA 1
ATOM 2620 C C . GLU B 1 113 ? -18.391 2.961 -13.797 1 98.06 113 GLU B C 1
ATOM 2622 O O . GLU B 1 113 ? -19.125 3.855 -14.242 1 98.06 113 GLU B O 1
ATOM 2627 N N . GLN B 1 114 ? -17.312 2.531 -14.422 1 97.44 114 GLN B N 1
ATOM 2628 C CA . GLN B 1 114 ? -16.875 3.363 -15.531 1 97.44 114 GLN B CA 1
ATOM 2629 C C . GLN B 1 114 ? -16.469 2.508 -16.734 1 97.44 114 GLN B C 1
ATOM 2631 O O . GLN B 1 114 ? -16.109 3.035 -17.781 1 97.44 114 GLN B O 1
ATOM 2636 N N . VAL B 1 115 ? -16.438 1.187 -16.609 1 98.12 115 VAL B N 1
ATOM 2637 C CA . VAL B 1 115 ? -15.93 0.306 -17.656 1 98.12 115 VAL B CA 1
ATOM 2638 C C . VAL B 1 115 ? -16.75 0.486 -18.922 1 98.12 115 VAL B C 1
ATOM 2640 O O . VAL B 1 115 ? -17.969 0.673 -18.875 1 98.12 115 VAL B O 1
ATOM 2643 N N . THR B 1 116 ? -16.094 0.384 -20.078 1 98.25 116 THR B N 1
ATOM 2644 C CA . THR B 1 116 ? -16.75 0.488 -21.375 1 98.25 116 THR B CA 1
ATOM 2645 C C . THR B 1 116 ? -16.922 -0.889 -22 1 98.25 116 THR B C 1
ATOM 2647 O O . THR B 1 116 ? -16.188 -1.824 -21.672 1 98.25 116 THR B O 1
ATOM 2650 N N . PRO B 1 117 ? -17.844 -0.975 -22.906 1 98 117 PRO B N 1
ATOM 2651 C CA . PRO B 1 117 ? -18.016 -2.248 -23.609 1 98 117 PRO B CA 1
ATOM 2652 C C . PRO B 1 117 ? -16.75 -2.717 -24.328 1 98 117 PRO B C 1
ATOM 2654 O O . PRO B 1 117 ? -16.469 -3.916 -24.344 1 98 117 PRO B O 1
ATOM 2657 N N . ASP B 1 118 ? -15.992 -1.812 -24.875 1 98.38 118 ASP B N 1
ATOM 2658 C CA . ASP B 1 118 ? -14.75 -2.168 -25.547 1 98.38 118 ASP B CA 1
ATOM 2659 C C . ASP B 1 118 ? -13.734 -2.75 -24.562 1 98.38 118 ASP B C 1
ATOM 2661 O O . ASP B 1 118 ? -13.039 -3.717 -24.891 1 98.38 118 ASP B O 1
ATOM 2665 N N . GLN B 1 119 ? -13.633 -2.182 -23.422 1 98.5 119 GLN B N 1
ATOM 2666 C CA . GLN B 1 119 ? -12.727 -2.688 -22.391 1 98.5 119 GLN B CA 1
ATOM 2667 C C . GLN B 1 119 ? -13.133 -4.086 -21.938 1 98.5 119 GLN B C 1
ATOM 2669 O O . GLN B 1 119 ? -12.281 -4.949 -21.719 1 98.5 119 GLN B O 1
ATOM 2674 N N . VAL B 1 120 ? -14.453 -4.301 -21.797 1 98.5 120 VAL B N 1
ATOM 2675 C CA . VAL B 1 120 ? -14.945 -5.621 -21.422 1 98.5 120 VAL B CA 1
ATOM 2676 C C . VAL B 1 120 ? -14.594 -6.641 -22.5 1 98.5 120 VAL B C 1
ATOM 2678 O O . VAL B 1 120 ? -14.18 -7.762 -22.188 1 98.5 120 VAL B O 1
ATOM 2681 N N . ARG B 1 121 ? -14.766 -6.277 -23.734 1 98.25 121 ARG B N 1
ATOM 2682 C CA . ARG B 1 121 ? -14.43 -7.16 -24.844 1 98.25 121 ARG B CA 1
ATOM 2683 C C . ARG B 1 121 ? -12.953 -7.547 -24.797 1 98.25 121 ARG B C 1
ATOM 2685 O O . ARG B 1 121 ? -12.609 -8.711 -25.016 1 98.25 121 ARG B O 1
ATOM 2692 N N . GLU B 1 122 ? -12.078 -6.602 -24.547 1 98 122 GLU B N 1
ATOM 2693 C CA . GLU B 1 122 ? -10.648 -6.867 -24.453 1 98 122 GLU B CA 1
ATOM 2694 C C . GLU B 1 122 ? -10.344 -7.832 -23.312 1 98 122 GLU B C 1
ATOM 2696 O O . GLU B 1 122 ? -9.508 -8.727 -23.438 1 98 122 GLU B O 1
ATOM 2701 N N . LEU B 1 123 ? -10.992 -7.648 -22.188 1 98.5 123 LEU B N 1
ATOM 2702 C CA . LEU B 1 123 ? -10.797 -8.523 -21.031 1 98.5 123 LEU B CA 1
ATOM 2703 C C . LEU B 1 123 ? -11.273 -9.938 -21.328 1 98.5 123 LEU B C 1
ATOM 2705 O O . LEU B 1 123 ? -10.617 -10.914 -20.953 1 98.5 123 LEU B O 1
ATOM 2709 N N . ARG B 1 124 ? -12.391 -10.055 -22.031 1 98.12 124 ARG B N 1
ATOM 2710 C CA . ARG B 1 124 ? -12.891 -11.375 -22.391 1 98.12 124 ARG B CA 1
ATOM 2711 C C . ARG B 1 124 ? -11.906 -12.102 -23.297 1 98.12 124 ARG B C 1
ATOM 2713 O O . ARG B 1 124 ? -11.711 -13.312 -23.172 1 98.12 124 ARG B O 1
ATOM 2720 N N . ALA B 1 125 ? -11.328 -11.352 -24.219 1 97.31 125 ALA B N 1
ATOM 2721 C CA . ALA B 1 125 ? -10.312 -11.945 -25.094 1 97.31 125 ALA B CA 1
ATOM 2722 C C . ALA B 1 125 ? -9.133 -12.461 -24.281 1 97.31 125 ALA B C 1
ATOM 2724 O O . ALA B 1 125 ? -8.57 -13.516 -24.594 1 97.31 125 ALA B O 1
ATOM 2725 N N . LYS B 1 126 ? -8.695 -11.742 -23.234 1 95.88 126 LYS B N 1
ATOM 2726 C CA . LYS B 1 126 ? -7.621 -12.188 -22.359 1 95.88 126 LYS B CA 1
ATOM 2727 C C . LYS B 1 126 ? -8 -13.469 -21.625 1 95.88 126 LYS B C 1
ATOM 2729 O O . LYS B 1 126 ? -7.195 -14.391 -21.516 1 95.88 126 LYS B O 1
ATOM 2734 N N . VAL B 1 127 ? -9.242 -13.547 -21.125 1 95.62 127 VAL B N 1
ATOM 2735 C CA . VAL B 1 127 ? -9.711 -14.727 -20.406 1 95.62 127 VAL B CA 1
ATOM 2736 C C . VAL B 1 127 ? -9.766 -15.922 -21.344 1 95.62 127 VAL B C 1
ATOM 2738 O O . VAL B 1 127 ? -9.383 -17.031 -20.969 1 95.62 127 VAL B O 1
ATOM 2741 N N . ASP B 1 128 ? -10.211 -15.711 -22.562 1 94.31 128 ASP B N 1
ATOM 2742 C CA . ASP B 1 128 ? -10.258 -16.766 -23.562 1 94.31 128 ASP B CA 1
ATOM 2743 C C . ASP B 1 128 ? -8.859 -17.328 -23.844 1 94.31 128 ASP B C 1
ATOM 2745 O O . ASP B 1 128 ? -8.688 -18.547 -23.969 1 94.31 128 ASP B O 1
ATOM 2749 N N . ARG B 1 129 ? -7.895 -16.469 -23.922 1 91.69 129 ARG B N 1
ATOM 2750 C CA . ARG B 1 129 ? -6.516 -16.906 -24.141 1 91.69 129 ARG B CA 1
ATOM 2751 C C . ARG B 1 129 ? -6.008 -17.719 -22.953 1 91.69 129 ARG B C 1
ATOM 2753 O O . ARG B 1 129 ? -5.254 -18.672 -23.125 1 91.69 129 ARG B O 1
ATOM 2760 N N . LEU B 1 130 ? -6.418 -17.328 -21.75 1 90.69 130 LEU B N 1
ATOM 2761 C CA . LEU B 1 130 ? -6.035 -18.078 -20.562 1 90.69 130 LEU B CA 1
ATOM 2762 C C . LEU B 1 130 ? -6.648 -19.484 -20.578 1 90.69 130 LEU B C 1
ATOM 2764 O O . LEU B 1 130 ? -5.977 -20.453 -20.25 1 90.69 130 LEU B O 1
ATOM 2768 N N . GLN B 1 131 ? -7.902 -19.547 -20.969 1 88.56 131 GLN B N 1
ATOM 2769 C CA . GLN B 1 131 ? -8.602 -20.812 -21.031 1 88.56 131 GLN B CA 1
ATOM 2770 C C . GLN B 1 131 ? -7.953 -21.75 -22.047 1 88.56 131 GLN B C 1
ATOM 2772 O O . GLN B 1 131 ? -7.93 -22.969 -21.859 1 88.56 131 GLN B O 1
ATOM 2777 N N . ALA B 1 132 ? -7.422 -21.172 -23.062 1 86.12 132 ALA B N 1
ATOM 2778 C CA . ALA B 1 132 ? -6.84 -21.953 -24.156 1 86.12 132 ALA B CA 1
ATOM 2779 C C . ALA B 1 132 ? -5.395 -22.344 -23.844 1 86.12 132 ALA B C 1
ATOM 2781 O O . ALA B 1 132 ? -4.785 -23.125 -24.578 1 86.12 132 ALA B O 1
ATOM 2782 N N . ALA B 1 133 ? -4.902 -21.625 -22.766 1 78.06 133 ALA B N 1
ATOM 2783 C CA . ALA B 1 133 ? -3.504 -21.891 -22.438 1 78.06 133 ALA B CA 1
ATOM 2784 C C . ALA B 1 133 ? -3.285 -23.359 -22.109 1 78.06 133 ALA B C 1
ATOM 2786 O O . ALA B 1 133 ? -4.121 -23.984 -21.453 1 78.06 133 ALA B O 1
ATOM 2787 N N . VAL B 1 134 ? -2.369 -24.062 -22.719 1 65.62 134 VAL B N 1
ATOM 2788 C CA . VAL B 1 134 ? -2.014 -25.469 -22.531 1 65.62 134 VAL B CA 1
ATOM 2789 C C . VAL B 1 134 ? -0.844 -25.594 -21.562 1 65.62 134 VAL B C 1
ATOM 2791 O O . VAL B 1 134 ? 0.042 -24.734 -21.547 1 65.62 134 VAL B O 1
ATOM 2794 N N . PRO B 1 135 ? -1.053 -26.578 -20.531 1 60.19 135 PRO B N 1
ATOM 2795 C CA . PRO B 1 135 ? -0.059 -26.812 -19.484 1 60.19 135 PRO B CA 1
ATOM 2796 C C . PRO B 1 135 ? 1.375 -26.734 -20 1 60.19 135 PRO B C 1
ATOM 2798 O O . PRO B 1 135 ? 2.277 -26.312 -19.266 1 60.19 135 PRO B O 1
ATOM 2801 N N . THR B 1 136 ? 1.524 -27.312 -21.188 1 53.5 136 THR B N 1
ATOM 2802 C CA . THR B 1 136 ? 2.91 -27.516 -21.609 1 53.5 136 THR B CA 1
ATOM 2803 C C . THR B 1 136 ? 3.621 -26.172 -21.75 1 53.5 136 THR B C 1
ATOM 2805 O O . THR B 1 136 ? 4.844 -26.094 -21.625 1 53.5 136 THR B O 1
ATOM 2808 N N . VAL B 1 137 ? 2.955 -25.188 -22.266 1 53.88 137 VAL B N 1
ATOM 2809 C CA . VAL B 1 137 ? 3.67 -23.938 -22.5 1 53.88 137 VAL B CA 1
ATOM 2810 C C . VAL B 1 137 ? 3.422 -22.984 -21.344 1 53.88 137 VAL B C 1
ATOM 2812 O O . VAL B 1 137 ? 2.275 -22.766 -20.938 1 53.88 137 VAL B O 1
ATOM 2815 N N . ASP B 1 138 ? 4.234 -22.828 -20.266 1 57.78 138 ASP B N 1
ATOM 2816 C CA . ASP B 1 138 ? 4.449 -22.078 -19.031 1 57.78 138 ASP B CA 1
ATOM 2817 C C . ASP B 1 138 ? 4.02 -20.625 -19.188 1 57.78 138 ASP B C 1
ATOM 2819 O O . ASP B 1 138 ? 4.723 -19.703 -18.75 1 57.78 138 ASP B O 1
ATOM 2823 N N . ASP B 1 139 ? 2.717 -20.484 -19.922 1 71.31 139 ASP B N 1
ATOM 2824 C CA . ASP B 1 139 ? 2.459 -19.062 -20.125 1 71.31 139 ASP B CA 1
ATOM 2825 C C . ASP B 1 139 ? 1.219 -18.609 -19.359 1 71.31 139 ASP B C 1
ATOM 2827 O O . ASP B 1 139 ? 0.805 -17.453 -19.453 1 71.31 139 ASP B O 1
ATOM 2831 N N . TYR B 1 140 ? 0.682 -19.516 -18.547 1 82.56 140 TYR B N 1
ATOM 2832 C CA . TYR B 1 140 ? -0.559 -19.141 -17.891 1 82.56 140 TYR B CA 1
ATOM 2833 C C . TYR B 1 140 ? -0.317 -18.047 -16.859 1 82.56 140 TYR B C 1
ATOM 2835 O O . TYR B 1 140 ? -1.041 -17.047 -16.828 1 82.56 140 TYR B O 1
ATOM 2843 N N . TYR B 1 141 ? 0.721 -18.219 -16.141 1 82.62 141 TYR B N 1
ATOM 2844 C CA . TYR B 1 141 ? 0.923 -17.344 -14.984 1 82.62 141 TYR B CA 1
ATOM 2845 C C . TYR B 1 141 ? 1.11 -15.906 -15.422 1 82.62 141 TYR B C 1
ATOM 2847 O O . TYR B 1 141 ? 0.402 -15.008 -14.953 1 82.62 141 TYR B O 1
ATOM 2855 N N . PRO B 1 142 ? 2.018 -15.648 -16.406 1 83.81 142 PRO B N 1
ATOM 2856 C CA . PRO B 1 142 ? 2.172 -14.258 -16.828 1 83.81 142 PRO B CA 1
ATOM 2857 C C . PRO B 1 142 ? 0.887 -13.672 -17.406 1 83.81 142 PRO B C 1
ATOM 2859 O O . PRO B 1 142 ? 0.607 -12.484 -17.219 1 83.81 142 PRO B O 1
ATOM 2862 N N . ARG B 1 143 ? 0.143 -14.461 -18.062 1 88.94 143 ARG B N 1
ATOM 2863 C CA . ARG B 1 143 ? -1.114 -13.992 -18.641 1 88.94 143 ARG B CA 1
ATOM 2864 C C . ARG B 1 143 ? -2.145 -13.711 -17.547 1 88.94 143 ARG B C 1
ATOM 2866 O O . ARG B 1 143 ? -2.922 -12.758 -17.656 1 88.94 143 ARG B O 1
ATOM 2873 N N . ASN B 1 144 ? -2.16 -14.594 -16.562 1 91.81 144 ASN B N 1
ATOM 2874 C CA . ASN B 1 144 ? -3.055 -14.391 -15.438 1 91.81 144 ASN B CA 1
ATOM 2875 C C . ASN B 1 144 ? -2.711 -13.117 -14.672 1 91.81 144 ASN B C 1
ATOM 2877 O O . ASN B 1 144 ? -3.602 -12.359 -14.289 1 91.81 144 ASN B O 1
ATOM 2881 N N . VAL B 1 145 ? -1.455 -12.852 -14.5 1 90.62 145 VAL B N 1
ATOM 2882 C CA . VAL B 1 145 ? -0.983 -11.633 -13.852 1 90.62 145 VAL B CA 1
ATOM 2883 C C . VAL B 1 145 ? -1.4 -10.414 -14.664 1 90.62 145 VAL B C 1
ATOM 2885 O O . VAL B 1 145 ? -1.878 -9.422 -14.109 1 90.62 145 VAL B O 1
ATOM 2888 N N . ASP B 1 146 ? -1.246 -10.508 -15.922 1 93.06 146 ASP B N 1
ATOM 2889 C CA . ASP B 1 146 ? -1.604 -9.406 -16.812 1 93.06 146 ASP B CA 1
ATOM 2890 C C . ASP B 1 146 ? -3.102 -9.109 -16.734 1 93.06 146 ASP B C 1
ATOM 2892 O O . ASP B 1 146 ? -3.508 -7.945 -16.734 1 93.06 146 ASP B O 1
ATOM 2896 N N . LEU B 1 147 ? -3.912 -10.125 -16.734 1 96.81 147 LEU B N 1
ATOM 2897 C CA . LEU B 1 147 ? -5.355 -9.953 -16.625 1 96.81 147 LEU B CA 1
ATOM 2898 C C . LEU B 1 147 ? -5.719 -9.195 -15.359 1 96.81 147 LEU B C 1
ATOM 2900 O O . LEU B 1 147 ? -6.465 -8.219 -15.406 1 96.81 147 LEU B O 1
ATOM 2904 N N . HIS B 1 148 ? -5.18 -9.602 -14.227 1 97.75 148 HIS B N 1
ATOM 2905 C CA . HIS B 1 148 ? -5.484 -8.969 -12.953 1 97.75 148 HIS B CA 1
ATOM 2906 C C . HIS B 1 148 ? -5.059 -7.508 -12.945 1 97.75 148 HIS B C 1
ATOM 2908 O O . HIS B 1 148 ? -5.801 -6.641 -12.477 1 97.75 148 HIS B O 1
ATOM 2914 N N . ARG B 1 149 ? -3.916 -7.285 -13.469 1 96.62 149 ARG B N 1
ATOM 2915 C CA . ARG B 1 149 ? -3.42 -5.914 -13.508 1 96.62 149 ARG B CA 1
ATOM 2916 C C . ARG B 1 149 ? -4.309 -5.031 -14.375 1 96.62 149 ARG B C 1
ATOM 2918 O O . ARG B 1 149 ? -4.562 -3.875 -14.039 1 96.62 149 ARG B O 1
ATOM 2925 N N . THR B 1 150 ? -4.73 -5.582 -15.516 1 97.94 150 THR B N 1
ATOM 2926 C CA . THR B 1 150 ? -5.629 -4.844 -16.391 1 97.94 150 THR B CA 1
ATOM 2927 C C . THR B 1 150 ? -6.938 -4.516 -15.68 1 97.94 150 THR B C 1
ATOM 2929 O O . THR B 1 150 ? -7.441 -3.395 -15.781 1 97.94 150 THR B O 1
ATOM 2932 N N . LEU B 1 151 ? -7.48 -5.441 -14.969 1 98.69 151 LEU B N 1
ATOM 2933 C CA . LEU B 1 151 ? -8.703 -5.238 -14.203 1 98.69 151 LEU B CA 1
ATOM 2934 C C . LEU B 1 151 ? -8.523 -4.129 -13.172 1 98.69 151 LEU B C 1
ATOM 2936 O O . LEU B 1 151 ? -9.359 -3.227 -13.07 1 98.69 151 LEU B O 1
ATOM 2940 N N . VAL B 1 152 ? -7.422 -4.152 -12.461 1 98.81 152 VAL B N 1
ATOM 2941 C CA . VAL B 1 152 ? -7.168 -3.154 -11.43 1 98.81 152 VAL B CA 1
ATOM 2942 C C . VAL B 1 152 ? -6.977 -1.783 -12.07 1 98.81 152 VAL B C 1
ATOM 2944 O O . VAL B 1 152 ? -7.449 -0.772 -11.547 1 98.81 152 VAL B O 1
ATOM 2947 N N . ALA B 1 153 ? -6.34 -1.741 -13.219 1 98.44 153 ALA B N 1
ATOM 2948 C CA . ALA B 1 153 ? -6.078 -0.483 -13.906 1 98.44 153 ALA B CA 1
ATOM 2949 C C . ALA B 1 153 ? -7.379 0.198 -14.32 1 98.44 153 ALA B C 1
ATOM 2951 O O . ALA B 1 153 ? -7.445 1.427 -14.406 1 98.44 153 ALA B O 1
ATOM 2952 N N . LEU B 1 154 ? -8.414 -0.536 -14.523 1 98.5 154 LEU B N 1
ATOM 2953 C CA . LEU B 1 154 ? -9.703 0.008 -14.938 1 98.5 154 LEU B CA 1
ATOM 2954 C C . LEU B 1 154 ? -10.352 0.797 -13.805 1 98.5 154 LEU B C 1
ATOM 2956 O O . LEU B 1 154 ? -11.32 1.531 -14.023 1 98.5 154 LEU B O 1
ATOM 2960 N N . SER B 1 155 ? -9.82 0.677 -12.609 1 98.56 155 SER B N 1
ATOM 2961 C CA . SER B 1 155 ? -10.32 1.439 -11.469 1 98.56 155 SER B CA 1
ATOM 2962 C C . SER B 1 155 ? -10.117 2.938 -11.672 1 98.56 155 SER B C 1
ATOM 2964 O O . SER B 1 155 ? -10.719 3.754 -10.977 1 98.56 155 SER B O 1
ATOM 2966 N N . GLY B 1 156 ? -9.156 3.301 -12.562 1 97.81 156 GLY B N 1
ATOM 2967 C CA . GLY B 1 156 ? -8.805 4.699 -12.734 1 97.81 156 GLY B CA 1
ATOM 2968 C C . GLY B 1 156 ? -8.07 5.289 -11.547 1 97.81 156 GLY B C 1
ATOM 2969 O O . GLY B 1 156 ? -8.039 6.508 -11.367 1 97.81 156 GLY B O 1
ATOM 2970 N N . ASN B 1 157 ? -7.578 4.523 -10.703 1 98.44 157 ASN B N 1
ATOM 2971 C CA . ASN B 1 157 ? -6.84 4.895 -9.5 1 98.44 157 ASN B CA 1
ATOM 2972 C C . ASN B 1 157 ? -5.406 4.379 -9.547 1 98.44 157 ASN B C 1
ATOM 2974 O O . ASN B 1 157 ? -5.125 3.275 -9.078 1 98.44 157 ASN B O 1
ATOM 2978 N N . PRO B 1 158 ? -4.422 5.18 -10.031 1 97.69 158 PRO B N 1
ATOM 2979 C CA . PRO B 1 158 ? -3.049 4.707 -10.227 1 97.69 158 PRO B CA 1
ATOM 2980 C C . PRO B 1 158 ? -2.391 4.25 -8.93 1 97.69 158 PRO B C 1
ATOM 2982 O O . PRO B 1 158 ? -1.592 3.311 -8.938 1 97.69 158 PRO B O 1
ATOM 2985 N N . ARG B 1 159 ? -2.709 4.914 -7.836 1 98.19 159 ARG B N 1
ATOM 2986 C CA . ARG B 1 159 ? -2.125 4.52 -6.559 1 98.19 159 ARG B CA 1
ATOM 2987 C C . ARG B 1 159 ? -2.611 3.139 -6.137 1 98.19 159 ARG B C 1
ATOM 2989 O O . ARG B 1 159 ? -1.847 2.35 -5.574 1 98.19 159 ARG B O 1
ATOM 2996 N N . LEU B 1 160 ? -3.885 2.826 -6.383 1 98.69 160 LEU B N 1
ATOM 2997 C CA . LEU B 1 160 ? -4.426 1.495 -6.133 1 98.69 160 LEU B CA 1
ATOM 2998 C C . LEU B 1 160 ? -3.676 0.442 -6.938 1 98.69 160 LEU B C 1
ATOM 3000 O O . LEU B 1 160 ? -3.348 -0.626 -6.418 1 98.69 160 LEU B O 1
ATOM 3004 N N . VAL B 1 161 ? -3.34 0.754 -8.195 1 98.25 161 VAL B N 1
ATOM 3005 C CA . VAL B 1 161 ? -2.596 -0.152 -9.062 1 98.25 161 VAL B CA 1
ATOM 3006 C C . VAL B 1 161 ? -1.223 -0.436 -8.461 1 98.25 161 VAL B C 1
ATOM 3008 O O . VAL B 1 161 ? -0.799 -1.592 -8.375 1 98.25 161 VAL B O 1
ATOM 3011 N N . ASN B 1 162 ? -0.584 0.614 -7.988 1 96.69 162 ASN B N 1
ATOM 3012 C CA . ASN B 1 162 ? 0.743 0.468 -7.398 1 96.69 162 ASN B CA 1
ATOM 3013 C C . ASN B 1 162 ? 0.712 -0.418 -6.156 1 96.69 162 ASN B C 1
ATOM 3015 O O . ASN B 1 162 ? 1.562 -1.295 -5.996 1 96.69 162 ASN B O 1
ATOM 3019 N N . LEU B 1 163 ? -0.246 -0.198 -5.285 1 97.94 163 LEU B N 1
ATOM 3020 C CA . LEU B 1 163 ? -0.339 -0.956 -4.043 1 97.94 163 LEU B CA 1
ATOM 3021 C C . LEU B 1 163 ? -0.661 -2.42 -4.32 1 97.94 163 LEU B C 1
ATOM 3023 O O . LEU B 1 163 ? -0.087 -3.316 -3.697 1 97.94 163 LEU B O 1
ATOM 3027 N N . TYR B 1 164 ? -1.571 -2.67 -5.23 1 98.44 164 TYR B N 1
ATOM 3028 C CA . TYR B 1 164 ? -1.904 -4.035 -5.617 1 98.44 164 TYR B CA 1
ATOM 3029 C C . TYR B 1 164 ? -0.675 -4.77 -6.137 1 98.44 164 TYR B C 1
ATOM 3031 O O . TYR B 1 164 ? -0.417 -5.914 -5.754 1 98.44 164 TYR B O 1
ATOM 3039 N N . ASP B 1 165 ? 0.087 -4.086 -7.02 1 95.5 165 ASP B N 1
ATOM 3040 C CA . ASP B 1 165 ? 1.293 -4.672 -7.598 1 95.5 165 ASP B CA 1
ATOM 3041 C C . ASP B 1 165 ? 2.318 -4.996 -6.512 1 95.5 165 ASP B C 1
ATOM 3043 O O . ASP B 1 165 ? 2.953 -6.055 -6.551 1 95.5 165 ASP B O 1
ATOM 3047 N N . ASP B 1 166 ? 2.438 -4.09 -5.586 1 94.81 166 ASP B N 1
ATOM 3048 C CA . ASP B 1 166 ? 3.395 -4.305 -4.504 1 94.81 166 ASP B CA 1
ATOM 3049 C C . ASP B 1 166 ? 3.051 -5.562 -3.709 1 94.81 166 ASP B C 1
ATOM 3051 O O . ASP B 1 166 ? 3.912 -6.414 -3.48 1 94.81 166 ASP B O 1
ATOM 3055 N N . VAL B 1 167 ? 1.819 -5.707 -3.33 1 96.94 167 VAL B N 1
ATOM 3056 C CA . VAL B 1 167 ? 1.368 -6.852 -2.545 1 96.94 167 VAL B CA 1
ATOM 3057 C C . VAL B 1 167 ? 1.508 -8.133 -3.367 1 96.94 167 VAL B C 1
ATOM 3059 O O . VAL B 1 167 ? 1.931 -9.164 -2.848 1 96.94 167 VAL B O 1
ATOM 3062 N N . SER B 1 168 ? 1.187 -8.047 -4.656 1 94.25 168 SER B N 1
ATOM 3063 C CA . SER B 1 168 ? 1.302 -9.203 -5.539 1 94.25 168 SER B CA 1
ATOM 3064 C C . SER B 1 168 ? 2.752 -9.656 -5.668 1 94.25 168 SER B C 1
ATOM 3066 O O . SER B 1 168 ? 3.031 -10.859 -5.652 1 94.25 168 SER B O 1
ATOM 3068 N N . LYS B 1 169 ? 3.648 -8.727 -5.789 1 92 169 LYS B N 1
ATOM 3069 C CA . LYS B 1 169 ? 5.066 -9.062 -5.902 1 92 169 LYS B CA 1
ATOM 3070 C C . LYS B 1 169 ? 5.582 -9.719 -4.629 1 92 169 LYS B C 1
ATOM 3072 O O . LYS B 1 169 ? 6.391 -10.648 -4.688 1 92 169 LYS B O 1
ATOM 3077 N N . GLU B 1 170 ? 5.156 -9.211 -3.492 1 93.38 170 GLU B N 1
ATOM 3078 C CA . GLU B 1 170 ? 5.52 -9.852 -2.23 1 93.38 170 GLU B CA 1
ATOM 3079 C C . GLU B 1 170 ? 5.047 -11.297 -2.184 1 93.38 170 GLU B C 1
ATOM 3081 O O . GLU B 1 170 ? 5.781 -12.188 -1.746 1 93.38 170 GLU B O 1
ATOM 3086 N N . LEU B 1 171 ? 3.83 -11.523 -2.611 1 91.81 171 LEU B N 1
ATOM 3087 C CA . LEU B 1 171 ? 3.262 -12.867 -2.602 1 91.81 171 LEU B CA 1
ATOM 3088 C C . LEU B 1 171 ? 4.027 -13.789 -3.545 1 91.81 171 LEU B C 1
ATOM 3090 O O . LEU B 1 171 ? 4.078 -15 -3.328 1 91.81 171 LEU B O 1
ATOM 3094 N N . HIS B 1 172 ? 4.543 -13.195 -4.586 1 87.19 172 HIS B N 1
ATOM 3095 C CA . HIS B 1 172 ? 5.344 -13.984 -5.52 1 87.19 172 HIS B CA 1
ATOM 3096 C C . HIS B 1 172 ? 6.543 -14.617 -4.824 1 87.19 172 HIS B C 1
ATOM 3098 O O . HIS B 1 172 ? 7 -15.688 -5.219 1 87.19 172 HIS B O 1
ATOM 3104 N N . LEU B 1 173 ? 7.039 -13.992 -3.803 1 86.88 173 LEU B N 1
ATOM 3105 C CA . LEU B 1 173 ? 8.164 -14.523 -3.049 1 86.88 173 LEU B CA 1
ATOM 3106 C C . LEU B 1 173 ? 7.785 -15.828 -2.354 1 86.88 173 LEU B C 1
ATOM 3108 O O . LEU B 1 173 ? 8.656 -16.656 -2.059 1 86.88 173 LEU B O 1
ATOM 3112 N N . PHE B 1 174 ? 6.555 -15.945 -1.902 1 82.06 174 PHE B N 1
ATOM 3113 C CA . PHE B 1 174 ? 6.074 -17.172 -1.27 1 82.06 174 PHE B CA 1
ATOM 3114 C C . PHE B 1 174 ? 5.965 -18.297 -2.287 1 82.06 174 PHE B C 1
ATOM 3116 O O . PHE B 1 174 ? 6.289 -19.453 -1.984 1 82.06 174 PHE B O 1
ATOM 3123 N N . ARG B 1 175 ? 5.152 -18.047 -3.57 1 63.56 175 ARG B N 1
ATOM 3124 C CA . ARG B 1 175 ? 4.707 -19.016 -4.57 1 63.56 175 ARG B CA 1
ATOM 3125 C C . ARG B 1 175 ? 5.895 -19.609 -5.32 1 63.56 175 ARG B C 1
ATOM 3127 O O . ARG B 1 175 ? 6.098 -19.312 -6.5 1 63.56 175 ARG B O 1
ATOM 3134 N N . ARG B 1 176 ? 7.094 -19.406 -5.105 1 52.44 176 ARG B N 1
ATOM 3135 C CA . ARG B 1 176 ? 7.637 -20.219 -6.195 1 52.44 176 ARG B CA 1
ATOM 3136 C C . ARG B 1 176 ? 6.648 -21.297 -6.625 1 52.44 176 ARG B C 1
ATOM 3138 O O . ARG B 1 176 ? 6.398 -21.484 -7.816 1 52.44 176 ARG B O 1
ATOM 3145 N N . HIS B 1 177 ? 6.637 -22.5 -5.996 1 46.09 177 HIS B N 1
ATOM 3146 C CA . HIS B 1 177 ? 6.512 -23.859 -6.543 1 46.09 177 HIS B CA 1
ATOM 3147 C C . HIS B 1 177 ? 5.066 -24.156 -6.93 1 46.09 177 HIS B C 1
ATOM 3149 O O . HIS B 1 177 ? 4.77 -25.25 -7.414 1 46.09 177 HIS B O 1
ATOM 3155 N N . GLY B 1 178 ? 4.008 -23.625 -6.238 1 47.91 178 GLY B N 1
ATOM 3156 C CA . GLY B 1 178 ? 3.006 -24.672 -6.363 1 47.91 178 GLY B CA 1
ATOM 3157 C C . GLY B 1 178 ? 2.346 -24.703 -7.73 1 47.91 178 GLY B C 1
ATOM 3158 O O . GLY B 1 178 ? 2.25 -23.672 -8.406 1 47.91 178 GLY B O 1
ATOM 3159 N N . LEU B 1 179 ? 2.59 -25.688 -8.5 1 53.41 179 LEU B N 1
ATOM 3160 C CA . LEU B 1 179 ? 1.956 -26.25 -9.68 1 53.41 179 LEU B CA 1
ATOM 3161 C C . LEU B 1 179 ? 0.451 -26.016 -9.664 1 53.41 179 LEU B C 1
ATOM 3163 O O . LEU B 1 179 ? -0.246 -26.469 -8.75 1 53.41 179 LEU B O 1
ATOM 3167 N N . GLU B 1 180 ? 0.053 -24.656 -10.062 1 68.31 180 GLU B N 1
ATOM 3168 C CA . GLU B 1 180 ? -1.377 -24.578 -10.352 1 68.31 180 GLU B CA 1
ATOM 3169 C C . GLU B 1 180 ? -1.852 -25.797 -11.117 1 68.31 180 GLU B C 1
ATOM 3171 O O . GLU B 1 180 ? -1.352 -26.094 -12.211 1 68.31 180 GLU B O 1
ATOM 3176 N N . THR B 1 181 ? -2.584 -26.594 -10.414 1 77.69 181 THR B N 1
ATOM 3177 C CA . THR B 1 181 ? -3.176 -27.75 -11.078 1 77.69 181 THR B CA 1
ATOM 3178 C C . THR B 1 181 ? -4.109 -27.312 -12.203 1 77.69 181 THR B C 1
ATOM 3180 O O . THR B 1 181 ? -4.555 -26.172 -12.234 1 77.69 181 THR B O 1
ATOM 3183 N N . ASP B 1 182 ? -4.227 -28.125 -13.102 1 82 182 ASP B N 1
ATOM 3184 C CA . ASP B 1 182 ? -5.176 -27.859 -14.18 1 82 182 ASP B CA 1
ATOM 3185 C C . ASP B 1 182 ? -6.559 -27.531 -13.617 1 82 182 ASP B C 1
ATOM 3187 O O . ASP B 1 182 ? -7.23 -26.625 -14.109 1 82 182 ASP B O 1
ATOM 3191 N N . ALA B 1 183 ? -6.91 -28.266 -12.617 1 85.31 183 ALA B N 1
ATOM 3192 C CA . ALA B 1 183 ? -8.219 -28.047 -12.008 1 85.31 183 ALA B CA 1
ATOM 3193 C C . ALA B 1 183 ? -8.312 -26.641 -11.414 1 85.31 183 ALA B C 1
ATOM 3195 O O . ALA B 1 183 ? -9.344 -25.969 -11.562 1 85.31 183 ALA B O 1
ATOM 3196 N N . ALA B 1 184 ? -7.32 -26.188 -10.789 1 86.56 184 ALA B N 1
ATOM 3197 C CA . ALA B 1 184 ? -7.301 -24.859 -10.188 1 86.56 184 ALA B CA 1
ATOM 3198 C C . ALA B 1 184 ? -7.375 -23.781 -11.25 1 86.56 184 ALA B C 1
ATOM 3200 O O . ALA B 1 184 ? -8.031 -22.75 -11.062 1 86.56 184 ALA B O 1
ATOM 3201 N N . ARG B 1 185 ? -6.727 -24.031 -12.352 1 87.56 185 ARG B N 1
ATOM 3202 C CA . ARG B 1 185 ? -6.75 -23.062 -13.453 1 87.56 185 ARG B CA 1
ATOM 3203 C C . ARG B 1 185 ? -8.156 -22.922 -14.023 1 87.56 185 ARG B C 1
ATOM 3205 O O . ARG B 1 185 ? -8.594 -21.812 -14.336 1 87.56 185 ARG B O 1
ATOM 3212 N N . HIS B 1 186 ? -8.805 -24.062 -14.18 1 89.94 186 HIS B N 1
ATOM 3213 C CA . HIS B 1 186 ? -10.156 -24.031 -14.727 1 89.94 186 HIS B CA 1
ATOM 3214 C C . HIS B 1 186 ? -11.102 -23.266 -13.805 1 89.94 186 HIS B C 1
ATOM 3216 O O . HIS B 1 186 ? -11.914 -22.469 -14.266 1 89.94 186 HIS B O 1
ATOM 3222 N N . VAL B 1 187 ? -10.977 -23.547 -12.555 1 92.31 187 VAL B N 1
ATOM 3223 C CA . VAL B 1 187 ? -11.805 -22.844 -11.578 1 92.31 187 VAL B CA 1
ATOM 3224 C C . VAL B 1 187 ? -11.523 -21.344 -11.641 1 92.31 187 VAL B C 1
ATOM 3226 O O . VAL B 1 187 ? -12.453 -20.531 -11.68 1 92.31 187 VAL B O 1
ATOM 3229 N N . SER B 1 188 ? -10.289 -21 -11.68 1 93.5 188 SER B N 1
ATOM 3230 C CA . SER B 1 188 ? -9.891 -19.594 -11.75 1 93.5 188 SER B CA 1
ATOM 3231 C C . SER B 1 188 ? -10.445 -18.938 -13 1 93.5 188 SER B C 1
ATOM 3233 O O . SER B 1 188 ? -10.945 -17.812 -12.938 1 93.5 188 SER B O 1
ATOM 3235 N N . ASN B 1 189 ? -10.391 -19.594 -14.125 1 93.38 189 ASN B N 1
ATOM 3236 C CA . ASN B 1 189 ? -10.883 -19.031 -15.383 1 93.38 189 ASN B CA 1
ATOM 3237 C C . ASN B 1 189 ? -12.398 -18.844 -15.352 1 93.38 189 ASN B C 1
ATOM 3239 O O . ASN B 1 189 ? -12.922 -17.859 -15.883 1 93.38 189 ASN B O 1
ATOM 3243 N N . ASP B 1 190 ? -13.078 -19.812 -14.734 1 96.25 190 ASP B N 1
ATOM 3244 C CA . ASP B 1 190 ? -14.523 -19.672 -14.57 1 96.25 190 ASP B CA 1
ATOM 3245 C C . ASP B 1 190 ? -14.859 -18.453 -13.703 1 96.25 190 ASP B C 1
ATOM 3247 O O . ASP B 1 190 ? -15.805 -17.719 -14 1 96.25 190 ASP B O 1
ATOM 3251 N N . GLN B 1 191 ? -14.125 -18.297 -12.719 1 97.94 191 GLN B N 1
ATOM 3252 C CA . GLN B 1 191 ? -14.32 -17.141 -11.852 1 97.94 191 GLN B CA 1
ATOM 3253 C C . GLN B 1 191 ? -14.055 -15.836 -12.594 1 97.94 191 GLN B C 1
ATOM 3255 O O . GLN B 1 191 ? -14.789 -14.859 -12.438 1 97.94 191 GLN B O 1
ATOM 3260 N N . HIS B 1 192 ? -12.977 -15.773 -13.414 1 98.19 192 HIS B N 1
ATOM 3261 C CA . HIS B 1 192 ? -12.703 -14.602 -14.227 1 98.19 192 HIS B CA 1
ATOM 3262 C C . HIS B 1 192 ? -13.891 -14.266 -15.133 1 98.19 192 HIS B C 1
ATOM 3264 O O . HIS B 1 192 ? -14.289 -13.109 -15.242 1 98.19 192 HIS B O 1
ATOM 3270 N N . ALA B 1 193 ? -14.438 -15.305 -15.727 1 98 193 ALA B N 1
ATOM 3271 C CA . ALA B 1 193 ? -15.586 -15.102 -16.609 1 98 193 ALA B CA 1
ATOM 3272 C C . ALA B 1 193 ? -16.766 -14.508 -15.852 1 98 193 ALA B C 1
ATOM 3274 O O . ALA B 1 193 ? -17.422 -13.586 -16.328 1 98 193 ALA B O 1
ATOM 3275 N N . ALA B 1 194 ? -17.047 -15.008 -14.688 1 98.62 194 ALA B N 1
ATOM 3276 C CA . ALA B 1 194 ? -18.141 -14.508 -13.859 1 98.62 194 ALA B CA 1
ATOM 3277 C C . ALA B 1 194 ? -17.906 -13.055 -13.461 1 98.62 194 ALA B C 1
ATOM 3279 O O . ALA B 1 194 ? -18.844 -12.25 -13.43 1 98.62 194 ALA B O 1
ATOM 3280 N N . ILE B 1 195 ? -16.688 -12.703 -13.125 1 98.88 195 ILE B N 1
ATOM 3281 C CA . ILE B 1 195 ? -16.312 -11.328 -12.789 1 98.88 195 ILE B CA 1
ATOM 3282 C C . ILE B 1 195 ? -16.641 -10.414 -13.969 1 98.88 195 ILE B C 1
ATOM 3284 O O . ILE B 1 195 ? -17.234 -9.352 -13.797 1 98.88 195 ILE B O 1
ATOM 3288 N N . LEU B 1 196 ? -16.219 -10.852 -15.188 1 98.75 196 LEU B N 1
ATOM 3289 C CA . LEU B 1 196 ? -16.422 -10.008 -16.359 1 98.75 196 LEU B CA 1
ATOM 3290 C C . LEU B 1 196 ? -17.906 -9.828 -16.656 1 98.75 196 LEU B C 1
ATOM 3292 O O . LEU B 1 196 ? -18.312 -8.766 -17.141 1 98.75 196 LEU B O 1
ATOM 3296 N N . ASP B 1 197 ? -18.75 -10.859 -16.312 1 98.75 197 ASP B N 1
ATOM 3297 C CA . ASP B 1 197 ? -20.188 -10.734 -16.5 1 98.75 197 ASP B CA 1
ATOM 3298 C C . ASP B 1 197 ? -20.766 -9.625 -15.617 1 98.75 197 ASP B C 1
ATOM 3300 O O . ASP B 1 197 ? -21.531 -8.789 -16.094 1 98.75 197 ASP B O 1
ATOM 3304 N N . THR B 1 198 ? -20.391 -9.641 -14.391 1 98.81 198 THR B N 1
ATOM 3305 C CA . THR B 1 198 ? -20.906 -8.617 -13.484 1 98.81 198 THR B CA 1
ATOM 3306 C C . THR B 1 198 ? -20.297 -7.254 -13.82 1 98.81 198 THR B C 1
ATOM 3308 O O . THR B 1 198 ? -20.969 -6.227 -13.68 1 98.81 198 THR B O 1
ATOM 3311 N N . LEU B 1 199 ? -19.047 -7.234 -14.273 1 98.75 199 LEU B N 1
ATOM 3312 C CA . LEU B 1 199 ? -18.406 -6.004 -14.711 1 98.75 199 LEU B CA 1
ATOM 3313 C C . LEU B 1 199 ? -19.141 -5.391 -15.898 1 98.75 199 LEU B C 1
ATOM 3315 O O . LEU B 1 199 ? -19.453 -4.195 -15.891 1 98.75 199 LEU B O 1
ATOM 3319 N N . ALA B 1 200 ? -19.484 -6.184 -16.844 1 98.38 200 ALA B N 1
ATOM 3320 C CA . ALA B 1 200 ? -20.203 -5.746 -18.031 1 98.38 200 ALA B CA 1
ATOM 3321 C C . ALA B 1 200 ? -21.578 -5.203 -17.656 1 98.38 200 ALA B C 1
ATOM 3323 O O . ALA B 1 200 ? -22.078 -4.27 -18.297 1 98.38 200 ALA B O 1
ATOM 3324 N N . ALA B 1 201 ? -22.203 -5.754 -16.656 1 98.31 201 ALA B N 1
ATOM 3325 C CA . ALA B 1 201 ? -23.547 -5.355 -16.203 1 98.31 201 ALA B CA 1
ATOM 3326 C C . ALA B 1 201 ? -23.484 -4.074 -15.383 1 98.31 201 ALA B C 1
ATOM 3328 O O . ALA B 1 201 ? -24.531 -3.498 -15.055 1 98.31 201 ALA B O 1
ATOM 3329 N N . GLY B 1 202 ? -22.312 -3.695 -15.008 1 98.19 202 GLY B N 1
ATOM 3330 C CA . GLY B 1 202 ? -22.141 -2.516 -14.18 1 98.19 202 GLY B CA 1
ATOM 3331 C C . GLY B 1 202 ? -22.594 -2.732 -12.742 1 98.19 202 GLY B C 1
ATOM 3332 O O . GLY B 1 202 ? -23 -1.786 -12.062 1 98.19 202 GLY B O 1
ATOM 3333 N N . ASP B 1 203 ? -22.641 -3.941 -12.367 1 98.5 203 ASP B N 1
ATOM 3334 C CA . ASP B 1 203 ? -23.031 -4.277 -11 1 98.5 203 ASP B CA 1
ATOM 3335 C C . ASP B 1 203 ? -21.844 -4.125 -10.047 1 98.5 203 ASP B C 1
ATOM 3337 O O . ASP B 1 203 ? -21.109 -5.082 -9.812 1 98.5 203 ASP B O 1
ATOM 3341 N N . THR B 1 204 ? -21.734 -2.969 -9.422 1 98.56 204 THR B N 1
ATOM 3342 C CA . THR B 1 204 ? -20.562 -2.604 -8.641 1 98.56 204 THR B CA 1
ATOM 3343 C C . THR B 1 204 ? -20.391 -3.537 -7.445 1 98.56 204 THR B C 1
ATOM 3345 O O . THR B 1 204 ? -19.297 -4.027 -7.18 1 98.56 204 THR B O 1
ATOM 3348 N N . ALA B 1 205 ? -21.469 -3.812 -6.754 1 98.25 205 ALA B N 1
ATOM 3349 C CA . ALA B 1 205 ? -21.406 -4.648 -5.559 1 98.25 205 ALA B CA 1
ATOM 3350 C C . ALA B 1 205 ? -21.016 -6.082 -5.906 1 98.25 205 ALA B C 1
ATOM 3352 O O . ALA B 1 205 ? -20.141 -6.664 -5.266 1 98.25 205 ALA B O 1
ATOM 3353 N N . ALA B 1 206 ? -21.625 -6.648 -6.906 1 98.75 206 ALA B N 1
ATOM 3354 C CA . ALA B 1 206 ? -21.344 -8.023 -7.309 1 98.75 206 ALA B CA 1
ATOM 3355 C C . ALA B 1 206 ? -19.906 -8.148 -7.836 1 98.75 206 ALA B C 1
ATOM 3357 O O . ALA B 1 206 ? -19.219 -9.125 -7.547 1 98.75 206 ALA B O 1
ATOM 3358 N N . THR B 1 207 ? -19.453 -7.168 -8.648 1 98.88 207 THR B N 1
ATOM 3359 C CA . THR B 1 207 ? -18.094 -7.211 -9.188 1 98.88 207 THR B CA 1
ATOM 3360 C C . THR B 1 207 ? -17.078 -7.172 -8.062 1 98.88 207 THR B C 1
ATOM 3362 O O . THR B 1 207 ? -16.141 -7.969 -8.039 1 98.88 207 THR B O 1
ATOM 3365 N N . ALA B 1 208 ? -17.281 -6.254 -7.102 1 98.81 208 ALA B N 1
ATOM 3366 C CA . ALA B 1 208 ? -16.375 -6.164 -5.953 1 98.81 208 ALA B CA 1
ATOM 3367 C C . ALA B 1 208 ? -16.312 -7.492 -5.207 1 98.81 208 ALA B C 1
ATOM 3369 O O . ALA B 1 208 ? -15.219 -7.984 -4.902 1 98.81 208 ALA B O 1
ATOM 3370 N N . HIS B 1 209 ? -17.438 -8.023 -4.969 1 98.62 209 HIS B N 1
ATOM 3371 C CA . HIS B 1 209 ? -17.516 -9.266 -4.215 1 98.62 209 HIS B CA 1
ATOM 3372 C C . HIS B 1 209 ? -16.797 -10.398 -4.945 1 98.62 209 HIS B C 1
ATOM 3374 O O . HIS B 1 209 ? -15.984 -11.117 -4.348 1 98.62 209 HIS B O 1
ATOM 3380 N N . LEU B 1 210 ? -17.047 -10.594 -6.223 1 98.88 210 LEU B N 1
ATOM 3381 C CA . LEU B 1 210 ? -16.469 -11.703 -6.98 1 98.88 210 LEU B CA 1
ATOM 3382 C C . LEU B 1 210 ? -14.953 -11.531 -7.125 1 98.88 210 LEU B C 1
ATOM 3384 O O . LEU B 1 210 ? -14.219 -12.523 -7.098 1 98.88 210 LEU B O 1
ATOM 3388 N N . MET B 1 211 ? -14.5 -10.344 -7.309 1 98.88 211 MET B N 1
ATOM 3389 C CA . MET B 1 211 ? -13.062 -10.109 -7.414 1 98.88 211 MET B CA 1
ATOM 3390 C C . MET B 1 211 ? -12.367 -10.406 -6.09 1 98.88 211 MET B C 1
ATOM 3392 O O . MET B 1 211 ? -11.305 -11.039 -6.07 1 98.88 211 MET B O 1
ATOM 3396 N N . GLU B 1 212 ? -12.93 -9.945 -4.977 1 98.81 212 GLU B N 1
ATOM 3397 C CA . GLU B 1 212 ? -12.383 -10.297 -3.672 1 98.81 212 GLU B CA 1
ATOM 3398 C C . GLU B 1 212 ? -12.375 -11.812 -3.463 1 98.81 212 GLU B C 1
ATOM 3400 O O . GLU B 1 212 ? -11.367 -12.383 -3.062 1 98.81 212 GLU B O 1
ATOM 3405 N N . ALA B 1 213 ? -13.508 -12.445 -3.783 1 98.69 213 ALA B N 1
ATOM 3406 C CA . ALA B 1 213 ? -13.664 -13.883 -3.582 1 98.69 213 ALA B CA 1
ATOM 3407 C C . ALA B 1 213 ? -12.664 -14.664 -4.426 1 98.69 213 ALA B C 1
ATOM 3409 O O . ALA B 1 213 ? -12.18 -15.719 -4.004 1 98.69 213 ALA B O 1
ATOM 3410 N N . HIS B 1 214 ? -12.367 -14.227 -5.629 1 98.19 214 HIS B N 1
ATOM 3411 C CA . HIS B 1 214 ? -11.406 -14.883 -6.512 1 98.19 214 HIS B CA 1
ATOM 3412 C C . HIS B 1 214 ? -10.031 -14.984 -5.859 1 98.19 214 HIS B C 1
ATOM 3414 O O . HIS B 1 214 ? -9.414 -16.047 -5.863 1 98.19 214 HIS B O 1
ATOM 3420 N N . ILE B 1 215 ? -9.617 -13.906 -5.277 1 97.69 215 ILE B N 1
ATOM 3421 C CA . ILE B 1 215 ? -8.312 -13.891 -4.617 1 97.69 215 ILE B CA 1
ATOM 3422 C C . ILE B 1 215 ? -8.352 -14.781 -3.379 1 97.69 215 ILE B C 1
ATOM 3424 O O . ILE B 1 215 ? -7.406 -15.539 -3.121 1 97.69 215 ILE B O 1
ATOM 3428 N N . LEU B 1 216 ? -9.43 -14.703 -2.617 1 97.69 216 LEU B N 1
ATOM 3429 C CA . LEU B 1 216 ? -9.531 -15.492 -1.393 1 97.69 216 LEU B CA 1
ATOM 3430 C C . LEU B 1 216 ? -9.602 -16.984 -1.707 1 97.69 216 LEU B C 1
ATOM 3432 O O . LEU B 1 216 ? -9.102 -17.812 -0.94 1 97.69 216 LEU B O 1
ATOM 3436 N N . SER B 1 217 ? -10.227 -17.328 -2.859 1 95.75 217 SER B N 1
ATOM 3437 C CA . SER B 1 217 ? -10.18 -18.719 -3.307 1 95.75 217 SER B CA 1
ATOM 3438 C C . SER B 1 217 ? -8.742 -19.188 -3.51 1 95.75 217 SER B C 1
ATOM 3440 O O . SER B 1 217 ? -8.398 -20.312 -3.168 1 95.75 217 SER B O 1
ATOM 3442 N N . GLY B 1 218 ? -7.945 -18.328 -4.113 1 93.12 218 GLY B N 1
ATOM 3443 C CA . GLY B 1 218 ? -6.527 -18.641 -4.223 1 93.12 218 GLY B CA 1
ATOM 3444 C C . GLY B 1 218 ? -5.852 -18.812 -2.875 1 93.12 218 GLY B C 1
ATOM 3445 O O . GLY B 1 218 ? -4.996 -19.688 -2.713 1 93.12 218 GLY B O 1
ATOM 3446 N N . LYS B 1 219 ? -6.207 -17.984 -1.926 1 94.69 219 LYS B N 1
ATOM 3447 C CA . LYS B 1 219 ? -5.691 -18.109 -0.566 1 94.69 219 LYS B CA 1
ATOM 3448 C C . LYS B 1 219 ? -6.004 -19.469 0.02 1 94.69 219 LYS B C 1
ATOM 3450 O O . LYS B 1 219 ? -5.125 -20.125 0.592 1 94.69 219 LYS B O 1
ATOM 3455 N N . ASP B 1 220 ? -7.234 -19.859 -0.154 1 93.94 220 ASP B N 1
ATOM 3456 C CA . ASP B 1 220 ? -7.672 -21.156 0.376 1 93.94 220 ASP B CA 1
ATOM 3457 C C . ASP B 1 220 ? -6.871 -22.297 -0.236 1 93.94 220 ASP B C 1
ATOM 3459 O O . ASP B 1 220 ? -6.469 -23.234 0.468 1 93.94 220 ASP B O 1
ATOM 3463 N N . ARG B 1 221 ? -6.68 -22.266 -1.513 1 90.81 221 ARG B N 1
ATOM 3464 C CA . ARG B 1 221 ? -5.891 -23.297 -2.182 1 90.81 221 ARG B CA 1
ATOM 3465 C C . ARG B 1 221 ? -4.461 -23.312 -1.654 1 90.81 221 ARG B C 1
ATOM 3467 O O . ARG B 1 221 ? -3.889 -24.391 -1.441 1 90.81 221 ARG B O 1
ATOM 3474 N N . MET B 1 222 ? -3.906 -22.156 -1.53 1 89.44 222 MET B N 1
ATOM 3475 C CA . MET B 1 222 ? -2.545 -22.062 -1.016 1 89.44 222 MET B CA 1
ATOM 3476 C C . MET B 1 222 ? -2.439 -22.672 0.376 1 89.44 222 MET B C 1
ATOM 3478 O O . MET B 1 222 ? -1.52 -23.438 0.649 1 89.44 222 MET B O 1
ATOM 3482 N N . LEU B 1 223 ? -3.363 -22.359 1.243 1 92.12 223 LEU B N 1
ATOM 3483 C CA . LEU B 1 223 ? -3.346 -22.875 2.607 1 92.12 223 LEU B CA 1
ATOM 3484 C C . LEU B 1 223 ? -3.531 -24.391 2.623 1 92.12 223 LEU B C 1
ATOM 3486 O O . LEU B 1 223 ? -2.914 -25.094 3.43 1 92.12 223 LEU B O 1
ATOM 3490 N N . ALA B 1 224 ? -4.344 -24.891 1.723 1 89.62 224 ALA B N 1
ATOM 3491 C CA . ALA B 1 224 ? -4.566 -26.328 1.62 1 89.62 224 ALA B CA 1
ATOM 3492 C C . ALA B 1 224 ? -3.303 -27.047 1.153 1 89.62 224 ALA B C 1
ATOM 3494 O O . ALA B 1 224 ? -3.025 -28.172 1.581 1 89.62 224 ALA B O 1
ATOM 3495 N N . ALA B 1 225 ? -2.594 -26.453 0.273 1 84.5 225 ALA B N 1
ATOM 3496 C CA . ALA B 1 225 ? -1.385 -27.047 -0.278 1 84.5 225 ALA B CA 1
ATOM 3497 C C . ALA B 1 225 ? -0.279 -27.125 0.771 1 84.5 225 ALA B C 1
ATOM 3499 O O . ALA B 1 225 ? 0.551 -28.031 0.749 1 84.5 225 ALA B O 1
ATOM 3500 N N . VAL B 1 226 ? -0.204 -26.219 1.671 1 84.88 226 VAL B N 1
ATOM 3501 C CA . VAL B 1 226 ? 0.826 -26.172 2.703 1 84.88 226 VAL B CA 1
ATOM 3502 C C . VAL B 1 226 ? 0.525 -27.203 3.783 1 84.88 226 VAL B C 1
ATOM 3504 O O . VAL B 1 226 ? 1.441 -27.812 4.336 1 84.88 226 VAL B O 1
ATOM 3507 N N . HIS B 1 227 ? -0.74 -27.375 4.164 1 77.88 227 HIS B N 1
ATOM 3508 C CA . HIS B 1 227 ? -1.112 -28.297 5.227 1 77.88 227 HIS B CA 1
ATOM 3509 C C . HIS B 1 227 ? -1.242 -29.719 4.695 1 77.88 227 HIS B C 1
ATOM 3511 O O . HIS B 1 227 ? -1.343 -30.672 5.473 1 77.88 227 HIS B O 1
ATOM 3517 N N . GLY B 1 228 ? -1.302 -29.922 3.455 1 66.38 228 GLY B N 1
ATOM 3518 C CA . GLY B 1 228 ? -1.372 -31.266 2.918 1 66.38 228 GLY B CA 1
ATOM 3519 C C . GLY B 1 228 ? -0.038 -31.781 2.406 1 66.38 228 GLY B C 1
ATOM 3520 O O . GLY B 1 228 ? 0.95 -31.031 2.393 1 66.38 228 GLY B O 1
#